Protein AF-A0A4R1MXB5-F1 (afdb_monomer_lite)

pLDDT: mean 90.15, std 7.45, range [56.44, 98.06]

Organism: NCBI:txid680378

Structure (mmCIF, N/CA/C/O backbone):
data_AF-A0A4R1MXB5-F1
#
_entry.id   AF-A0A4R1MXB5-F1
#
loop_
_atom_site.group_PDB
_atom_site.id
_atom_site.type_symbol
_atom_site.label_atom_id
_atom_site.label_alt_id
_atom_site.label_comp_id
_atom_site.label_asym_id
_atom_site.label_entity_id
_atom_site.label_seq_id
_atom_site.pdbx_PDB_ins_code
_atom_site.Cartn_x
_atom_site.Cartn_y
_atom_site.Cartn_z
_atom_site.occupancy
_atom_site.B_iso_or_equiv
_atom_site.auth_seq_id
_atom_site.auth_comp_id
_atom_site.auth_asym_id
_atom_site.auth_atom_id
_atom_site.pdbx_PDB_model_num
ATOM 1 N N . MET A 1 1 ? -24.706 -11.366 29.062 1.00 79.62 1 MET A N 1
ATOM 2 C CA . MET A 1 1 ? -24.072 -12.667 28.721 1.00 79.62 1 MET A CA 1
ATOM 3 C C . MET A 1 1 ? -22.552 -12.480 28.545 1.00 79.62 1 MET A C 1
ATOM 5 O O . MET A 1 1 ? -22.145 -11.342 28.389 1.00 79.62 1 MET A O 1
ATOM 9 N N . ASN A 1 2 ? -21.696 -13.518 28.640 1.00 90.12 2 ASN A N 1
ATOM 10 C CA . ASN A 1 2 ? -20.243 -13.367 28.385 1.00 90.12 2 ASN A CA 1
ATOM 11 C C . ASN A 1 2 ? -19.883 -13.647 26.910 1.00 90.12 2 ASN A C 1
ATOM 13 O O . ASN A 1 2 ? -20.627 -14.348 26.224 1.00 90.12 2 ASN A O 1
ATOM 17 N N . LEU A 1 3 ? -18.737 -13.135 26.441 1.00 90.50 3 LEU A N 1
ATOM 18 C CA . LEU A 1 3 ? -18.329 -13.189 25.028 1.00 90.50 3 LEU A CA 1
ATOM 19 C C . LEU A 1 3 ? -18.264 -14.616 24.459 1.00 90.50 3 LEU A C 1
ATOM 21 O O . LEU A 1 3 ? -18.800 -14.886 23.389 1.00 90.50 3 LEU A O 1
ATOM 25 N N . ASN A 1 4 ? -17.659 -15.562 25.185 1.00 91.56 4 ASN A N 1
ATOM 26 C CA . ASN A 1 4 ? -17.536 -16.948 24.714 1.00 91.56 4 ASN A CA 1
ATOM 27 C C . ASN A 1 4 ? -18.895 -17.639 24.550 1.00 91.56 4 ASN A C 1
ATOM 29 O O . ASN A 1 4 ? -19.063 -18.479 23.667 1.00 91.56 4 ASN A O 1
ATOM 33 N N . LYS A 1 5 ? -19.866 -17.314 25.410 1.00 93.38 5 LYS A N 1
ATOM 34 C CA . LYS A 1 5 ? -21.234 -17.815 25.278 1.00 93.38 5 LYS A CA 1
ATOM 35 C C . LYS A 1 5 ? -21.950 -17.145 24.103 1.00 93.38 5 LYS A C 1
ATOM 37 O O . LYS A 1 5 ? -22.609 -17.862 23.362 1.00 93.38 5 LYS A O 1
ATOM 42 N N . ALA A 1 6 ? -21.774 -15.835 23.916 1.00 92.94 6 ALA A N 1
ATOM 43 C CA . ALA A 1 6 ? -22.349 -15.087 22.796 1.00 92.94 6 ALA A CA 1
ATOM 44 C C . ALA A 1 6 ? -21.909 -15.668 21.443 1.00 92.94 6 ALA A C 1
ATOM 46 O O . ALA A 1 6 ? -22.751 -16.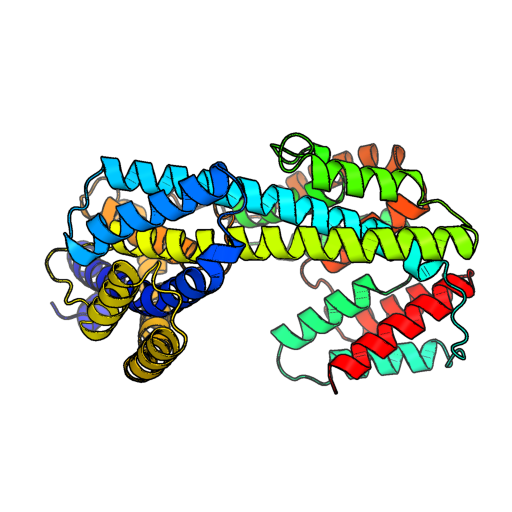007 20.620 1.00 92.94 6 ALA A O 1
ATOM 47 N N . LYS A 1 7 ? -20.605 -15.909 21.254 1.00 92.56 7 LYS A N 1
ATOM 48 C CA . LYS A 1 7 ? -20.073 -16.519 20.021 1.00 92.56 7 LYS A CA 1
ATOM 49 C C . LYS A 1 7 ? -20.688 -17.884 19.720 1.00 92.56 7 LYS A C 1
ATOM 51 O O . LYS A 1 7 ? -21.200 -18.108 18.632 1.00 92.56 7 LYS A O 1
ATOM 56 N N . LYS A 1 8 ? -20.730 -18.770 20.721 1.00 92.81 8 LYS A N 1
ATOM 57 C CA . LYS A 1 8 ? -21.340 -20.104 20.579 1.00 92.81 8 LYS A CA 1
ATOM 58 C C . LYS A 1 8 ? -22.839 -20.061 20.286 1.00 92.81 8 LYS A C 1
ATOM 60 O O . LYS A 1 8 ? -23.362 -21.017 19.727 1.00 92.81 8 LYS A O 1
ATOM 65 N N . GLN A 1 9 ? -23.545 -19.032 20.752 1.00 93.19 9 GLN A N 1
ATOM 66 C CA . GLN A 1 9 ? -24.965 -18.855 20.456 1.00 93.19 9 GLN A CA 1
ATOM 67 C C . GLN A 1 9 ? -25.161 -18.334 19.032 1.00 93.19 9 GLN A C 1
ATOM 69 O O . GLN A 1 9 ? -25.982 -18.892 18.308 1.00 93.19 9 GLN A O 1
ATOM 74 N N . LEU A 1 10 ? -24.331 -17.383 18.593 1.00 92.50 10 LEU A N 1
ATOM 75 C CA . LEU A 1 10 ? -24.330 -16.884 17.219 1.00 92.50 10 LEU A CA 1
ATOM 76 C C . LEU A 1 10 ? -24.051 -18.003 16.196 1.00 92.50 10 LEU A C 1
ATOM 78 O O . LEU A 1 10 ? -24.800 -18.150 15.235 1.00 92.50 10 LEU A O 1
ATOM 82 N N . GLU A 1 11 ? -23.056 -18.860 16.451 1.00 92.00 11 GLU A N 1
ATOM 83 C CA . GLU A 1 11 ? -22.743 -20.045 15.624 1.00 92.00 11 GLU A CA 1
ATOM 84 C C . GLU A 1 11 ? -23.920 -21.030 15.502 1.00 92.00 11 GLU A C 1
ATOM 86 O O . GLU A 1 11 ? -24.018 -21.774 14.531 1.00 92.00 11 GLU A O 1
ATOM 91 N N . LYS A 1 12 ? -24.818 -21.057 16.494 1.00 93.00 12 LYS A N 1
ATOM 92 C CA . LYS A 1 12 ? -25.999 -21.934 16.523 1.00 93.00 12 LYS A CA 1
ATOM 93 C C . LYS A 1 12 ? -27.277 -21.260 16.019 1.00 93.00 12 LYS A C 1
ATOM 95 O O . LYS A 1 12 ? -28.315 -21.916 15.983 1.00 93.00 12 LYS A O 1
ATOM 100 N N . GLY A 1 13 ? -27.230 -19.970 15.685 1.00 90.75 13 GLY A N 1
ATOM 101 C CA . GLY A 1 13 ? -28.418 -19.180 15.347 1.00 90.75 13 GLY A CA 1
ATOM 102 C C . GLY A 1 13 ? -29.346 -18.910 16.538 1.00 90.75 13 GLY A C 1
ATOM 103 O O . GLY A 1 13 ? -30.541 -18.689 16.359 1.00 90.75 13 GLY A O 1
ATOM 104 N N . GLU A 1 14 ? -28.820 -18.934 17.765 1.00 91.44 14 GLU A N 1
ATOM 105 C CA . GLU A 1 14 ? -29.562 -18.673 19.002 1.00 91.44 14 GLU A CA 1
ATOM 106 C C . GLU A 1 14 ? -29.279 -17.254 19.524 1.00 91.44 14 GLU A C 1
ATOM 108 O O . GLU A 1 14 ? -28.146 -16.787 19.468 1.00 91.44 14 GLU A O 1
ATOM 113 N N . ASN A 1 15 ? -30.294 -16.569 20.076 1.00 90.81 15 ASN A N 1
ATOM 114 C CA . ASN A 1 15 ? -30.179 -15.222 20.672 1.00 90.81 15 ASN A CA 1
ATOM 115 C C . ASN A 1 15 ? -29.322 -14.247 19.843 1.00 90.81 15 ASN A C 1
ATOM 117 O O . ASN A 1 15 ? -28.446 -13.570 20.385 1.00 90.81 15 ASN A O 1
ATOM 121 N N . ILE A 1 16 ? -29.549 -14.212 18.526 1.00 90.62 16 ILE A N 1
ATOM 122 C CA . ILE A 1 16 ? -28.681 -13.525 17.559 1.00 90.62 16 ILE A CA 1
ATOM 123 C C . ILE A 1 16 ? -28.459 -12.063 17.965 1.00 90.62 16 ILE A C 1
ATOM 125 O O . ILE A 1 16 ? -27.317 -11.663 18.146 1.00 90.62 16 ILE A O 1
ATOM 129 N N . SER A 1 17 ? -29.524 -11.292 18.213 1.00 89.38 17 SER A N 1
ATOM 130 C CA . SER A 1 17 ? -29.413 -9.869 18.571 1.00 89.38 17 SER A CA 1
ATOM 131 C C . SER A 1 17 ? -28.585 -9.620 19.842 1.00 89.38 17 SER A C 1
ATOM 133 O O . SER A 1 17 ? -27.647 -8.832 19.798 1.00 89.38 17 SER A O 1
ATOM 135 N N . GLU A 1 18 ? -28.861 -10.330 20.947 1.00 91.06 18 GLU A N 1
ATOM 136 C CA . GLU A 1 18 ? -28.084 -10.187 22.198 1.00 91.06 18 GLU A CA 1
ATOM 137 C C . GLU A 1 18 ? -26.622 -10.628 22.002 1.00 91.06 18 GLU A C 1
ATOM 139 O O . GLU A 1 18 ? -25.697 -10.053 22.576 1.00 91.06 18 GLU A O 1
ATOM 144 N N . SER A 1 19 ? -26.397 -11.658 21.181 1.00 93.50 19 SER A N 1
ATOM 145 C CA . SER A 1 19 ? -25.052 -12.156 20.892 1.00 93.50 19 SER A CA 1
ATOM 146 C C . SER A 1 19 ? -24.246 -11.152 20.076 1.00 93.50 19 SER A C 1
ATOM 148 O O . SER A 1 19 ? -23.085 -10.906 20.404 1.00 93.50 19 SER A O 1
ATOM 150 N N . LEU A 1 20 ? -24.863 -10.544 19.059 1.00 92.12 20 LEU A N 1
ATOM 151 C CA . LEU A 1 20 ? -24.244 -9.512 18.235 1.00 92.12 20 LEU A CA 1
ATOM 152 C C . LEU A 1 20 ? -23.860 -8.291 19.069 1.00 92.12 20 LEU A C 1
ATOM 154 O O . LEU A 1 20 ? -22.732 -7.833 18.939 1.00 92.12 20 LEU A O 1
ATOM 158 N N . GLU A 1 21 ? -24.729 -7.809 19.964 1.00 91.50 21 GLU A N 1
ATOM 159 C CA . GLU A 1 21 ? -24.418 -6.655 20.828 1.00 91.50 21 GLU A CA 1
ATOM 160 C C . GLU A 1 21 ? -23.120 -6.867 21.615 1.00 91.50 21 GLU A C 1
ATOM 162 O O . GLU A 1 21 ? -22.245 -6.005 21.625 1.00 91.50 21 GLU A O 1
ATOM 167 N N . ILE A 1 22 ? -22.953 -8.048 22.212 1.00 92.38 22 ILE A N 1
ATOM 168 C CA . ILE A 1 22 ? -21.763 -8.377 23.007 1.00 92.38 22 ILE A CA 1
ATOM 169 C C . ILE A 1 22 ? -20.516 -8.536 22.131 1.00 92.38 22 ILE A C 1
ATOM 171 O O . ILE A 1 22 ? -19.427 -8.121 22.528 1.00 92.38 22 ILE A O 1
ATOM 175 N N . ILE A 1 23 ? -20.650 -9.177 20.968 1.00 92.94 23 ILE A N 1
ATOM 176 C CA . ILE A 1 23 ? -19.520 -9.435 20.066 1.00 92.94 23 ILE A CA 1
ATOM 177 C C . ILE A 1 23 ? -19.025 -8.126 19.445 1.00 92.94 23 ILE A C 1
ATOM 179 O O . ILE A 1 23 ? -17.823 -7.871 19.447 1.00 92.94 23 ILE A O 1
ATOM 183 N N . VAL A 1 24 ? -19.939 -7.283 18.966 1.00 92.75 24 VAL A N 1
ATOM 184 C CA . VAL A 1 24 ? -19.621 -6.015 18.301 1.00 92.75 24 VAL A CA 1
ATOM 185 C C . VAL A 1 24 ? -19.041 -5.003 19.291 1.00 92.75 24 VAL A C 1
ATOM 187 O O . VAL A 1 24 ? -18.023 -4.388 18.987 1.00 92.75 24 VAL A O 1
ATOM 190 N N . ASP A 1 25 ? -19.608 -4.868 20.497 1.00 92.75 25 ASP A N 1
ATOM 191 C CA . ASP A 1 25 ? -19.067 -3.972 21.537 1.00 92.75 25 ASP A CA 1
ATOM 192 C C . ASP A 1 25 ? -17.645 -4.381 21.962 1.00 92.75 25 ASP A C 1
ATOM 194 O O . ASP A 1 25 ? -16.746 -3.543 22.097 1.00 92.75 25 ASP A O 1
ATOM 198 N N . ASN A 1 26 ? -17.398 -5.692 22.083 1.00 92.94 26 ASN A N 1
ATOM 199 C CA . ASN A 1 26 ? -16.052 -6.202 22.325 1.00 92.94 26 ASN A CA 1
ATOM 200 C C . ASN A 1 26 ? -15.102 -5.878 21.163 1.00 92.94 26 ASN A C 1
ATOM 202 O O . ASN A 1 26 ? -13.995 -5.400 21.407 1.00 92.94 26 ASN A O 1
ATOM 206 N N . GLN A 1 27 ? -15.535 -6.093 19.919 1.00 93.88 27 GLN A N 1
ATOM 207 C CA . GLN A 1 27 ? -14.710 -5.838 18.740 1.00 93.88 27 GLN A CA 1
ATOM 208 C C . GLN A 1 27 ? -14.356 -4.355 18.593 1.00 93.88 27 GLN A C 1
ATOM 210 O O . GLN A 1 27 ? -13.200 -4.025 18.338 1.00 93.88 27 GLN A O 1
ATOM 215 N N . LYS A 1 28 ? -15.312 -3.449 18.834 1.00 94.69 28 LYS A N 1
ATOM 216 C CA . LYS A 1 28 ? -15.060 -2.001 18.860 1.00 94.69 28 LYS A CA 1
ATOM 217 C C . LYS A 1 28 ? -14.034 -1.627 19.929 1.00 94.69 28 LYS A C 1
ATOM 219 O O . LYS A 1 28 ? -13.120 -0.859 19.653 1.00 94.69 28 LYS A O 1
ATOM 224 N N . THR A 1 29 ? -14.138 -2.200 21.127 1.00 94.94 29 THR A N 1
ATOM 225 C CA . THR A 1 29 ? -13.181 -1.937 22.216 1.00 94.94 29 THR A CA 1
ATOM 226 C C . THR A 1 29 ? -11.759 -2.375 21.850 1.00 94.94 29 THR A C 1
ATOM 228 O O . THR A 1 29 ? -10.797 -1.669 22.164 1.00 94.94 29 THR A O 1
ATOM 231 N N . LEU A 1 30 ? -11.623 -3.519 21.169 1.00 95.38 30 LEU A N 1
ATOM 232 C CA . LEU A 1 30 ? -10.339 -4.018 20.676 1.00 95.38 30 LEU A CA 1
ATOM 233 C C . LEU A 1 30 ? -9.758 -3.107 19.591 1.00 95.38 30 LEU A C 1
ATOM 235 O O . LEU A 1 30 ? -8.620 -2.673 19.737 1.00 95.38 30 LEU A O 1
ATOM 239 N N . TYR A 1 31 ? -10.537 -2.758 18.561 1.00 96.44 31 TYR A N 1
ATOM 240 C CA . TYR A 1 31 ? -10.081 -1.847 17.504 1.00 96.44 31 TYR A CA 1
ATOM 241 C C . TYR A 1 31 ? -9.738 -0.454 18.034 1.00 96.44 31 TYR A C 1
ATOM 243 O O . TYR A 1 31 ? -8.739 0.115 17.611 1.00 96.44 31 TYR A O 1
ATOM 251 N N . TYR A 1 32 ? -10.506 0.083 18.988 1.00 96.62 32 TYR A N 1
ATOM 252 C CA . TYR A 1 32 ? -10.192 1.369 19.612 1.00 96.62 32 TYR A CA 1
ATOM 253 C C . TYR A 1 32 ? -8.822 1.342 20.295 1.00 96.62 32 TYR A C 1
ATOM 255 O O . TYR A 1 32 ? -7.995 2.216 20.052 1.00 96.62 32 TYR A O 1
ATOM 263 N N . ASN A 1 33 ? -8.568 0.338 21.144 1.00 96.19 33 ASN A N 1
ATOM 264 C CA . ASN A 1 33 ? -7.292 0.235 21.850 1.00 96.19 33 ASN A CA 1
ATOM 265 C C . ASN A 1 33 ? -6.141 -0.106 20.905 1.00 96.19 33 ASN A C 1
ATOM 267 O O . ASN A 1 33 ? -5.046 0.421 21.084 1.00 96.19 33 ASN A O 1
ATOM 271 N N . TYR A 1 34 ? -6.390 -0.926 19.882 1.00 96.38 34 TYR A N 1
ATOM 272 C CA . TYR A 1 34 ? -5.416 -1.187 18.829 1.00 96.38 34 TYR A CA 1
ATOM 273 C C . TYR A 1 34 ? -5.037 0.127 18.148 1.00 96.38 34 TYR A C 1
ATOM 275 O O . TYR A 1 34 ? -3.863 0.488 18.130 1.00 96.38 34 TYR A O 1
ATOM 283 N N . ALA A 1 35 ? -6.022 0.892 17.680 1.00 97.12 35 ALA A N 1
ATOM 284 C CA . ALA A 1 35 ? -5.780 2.153 17.003 1.00 97.12 35 ALA A CA 1
ATOM 285 C C . ALA A 1 35 ? -5.063 3.171 17.898 1.00 97.12 35 ALA A C 1
ATOM 287 O O . ALA A 1 35 ? -4.116 3.802 17.450 1.00 97.12 35 ALA A O 1
ATOM 288 N N . LEU A 1 36 ? -5.455 3.285 19.169 1.00 97.00 36 LEU A N 1
ATOM 289 C CA . LEU A 1 36 ? -4.827 4.182 20.139 1.00 97.00 36 LEU A CA 1
ATOM 290 C C . LEU A 1 36 ? -3.352 3.835 20.396 1.00 97.00 36 LEU A C 1
ATOM 292 O O . LEU A 1 36 ? -2.509 4.729 20.428 1.00 97.00 36 LEU A O 1
ATOM 296 N N . VAL A 1 37 ? -3.037 2.549 20.578 1.00 96.56 37 VAL A N 1
ATOM 297 C CA . VAL A 1 37 ? -1.660 2.086 20.805 1.00 96.56 37 VAL A CA 1
ATOM 298 C C . VAL A 1 37 ? -0.807 2.329 19.564 1.00 96.56 37 VAL A C 1
ATOM 300 O O . VAL A 1 37 ? 0.228 2.974 19.675 1.00 96.56 37 VAL A O 1
ATOM 303 N N . ASN A 1 38 ? -1.263 1.897 18.385 1.00 95.81 38 ASN A N 1
ATOM 304 C CA . ASN A 1 38 ? -0.551 2.122 17.121 1.00 95.81 38 ASN A CA 1
ATOM 305 C C . ASN A 1 38 ? -0.367 3.615 16.834 1.00 95.81 38 ASN A C 1
ATOM 307 O O . ASN A 1 38 ? 0.696 4.037 16.390 1.00 95.81 38 ASN A O 1
ATOM 311 N N . PHE A 1 39 ? -1.381 4.430 17.131 1.00 96.50 39 PHE A N 1
ATOM 312 C CA . PHE A 1 39 ? -1.299 5.869 16.935 1.00 96.50 39 PHE A CA 1
ATOM 313 C C . PHE A 1 39 ? -0.203 6.483 17.798 1.00 96.50 39 PHE A C 1
ATOM 315 O O . PHE A 1 39 ? 0.497 7.354 17.311 1.00 96.50 39 PHE A O 1
ATOM 322 N N . ALA A 1 40 ? 0.018 6.017 19.031 1.00 95.06 40 ALA A N 1
ATOM 323 C CA . ALA A 1 40 ? 1.126 6.516 19.844 1.00 95.06 40 ALA A CA 1
ATOM 324 C C . ALA A 1 40 ? 2.496 6.312 19.164 1.00 95.06 40 ALA A C 1
ATOM 326 O O . ALA A 1 40 ? 3.322 7.219 19.203 1.00 95.06 40 ALA A O 1
ATOM 327 N N . PHE A 1 41 ? 2.718 5.174 18.493 1.00 93.50 41 PHE A N 1
ATOM 328 C CA . PHE A 1 41 ? 3.940 4.928 17.716 1.00 93.50 41 PHE A CA 1
ATOM 329 C C . PHE A 1 41 ? 4.027 5.840 16.488 1.00 93.50 41 PHE A C 1
ATOM 331 O O . PHE A 1 41 ? 4.992 6.587 16.333 1.00 93.50 41 PHE A O 1
ATOM 338 N N . GLU A 1 42 ? 3.002 5.817 15.635 1.00 93.94 42 GLU A N 1
ATOM 339 C CA . GLU A 1 42 ? 2.999 6.562 14.369 1.00 93.94 42 GLU A CA 1
ATOM 340 C C . GLU A 1 42 ? 3.004 8.085 14.589 1.00 93.94 42 GLU A C 1
ATOM 342 O O . GLU A 1 42 ? 3.607 8.832 13.824 1.00 93.94 42 GLU A O 1
ATOM 347 N N . TYR A 1 43 ? 2.382 8.569 15.667 1.00 93.25 43 TYR A N 1
ATOM 348 C CA . TYR A 1 43 ? 2.337 9.991 16.005 1.00 93.25 43 TYR A CA 1
ATOM 349 C C . TYR A 1 43 ? 3.690 10.516 16.495 1.00 93.25 43 TYR A C 1
ATOM 351 O O . TYR A 1 43 ? 4.035 11.655 16.189 1.00 93.25 43 TYR A O 1
ATOM 359 N N . ILE A 1 44 ? 4.494 9.689 17.183 1.00 90.31 44 ILE A N 1
ATOM 360 C CA . ILE A 1 44 ? 5.896 10.030 17.479 1.00 90.31 44 ILE A CA 1
ATOM 361 C C . ILE A 1 44 ? 6.686 10.139 16.180 1.00 90.31 44 ILE A C 1
ATOM 363 O O . ILE A 1 44 ? 7.359 11.144 15.983 1.00 90.31 44 ILE A O 1
ATOM 367 N N . VAL A 1 45 ? 6.582 9.146 15.287 1.00 89.69 45 VAL A N 1
ATOM 368 C CA . VAL A 1 45 ? 7.280 9.161 13.986 1.00 89.69 45 VAL A CA 1
ATOM 369 C C . VAL A 1 45 ? 6.917 10.412 13.186 1.00 89.69 45 VAL A C 1
ATOM 371 O O . VAL A 1 45 ? 7.793 11.063 12.624 1.00 89.69 45 VAL A O 1
ATOM 374 N N . LEU A 1 46 ? 5.639 10.792 13.175 1.00 90.81 46 LEU A N 1
ATOM 375 C CA . LEU A 1 46 ? 5.203 12.023 12.527 1.00 90.81 46 LEU A CA 1
ATOM 376 C C . LEU A 1 46 ? 5.789 13.272 13.203 1.00 90.81 46 LEU A C 1
ATOM 378 O O . LEU A 1 46 ? 6.221 14.198 12.519 1.00 90.81 46 LEU A O 1
ATOM 382 N N . GLY A 1 47 ? 5.815 13.293 14.538 1.00 88.00 47 GLY A N 1
ATOM 383 C CA . GLY A 1 47 ? 6.387 14.382 15.324 1.00 88.00 47 GLY A CA 1
ATOM 384 C C . GLY A 1 47 ? 7.886 14.581 15.083 1.00 88.00 47 GLY A C 1
ATOM 385 O O . GLY A 1 47 ? 8.331 15.720 15.009 1.00 88.00 47 GLY A O 1
ATOM 386 N N . THR A 1 48 ? 8.668 13.510 14.897 1.00 85.50 48 THR A N 1
ATOM 387 C CA . THR A 1 48 ? 10.120 13.621 14.647 1.00 85.50 48 THR A CA 1
ATOM 388 C C . THR A 1 48 ? 10.466 14.119 13.245 1.00 85.50 48 THR A C 1
ATOM 390 O O . THR A 1 48 ? 11.537 14.687 13.056 1.00 85.50 48 THR A O 1
ATOM 393 N N . LYS A 1 49 ? 9.569 13.936 12.269 1.00 87.94 49 LYS A N 1
ATOM 394 C CA . LYS A 1 49 ? 9.757 14.354 10.867 1.00 87.94 49 LYS A CA 1
ATOM 395 C C . LYS A 1 49 ? 9.033 15.654 10.511 1.00 87.94 49 LYS A C 1
ATOM 397 O O . LYS A 1 49 ? 8.961 16.034 9.344 1.00 87.94 49 LYS A O 1
ATOM 402 N N . ILE A 1 50 ? 8.452 16.332 11.499 1.00 84.75 50 ILE A N 1
ATOM 403 C CA . ILE A 1 50 ? 7.565 17.477 11.286 1.00 84.75 50 ILE A CA 1
ATOM 404 C C . ILE A 1 50 ? 8.214 18.584 10.448 1.00 84.75 50 ILE A C 1
ATOM 406 O O . ILE A 1 50 ? 7.607 19.069 9.494 1.00 84.75 50 ILE A O 1
ATOM 410 N N . ASP A 1 51 ? 9.455 18.945 10.767 1.00 84.25 51 ASP A N 1
ATOM 411 C CA . ASP A 1 51 ? 10.164 20.042 10.110 1.00 84.25 51 ASP A CA 1
ATOM 412 C C . ASP A 1 51 ? 10.437 19.731 8.626 1.00 84.25 51 ASP A C 1
ATOM 414 O O . ASP A 1 51 ? 10.355 20.627 7.785 1.00 84.25 51 ASP A O 1
ATOM 418 N N . ASP A 1 52 ? 10.627 18.453 8.280 1.00 85.62 52 ASP A N 1
ATOM 419 C CA . ASP A 1 52 ? 10.787 17.980 6.897 1.00 85.62 52 ASP A CA 1
ATOM 420 C C . ASP A 1 52 ? 9.454 17.968 6.123 1.00 85.62 52 ASP A C 1
ATOM 422 O O . ASP A 1 52 ? 9.402 17.936 4.884 1.00 85.62 52 ASP A O 1
ATOM 426 N N . TYR A 1 53 ? 8.330 17.971 6.842 1.00 87.50 53 TYR A N 1
ATOM 427 C CA . TYR A 1 53 ? 6.991 17.881 6.265 1.00 87.50 53 TYR A CA 1
ATOM 428 C C . TYR A 1 53 ? 6.310 19.237 6.100 1.00 87.50 53 TYR A C 1
ATOM 430 O O . TYR A 1 53 ? 5.489 19.391 5.190 1.00 87.50 53 TYR A O 1
ATOM 438 N N . LEU A 1 54 ? 6.698 20.252 6.872 1.00 86.00 54 LEU A N 1
ATOM 439 C CA . LEU A 1 54 ? 6.189 21.626 6.781 1.00 86.00 54 LEU A CA 1
ATOM 440 C C . LEU A 1 54 ? 6.824 22.429 5.626 1.00 86.00 54 LEU A C 1
ATOM 442 O O . LEU A 1 54 ? 7.310 23.544 5.798 1.00 86.00 54 LEU A O 1
ATOM 446 N N . THR A 1 55 ? 6.809 21.864 4.418 1.00 84.00 55 THR A N 1
ATOM 447 C CA . THR A 1 55 ? 7.438 22.462 3.225 1.00 84.00 55 THR A CA 1
ATOM 448 C C . THR A 1 55 ? 6.496 23.329 2.398 1.00 84.00 55 THR A C 1
ATOM 450 O O . THR A 1 55 ? 6.952 24.190 1.644 1.00 84.00 55 THR A O 1
ATOM 453 N N . ASN A 1 56 ? 5.181 23.127 2.512 1.00 87.19 56 ASN A N 1
ATOM 454 C CA . ASN A 1 56 ? 4.182 23.905 1.790 1.00 87.19 56 ASN A CA 1
ATOM 455 C C . ASN A 1 56 ? 2.895 24.079 2.616 1.00 87.19 56 ASN A C 1
ATOM 457 O O . ASN A 1 56 ? 2.684 23.423 3.633 1.00 87.19 56 ASN A O 1
ATOM 461 N N . LYS A 1 57 ? 2.016 24.983 2.165 1.00 90.88 57 LYS A N 1
ATOM 462 C CA . LYS A 1 57 ? 0.781 25.342 2.888 1.00 90.88 57 LYS A CA 1
ATOM 463 C C . LYS A 1 57 ? -0.182 24.175 3.071 1.00 90.88 57 LYS A C 1
ATOM 465 O O . LYS A 1 57 ? -0.979 24.177 4.003 1.00 90.88 57 LYS A O 1
ATOM 470 N N . GLU A 1 58 ? -0.176 23.235 2.139 1.00 91.25 58 GLU A N 1
ATOM 471 C CA . GLU A 1 58 ? -1.102 22.118 2.166 1.00 91.25 58 GLU A CA 1
ATOM 472 C C . GLU A 1 58 ? -0.650 21.044 3.147 1.00 91.25 58 GLU A C 1
ATOM 474 O O . GLU A 1 58 ? -1.454 20.601 3.965 1.00 91.25 58 GLU A O 1
ATOM 479 N N . SER A 1 59 ? 0.633 20.682 3.130 1.00 90.50 59 SER A N 1
ATOM 480 C CA . SER A 1 59 ? 1.185 19.777 4.133 1.00 90.50 59 SER A CA 1
ATOM 481 C C . SER A 1 59 ? 1.074 20.375 5.534 1.00 90.50 59 SER A C 1
ATOM 483 O O . SER A 1 59 ? 0.645 19.686 6.456 1.00 90.50 59 SER A O 1
ATOM 485 N N . GLU A 1 60 ? 1.343 21.674 5.685 1.00 92.19 60 GLU A N 1
ATOM 486 C CA . GLU A 1 60 ? 1.109 22.400 6.935 1.00 92.19 60 GLU A CA 1
ATOM 487 C C . GLU A 1 60 ? -0.356 22.298 7.384 1.00 92.19 60 GLU A C 1
ATOM 489 O O . GLU A 1 60 ? -0.629 21.958 8.536 1.00 92.19 60 GLU A O 1
ATOM 494 N N . TRP A 1 61 ? -1.311 22.518 6.476 1.00 95.12 61 TRP A N 1
ATOM 495 C CA . TRP A 1 61 ? -2.732 22.386 6.791 1.00 95.12 61 TRP A CA 1
ATOM 496 C C . TRP A 1 61 ? -3.108 20.964 7.228 1.00 95.12 61 TRP A C 1
ATOM 498 O O . TRP A 1 61 ? -3.785 20.822 8.246 1.00 95.12 61 TRP A O 1
ATOM 508 N N . ILE A 1 62 ? -2.656 19.925 6.513 1.00 96.19 62 ILE A N 1
ATOM 509 C CA . ILE A 1 62 ? -2.933 18.513 6.843 1.00 96.19 62 ILE A CA 1
ATOM 510 C C . ILE A 1 62 ? -2.455 18.195 8.258 1.00 96.19 62 ILE A C 1
ATOM 512 O O . ILE A 1 62 ? -3.213 17.683 9.080 1.00 96.19 62 ILE A O 1
ATOM 516 N N . ILE A 1 63 ? -1.209 18.543 8.557 1.00 93.31 63 ILE A N 1
ATOM 517 C CA . ILE A 1 63 ? -0.572 18.274 9.842 1.00 93.31 63 ILE A CA 1
ATOM 518 C C . ILE A 1 63 ? -1.274 19.016 10.982 1.00 93.31 63 ILE A C 1
ATOM 520 O O . ILE A 1 63 ? -1.595 18.417 12.009 1.00 93.31 63 ILE A O 1
ATOM 524 N N . LEU A 1 64 ? -1.575 20.306 10.803 1.00 93.12 64 LEU A N 1
ATOM 525 C CA . LEU A 1 64 ? -2.325 21.077 11.796 1.00 93.12 64 LEU A CA 1
ATOM 526 C C . LEU A 1 64 ? -3.734 20.512 12.006 1.00 93.12 64 LEU A C 1
ATOM 528 O O . LEU A 1 64 ? -4.257 20.559 13.119 1.00 93.12 64 LEU A O 1
ATOM 532 N N . LYS A 1 65 ? -4.343 19.947 10.960 1.00 96.50 65 LYS A N 1
ATOM 533 C CA . LYS A 1 65 ? -5.649 19.295 11.055 1.00 96.50 65 LYS A CA 1
ATOM 534 C C . LYS A 1 65 ? -5.582 17.995 11.844 1.00 96.50 65 LYS A C 1
ATOM 536 O O . LYS A 1 65 ? -6.406 17.795 12.730 1.00 96.50 65 LYS A O 1
ATOM 541 N N . ILE A 1 66 ? -4.578 17.157 11.589 1.00 96.50 66 ILE A N 1
ATOM 542 C CA . ILE A 1 66 ? -4.302 15.952 12.385 1.00 96.50 66 ILE A CA 1
ATOM 543 C C . ILE A 1 66 ? -4.112 16.338 13.856 1.00 96.50 66 ILE A C 1
ATOM 545 O O . ILE A 1 66 ? -4.692 15.703 14.737 1.00 96.50 66 ILE A O 1
ATOM 549 N N . LYS A 1 67 ? -3.367 17.415 14.124 1.00 93.94 67 LYS A N 1
ATOM 550 C CA . LYS A 1 67 ? -3.129 17.935 15.473 1.00 93.94 67 LYS A CA 1
ATOM 551 C C . LYS A 1 67 ? -4.429 18.325 16.187 1.00 93.94 67 LYS A C 1
ATOM 553 O O . LYS A 1 67 ? -4.664 17.881 17.308 1.00 93.94 67 LYS A O 1
ATOM 558 N N . ASP A 1 68 ? -5.275 19.126 15.538 1.00 95.25 68 ASP A N 1
ATOM 559 C CA . ASP A 1 68 ? -6.576 19.552 16.080 1.00 95.25 68 ASP A CA 1
ATOM 560 C C . ASP A 1 68 ? -7.496 18.357 16.364 1.00 95.25 68 ASP A C 1
ATOM 562 O O . ASP A 1 68 ? -8.076 18.239 17.445 1.00 95.25 68 ASP A O 1
ATOM 566 N N . ILE A 1 69 ? -7.582 17.422 15.416 1.00 97.12 69 ILE A N 1
ATOM 567 C CA . ILE A 1 69 ? -8.399 16.217 15.569 1.00 97.12 69 ILE A CA 1
ATOM 568 C C . ILE A 1 69 ? -7.867 15.354 16.719 1.00 97.12 69 ILE A C 1
ATOM 570 O O . ILE A 1 69 ? -8.657 14.854 17.516 1.00 97.12 69 ILE A O 1
ATOM 574 N N . THR A 1 70 ? -6.548 15.213 16.857 1.00 96.50 70 THR A N 1
ATOM 575 C CA . THR A 1 70 ? -5.926 14.441 17.945 1.00 96.50 70 THR A CA 1
ATOM 576 C C . THR A 1 70 ? -6.300 14.997 19.315 1.00 96.50 70 THR A C 1
ATOM 578 O O . THR A 1 70 ? -6.708 14.231 20.189 1.00 96.50 70 THR A O 1
ATOM 581 N N . GLU A 1 71 ? -6.231 16.321 19.492 1.00 95.06 71 GLU A N 1
ATOM 582 C CA . GLU A 1 71 ? -6.650 17.000 20.726 1.00 95.06 71 GLU A CA 1
ATOM 583 C C . GLU A 1 71 ? -8.102 16.637 21.075 1.00 95.06 71 GLU A C 1
ATOM 585 O O . GLU A 1 71 ? -8.402 16.133 22.161 1.00 95.06 71 GLU A O 1
ATOM 590 N N . ARG A 1 72 ? -9.003 16.794 20.099 1.00 95.00 72 ARG A N 1
ATOM 591 C CA . ARG A 1 72 ? -10.445 16.585 20.279 1.00 95.00 72 ARG A CA 1
ATOM 592 C C . ARG A 1 72 ? -10.804 15.120 20.531 1.00 95.00 72 ARG A C 1
ATOM 594 O O . ARG A 1 72 ? -11.669 14.835 21.358 1.00 95.00 72 ARG A O 1
ATOM 601 N N . VAL A 1 73 ? -10.163 14.185 19.831 1.00 94.06 73 VAL A N 1
ATOM 602 C CA . VAL A 1 73 ? -10.472 12.746 19.892 1.00 94.06 73 VAL A CA 1
ATOM 603 C C . VAL A 1 73 ? -9.846 12.085 21.117 1.00 94.06 73 VAL A C 1
ATOM 605 O O . VAL A 1 73 ? -10.523 11.329 21.816 1.00 94.06 73 VAL A O 1
ATOM 608 N N . VAL A 1 74 ? -8.565 12.349 21.381 1.00 93.19 74 VAL A N 1
ATOM 609 C CA . VAL A 1 74 ? -7.787 11.609 22.385 1.00 93.19 74 VAL A CA 1
ATOM 610 C C . VAL A 1 74 ? -7.828 12.299 23.747 1.00 93.19 74 VAL A C 1
ATOM 612 O O . VAL A 1 74 ? -8.031 11.623 24.760 1.00 93.19 74 VAL A O 1
ATOM 615 N N . LEU A 1 75 ? -7.657 13.626 23.786 1.00 88.19 75 LEU A N 1
ATOM 616 C CA . LEU A 1 75 ? -7.514 14.372 25.041 1.00 88.19 75 LEU A CA 1
ATOM 617 C C . LEU A 1 75 ? -8.871 14.846 25.575 1.00 88.19 75 LEU A C 1
ATOM 619 O O . LEU A 1 75 ? -9.219 14.535 26.717 1.00 88.19 75 LEU A O 1
ATOM 623 N N . ASP A 1 76 ? -9.673 15.496 24.731 1.00 89.38 76 ASP A N 1
ATOM 624 C CA . ASP A 1 76 ? -10.998 16.005 25.115 1.00 89.38 76 ASP A CA 1
ATOM 625 C C . ASP A 1 76 ? -12.100 14.939 25.048 1.00 89.38 76 ASP A C 1
ATOM 627 O O . ASP A 1 76 ? -13.137 15.067 25.706 1.00 89.38 76 ASP A O 1
ATOM 631 N N . LYS A 1 77 ? -11.895 13.885 24.245 1.00 85.81 77 LYS A N 1
ATOM 632 C CA . LYS A 1 77 ? -12.891 12.838 23.942 1.00 85.81 77 LYS A CA 1
ATOM 633 C C . LYS A 1 77 ? -14.220 13.411 23.432 1.00 85.81 77 LYS A C 1
ATOM 635 O O . LYS A 1 77 ? -15.300 12.891 23.725 1.00 85.81 77 LYS A O 1
ATOM 640 N N . ASN A 1 78 ? -14.138 14.490 22.660 1.00 87.38 78 ASN A N 1
ATOM 641 C CA . ASN A 1 78 ? -15.266 15.201 22.082 1.00 87.38 78 ASN A CA 1
ATOM 642 C C . ASN A 1 78 ? -15.477 14.777 20.622 1.00 87.38 78 ASN A C 1
ATOM 644 O O . ASN A 1 78 ? -15.025 15.441 19.687 1.00 87.38 78 ASN A O 1
ATOM 648 N N . ILE A 1 79 ? -16.151 13.640 20.443 1.00 88.75 79 ILE A N 1
ATOM 649 C CA . ILE A 1 79 ? -16.422 13.043 19.132 1.00 88.75 79 ILE A CA 1
ATOM 650 C C . ILE A 1 79 ? -17.884 13.291 18.759 1.00 88.75 79 ILE A C 1
ATOM 652 O O . ILE A 1 79 ? -18.799 12.847 19.455 1.00 88.75 79 ILE A O 1
ATOM 656 N N . ASP A 1 80 ? -18.099 13.966 17.632 1.00 89.69 80 ASP A N 1
ATOM 657 C CA . ASP A 1 80 ? -19.416 14.217 17.051 1.00 89.69 80 ASP A CA 1
ATOM 658 C C . ASP A 1 80 ? -19.453 13.875 15.549 1.00 89.69 80 ASP A C 1
ATOM 660 O O . ASP A 1 80 ? -18.447 13.521 14.927 1.00 89.69 80 ASP A O 1
ATOM 664 N N . GLU A 1 81 ? -20.642 13.956 14.946 1.00 88.81 81 GLU A N 1
ATOM 665 C CA . GLU A 1 81 ? -20.820 13.680 13.514 1.00 88.81 81 GLU A CA 1
ATOM 666 C C . GLU A 1 81 ? -20.096 14.687 12.610 1.00 88.81 81 GLU A C 1
ATOM 668 O O . GLU A 1 81 ? -19.778 14.357 11.468 1.00 88.81 81 GLU A O 1
ATOM 673 N N . SER A 1 82 ? -19.831 15.906 13.090 1.00 93.06 82 SER A N 1
ATOM 674 C CA . SER A 1 82 ? -19.081 16.902 12.323 1.00 93.06 82 SER A CA 1
ATOM 675 C C . SER A 1 82 ? -17.615 16.501 12.221 1.00 93.06 82 SER A C 1
ATOM 677 O O . SER A 1 82 ? -17.047 16.555 11.134 1.00 93.06 82 SER A O 1
ATOM 679 N N . LEU A 1 83 ? -17.023 16.050 13.328 1.00 94.69 83 LEU A N 1
ATOM 680 C CA . LEU A 1 83 ? -15.647 15.573 13.380 1.00 94.69 83 LEU A CA 1
ATOM 681 C C . LEU A 1 83 ? -15.466 14.314 12.525 1.00 94.69 83 LEU A C 1
ATOM 683 O O . LEU A 1 83 ? -14.467 14.193 11.825 1.00 94.69 83 LEU A O 1
ATOM 687 N N . LEU A 1 84 ? -16.451 13.405 12.511 1.00 93.88 84 LEU A N 1
ATOM 688 C CA . LEU A 1 84 ? -16.437 12.227 11.628 1.00 93.88 84 LEU A CA 1
ATOM 689 C C . LEU A 1 84 ? -16.401 12.604 10.138 1.00 93.88 84 LEU A C 1
ATOM 691 O O . LEU A 1 84 ? -15.684 11.978 9.365 1.00 93.88 84 LEU A O 1
ATOM 695 N N . LYS A 1 85 ? -17.136 13.641 9.723 1.00 94.19 85 LYS A N 1
ATOM 696 C CA . LYS A 1 85 ? -17.072 14.145 8.338 1.00 94.19 85 LYS A CA 1
ATOM 697 C C . LYS A 1 85 ? -15.751 14.847 8.041 1.00 94.19 85 LYS A C 1
ATOM 699 O O . LYS A 1 85 ? -15.238 14.768 6.931 1.00 94.19 85 LYS A O 1
ATOM 704 N N . GLU A 1 86 ? -15.222 15.555 9.031 1.00 96.56 86 GLU A N 1
ATOM 705 C CA . GLU A 1 86 ? -13.956 16.272 8.940 1.00 96.56 86 GLU A CA 1
ATOM 706 C C . GLU A 1 86 ? -12.782 15.310 8.720 1.00 96.56 86 GLU A C 1
ATOM 708 O O . GLU A 1 86 ? -11.984 15.530 7.809 1.00 96.56 86 GLU A O 1
ATOM 713 N N . ILE A 1 87 ? -12.717 14.215 9.485 1.00 96.81 87 ILE A N 1
ATOM 714 C CA . ILE A 1 87 ? -11.665 13.209 9.322 1.00 96.81 87 ILE A CA 1
ATOM 715 C C . ILE A 1 87 ? -11.823 12.390 8.035 1.00 96.81 87 ILE A C 1
ATOM 717 O O . ILE A 1 87 ? -10.819 12.114 7.385 1.00 96.81 87 ILE A O 1
ATOM 721 N N . ASP A 1 88 ? -13.054 12.065 7.614 1.00 95.12 88 ASP A N 1
ATOM 722 C CA . ASP A 1 88 ? -13.299 11.395 6.327 1.00 95.12 88 ASP A CA 1
ATOM 723 C C . ASP A 1 88 ? -12.820 12.260 5.153 1.00 95.12 88 ASP A C 1
ATOM 725 O O . ASP A 1 88 ? -12.088 11.798 4.278 1.00 95.12 88 ASP A O 1
ATOM 729 N N . SER A 1 89 ? -13.145 13.558 5.172 1.00 95.56 89 SER A N 1
ATOM 730 C CA . SER A 1 89 ? -12.681 14.500 4.151 1.00 95.56 89 SER A CA 1
ATOM 731 C C . SER A 1 89 ? -11.161 14.662 4.152 1.00 95.56 89 SER A C 1
ATOM 733 O O . SER A 1 89 ? -10.568 14.785 3.079 1.00 95.56 89 SER A O 1
ATOM 735 N N . LEU A 1 90 ? -10.529 14.692 5.330 1.00 97.31 90 LEU A N 1
ATOM 736 C CA . LEU A 1 90 ? -9.073 14.753 5.449 1.00 97.31 90 LEU A CA 1
ATOM 737 C C . LEU A 1 90 ? -8.432 13.491 4.864 1.00 97.31 90 LEU A C 1
ATOM 739 O O . LEU A 1 90 ? -7.525 13.593 4.041 1.00 97.31 90 LEU A O 1
ATOM 743 N N . ARG A 1 91 ? -8.951 12.313 5.230 1.00 96.38 91 ARG A N 1
ATOM 744 C CA . ARG A 1 91 ? -8.500 11.020 4.714 1.00 96.38 91 ARG A CA 1
ATOM 745 C C . ARG A 1 91 ? -8.599 10.967 3.191 1.00 96.38 91 ARG A C 1
ATOM 747 O O . ARG A 1 91 ? -7.598 10.692 2.543 1.00 96.38 91 ARG A O 1
ATOM 754 N N . LYS A 1 92 ? -9.768 11.283 2.617 1.00 94.25 92 LYS A N 1
ATOM 755 C CA . LYS A 1 92 ? -9.998 11.283 1.159 1.00 94.25 92 LYS A CA 1
ATOM 756 C C . LYS A 1 92 ? -9.015 12.197 0.419 1.00 94.25 92 LYS A C 1
ATOM 758 O O . LYS A 1 92 ? -8.496 11.809 -0.624 1.00 94.25 92 LYS A O 1
ATOM 763 N N . ASN A 1 93 ? -8.711 13.373 0.975 1.00 94.81 93 ASN A N 1
ATOM 764 C CA . ASN A 1 93 ? -7.702 14.277 0.416 1.00 94.81 93 ASN A CA 1
ATOM 765 C C . ASN A 1 93 ? -6.302 13.629 0.410 1.00 94.81 93 ASN A C 1
ATOM 767 O O . ASN A 1 93 ? -5.667 13.534 -0.640 1.00 94.81 93 ASN A O 1
ATOM 771 N N . ILE A 1 94 ? -5.845 13.126 1.562 1.00 95.88 94 ILE A N 1
ATOM 772 C CA . ILE A 1 94 ? -4.521 12.499 1.688 1.00 95.88 94 ILE A CA 1
ATOM 773 C C . ILE A 1 94 ? -4.407 11.263 0.777 1.00 95.88 94 ILE A C 1
ATOM 775 O O . ILE A 1 94 ? -3.417 11.134 0.058 1.00 95.88 94 ILE A O 1
ATOM 779 N N . SER A 1 95 ? -5.420 10.387 0.758 1.00 93.81 95 SER A N 1
ATOM 780 C CA . SER A 1 95 ? -5.449 9.187 -0.091 1.00 93.81 95 SER A CA 1
ATOM 781 C C . SER A 1 95 ? -5.338 9.535 -1.576 1.00 93.81 95 SER A C 1
ATOM 783 O O . SER A 1 95 ? -4.517 8.934 -2.264 1.00 93.81 95 SER A O 1
ATOM 785 N N . LYS A 1 96 ? -6.078 10.544 -2.061 1.00 93.50 96 LYS A N 1
ATOM 786 C CA . LYS A 1 96 ? -5.995 11.000 -3.460 1.00 93.50 96 LYS A CA 1
ATOM 787 C C . LYS A 1 96 ? -4.581 11.467 -3.826 1.00 93.50 96 LYS A C 1
ATOM 789 O O . LYS A 1 96 ? -4.070 11.140 -4.893 1.00 93.50 96 LYS A O 1
ATOM 794 N N . LYS A 1 97 ? -3.911 12.203 -2.936 1.00 94.94 97 LYS A N 1
ATOM 795 C CA . LYS A 1 97 ? -2.532 12.670 -3.172 1.00 94.94 97 LYS A CA 1
ATOM 796 C C . LYS A 1 97 ? -1.533 11.530 -3.214 1.00 94.94 97 LYS A C 1
ATOM 798 O O . LYS A 1 97 ? -0.680 11.504 -4.099 1.00 94.94 97 LYS A O 1
ATOM 803 N N . LEU A 1 98 ? -1.656 10.590 -2.280 1.00 94.94 98 LEU A N 1
ATOM 804 C CA . LEU A 1 98 ? -0.815 9.402 -2.263 1.00 94.94 98 LEU A CA 1
ATOM 805 C C . LEU A 1 98 ? -1.010 8.577 -3.543 1.00 94.94 98 LEU A C 1
ATOM 807 O O . LEU A 1 98 ? -0.035 8.100 -4.105 1.00 94.94 98 LEU A O 1
ATOM 811 N N . GLU A 1 99 ? -2.236 8.494 -4.059 1.00 94.31 99 GLU A N 1
ATOM 812 C CA . GLU A 1 99 ? -2.554 7.774 -5.294 1.00 94.31 99 GLU A CA 1
ATOM 813 C C . GLU A 1 99 ? -1.917 8.422 -6.535 1.00 94.31 99 GLU A C 1
ATOM 815 O O . GLU A 1 99 ? -1.371 7.726 -7.396 1.00 94.31 99 GLU A O 1
ATOM 820 N N . VAL A 1 100 ? -1.934 9.759 -6.622 1.00 96.38 100 VAL A N 1
ATOM 821 C CA . VAL A 1 100 ? -1.226 10.501 -7.681 1.00 96.38 100 VAL A CA 1
ATOM 822 C C . VAL A 1 100 ? 0.283 10.267 -7.601 1.00 96.38 100 VAL A C 1
ATOM 824 O O . VAL A 1 100 ? 0.911 9.987 -8.622 1.00 96.38 100 VAL A O 1
ATOM 827 N N . LEU A 1 101 ? 0.867 10.312 -6.401 1.00 96.75 101 LEU A N 1
ATOM 828 C CA . LEU A 1 101 ? 2.291 10.027 -6.207 1.00 96.75 101 LEU A CA 1
ATOM 829 C C . LEU A 1 101 ? 2.647 8.590 -6.609 1.00 96.75 101 LEU A C 1
ATOM 831 O O . LEU A 1 101 ? 3.622 8.399 -7.332 1.00 96.75 101 LEU A O 1
ATOM 835 N N . THR A 1 102 ? 1.840 7.597 -6.220 1.00 95.25 102 THR A N 1
ATOM 836 C CA . THR A 1 102 ? 2.010 6.199 -6.650 1.00 95.25 102 THR A CA 1
ATOM 837 C C . THR A 1 102 ? 1.948 6.071 -8.170 1.00 95.25 102 THR A C 1
ATOM 839 O O . THR A 1 102 ? 2.773 5.379 -8.752 1.00 95.25 102 THR A O 1
ATOM 842 N N . THR A 1 103 ? 1.059 6.814 -8.835 1.00 96.69 103 THR A N 1
ATOM 843 C CA . THR A 1 103 ? 0.977 6.814 -10.305 1.00 96.69 103 THR A CA 1
ATOM 844 C C . THR A 1 103 ? 2.248 7.364 -10.958 1.00 96.69 103 THR A C 1
ATOM 846 O O . THR A 1 103 ? 2.694 6.829 -11.971 1.00 96.69 103 THR A O 1
ATOM 849 N N . TYR A 1 104 ? 2.867 8.407 -10.389 1.00 98.06 104 TYR A N 1
ATOM 850 C CA . TYR A 1 104 ? 4.162 8.896 -10.878 1.00 98.06 104 TYR A CA 1
ATOM 851 C C . TYR A 1 104 ? 5.296 7.892 -10.643 1.00 98.06 104 TYR A C 1
ATOM 853 O O . TYR A 1 104 ? 6.165 7.769 -11.504 1.00 98.06 104 TYR A O 1
ATOM 861 N N . VAL A 1 105 ? 5.287 7.172 -9.514 1.00 96.88 105 VAL A N 1
ATOM 862 C CA . VAL A 1 105 ? 6.248 6.088 -9.241 1.00 96.88 105 VAL A CA 1
ATOM 863 C C . VAL A 1 105 ? 6.103 4.979 -10.284 1.00 96.88 105 VAL A C 1
ATOM 865 O O . VAL A 1 105 ? 7.072 4.690 -10.983 1.00 96.88 105 VAL A O 1
ATOM 868 N N . ASP A 1 106 ? 4.888 4.451 -10.469 1.00 96.06 106 ASP A N 1
ATOM 869 C CA . ASP A 1 106 ? 4.598 3.403 -11.457 1.00 96.06 106 ASP A CA 1
ATOM 870 C C . ASP A 1 106 ? 5.014 3.832 -12.875 1.00 96.06 106 ASP A C 1
ATOM 872 O O . ASP A 1 106 ? 5.559 3.047 -13.658 1.00 96.06 106 ASP A O 1
ATOM 876 N N . GLU A 1 107 ? 4.772 5.100 -13.228 1.00 96.31 107 GLU A N 1
ATOM 877 C CA . GLU A 1 107 ? 5.170 5.640 -14.522 1.00 96.31 107 GLU A CA 1
ATOM 878 C C . GLU A 1 107 ? 6.694 5.743 -14.672 1.00 96.31 107 GLU A C 1
ATOM 880 O O . GLU A 1 107 ? 7.223 5.409 -15.733 1.00 96.31 107 GLU A O 1
ATOM 885 N N . LEU A 1 108 ? 7.422 6.177 -13.643 1.00 97.00 108 LEU A N 1
ATOM 886 C CA . LEU A 1 108 ? 8.882 6.250 -13.699 1.00 97.00 108 LEU A CA 1
ATOM 887 C C . LEU A 1 108 ? 9.522 4.871 -13.814 1.00 97.00 108 LEU A C 1
ATOM 889 O O . LEU A 1 108 ? 10.430 4.720 -14.628 1.00 97.00 108 LEU A O 1
ATOM 893 N N . GLU A 1 109 ? 9.015 3.869 -13.100 1.00 95.88 109 GLU A N 1
ATOM 894 C CA . GLU A 1 109 ? 9.502 2.486 -13.187 1.00 95.88 109 GLU A CA 1
ATOM 895 C C . GLU A 1 109 ? 9.369 1.927 -14.617 1.00 95.88 109 GLU A C 1
ATOM 897 O O . GLU A 1 109 ? 10.245 1.204 -15.100 1.00 95.88 109 GLU A O 1
ATOM 902 N N . ILE A 1 110 ? 8.326 2.325 -15.363 1.00 96.44 110 ILE A N 1
ATOM 903 C CA . ILE A 1 110 ? 8.186 1.996 -16.793 1.00 96.44 110 ILE A CA 1
ATOM 904 C C . ILE A 1 110 ? 9.351 2.574 -17.610 1.00 96.44 110 ILE A C 1
ATOM 906 O O . ILE A 1 110 ? 9.889 1.893 -18.488 1.00 96.44 110 ILE A O 1
ATOM 910 N N . TYR A 1 111 ? 9.744 3.825 -17.371 1.00 97.06 111 TYR A N 1
ATOM 911 C CA . TYR A 1 111 ? 10.849 4.445 -18.108 1.00 97.06 111 TYR A CA 1
ATOM 912 C C . TYR A 1 111 ? 12.214 3.945 -17.628 1.00 97.06 111 TYR A C 1
ATOM 914 O O . TYR A 1 111 ? 13.106 3.744 -18.453 1.00 97.06 111 TYR A O 1
ATOM 922 N N . GLU A 1 112 ? 12.366 3.668 -16.338 1.00 95.75 112 GLU A N 1
ATOM 923 C CA . GLU A 1 112 ? 13.571 3.085 -15.754 1.00 95.75 112 GLU A CA 1
ATOM 924 C C . GLU A 1 112 ? 13.828 1.688 -16.329 1.00 95.75 112 GLU A C 1
ATOM 926 O O . GLU A 1 112 ? 14.932 1.403 -16.800 1.00 95.75 112 GLU A O 1
ATOM 931 N N . TYR A 1 113 ? 12.780 0.861 -16.453 1.00 95.44 113 TYR A N 1
ATOM 932 C CA . TYR A 1 113 ? 12.839 -0.430 -17.141 1.00 95.44 113 TYR A CA 1
ATOM 933 C C . TYR A 1 113 ? 13.479 -0.301 -18.537 1.00 95.44 113 TYR A C 1
ATOM 935 O O . TYR A 1 113 ? 14.276 -1.155 -18.945 1.00 95.44 113 TYR A O 1
ATOM 943 N N . ILE A 1 114 ? 13.129 0.751 -19.289 1.00 95.62 114 ILE A N 1
ATOM 944 C CA . ILE A 1 114 ? 13.618 0.990 -20.656 1.00 95.62 114 ILE A CA 1
ATOM 945 C C . ILE A 1 114 ? 15.074 1.455 -20.653 1.00 95.62 114 ILE A C 1
ATOM 947 O O . ILE A 1 114 ? 15.838 1.038 -21.528 1.00 95.62 114 ILE A O 1
ATOM 951 N N . VAL A 1 115 ? 15.443 2.336 -19.723 1.00 95.12 115 VAL A N 1
ATOM 952 C CA . VAL A 1 115 ? 16.791 2.910 -19.628 1.00 95.12 115 VAL A CA 1
ATOM 953 C C . VAL A 1 115 ? 17.795 1.857 -19.182 1.00 95.12 115 VAL A C 1
ATOM 955 O O . VAL A 1 115 ? 18.787 1.656 -19.885 1.00 95.12 115 VAL A O 1
ATOM 958 N N . ASN A 1 116 ? 17.483 1.103 -18.124 1.00 92.94 116 ASN A N 1
ATOM 959 C CA . ASN A 1 116 ? 18.387 0.097 -17.561 1.00 92.94 116 ASN A CA 1
ATOM 960 C C . ASN A 1 116 ? 18.787 -0.971 -18.593 1.00 92.94 116 ASN A C 1
ATOM 962 O O . ASN A 1 116 ? 19.906 -1.473 -18.606 1.00 92.94 116 ASN A O 1
ATOM 966 N N . ARG A 1 117 ? 17.894 -1.282 -19.540 1.00 90.25 117 ARG A N 1
ATOM 967 C CA . ARG A 1 117 ? 18.124 -2.284 -20.599 1.00 90.25 117 ARG A CA 1
ATOM 968 C C . ARG A 1 117 ? 18.926 -1.788 -21.797 1.00 90.25 117 ARG A C 1
ATOM 970 O O . ARG A 1 117 ? 19.232 -2.581 -22.688 1.00 90.25 117 ARG A O 1
ATOM 977 N N . GLN A 1 118 ? 19.237 -0.499 -21.852 1.00 89.94 118 GLN A N 1
ATOM 978 C CA . GLN A 1 118 ? 20.052 0.089 -22.916 1.00 89.94 118 GLN A CA 1
ATOM 979 C C . GLN A 1 118 ? 21.499 0.330 -22.485 1.00 89.94 118 GLN A C 1
ATOM 981 O O . GLN A 1 118 ? 22.331 0.674 -23.326 1.00 89.94 118 GLN A O 1
ATOM 986 N N . GLU A 1 119 ? 21.807 0.093 -21.213 1.00 84.56 119 GLU A N 1
ATOM 987 C CA . GLU A 1 119 ? 23.148 0.219 -20.669 1.00 84.56 119 GLU A CA 1
ATOM 988 C C . GLU A 1 119 ? 24.120 -0.827 -21.201 1.00 84.56 119 GLU A C 1
ATOM 990 O O . GLU A 1 119 ? 23.782 -1.975 -21.505 1.00 84.56 119 GLU A O 1
ATOM 995 N N . ASN A 1 120 ? 25.381 -0.411 -21.291 1.00 72.69 120 ASN A N 1
ATOM 996 C CA . ASN A 1 120 ? 26.483 -1.294 -21.628 1.00 72.69 120 ASN A CA 1
ATOM 997 C C . ASN A 1 120 ? 26.972 -2.017 -20.366 1.00 72.69 120 ASN A C 1
ATOM 999 O O . ASN A 1 120 ? 28.012 -1.665 -19.809 1.00 72.69 120 ASN A O 1
ATOM 1003 N N . ASN A 1 121 ? 26.254 -3.057 -19.944 1.00 69.56 121 ASN A N 1
ATOM 1004 C CA . ASN A 1 121 ? 26.715 -3.913 -18.851 1.00 69.56 121 ASN A CA 1
ATOM 1005 C C . ASN A 1 121 ? 27.801 -4.868 -19.365 1.00 69.56 121 ASN A C 1
ATOM 1007 O O . ASN A 1 121 ? 27.642 -5.521 -20.398 1.00 69.56 121 ASN A O 1
ATOM 1011 N N . GLN A 1 122 ? 28.929 -4.934 -18.651 1.00 61.62 122 GLN A N 1
ATOM 1012 C CA . GLN A 1 122 ? 30.063 -5.801 -19.005 1.00 61.62 122 GLN A CA 1
ATOM 1013 C C . GLN A 1 122 ? 29.926 -7.230 -18.460 1.00 61.62 122 GLN A C 1
ATOM 1015 O O . GLN A 1 122 ? 30.834 -8.044 -18.644 1.00 61.62 122 GLN A O 1
ATOM 1020 N N . ASP A 1 123 ? 28.805 -7.547 -17.809 1.00 61.44 123 ASP A N 1
ATOM 1021 C CA . ASP A 1 123 ? 28.609 -8.843 -17.176 1.00 61.44 123 ASP A CA 1
ATOM 1022 C C . ASP A 1 123 ? 28.612 -9.998 -18.176 1.00 61.44 123 ASP A C 1
ATOM 1024 O O . ASP A 1 123 ? 28.005 -9.973 -19.253 1.00 61.44 123 ASP A O 1
ATOM 1028 N N . PHE A 1 124 ? 29.327 -11.050 -17.786 1.00 57.38 124 PHE A N 1
ATOM 1029 C CA . PHE A 1 124 ? 29.459 -12.262 -18.571 1.00 57.38 124 PHE A CA 1
ATOM 1030 C C . PHE A 1 124 ? 28.175 -13.095 -18.505 1.00 57.38 124 PHE A C 1
ATOM 1032 O O . PHE A 1 124 ? 27.622 -13.360 -17.434 1.00 57.38 124 PHE A O 1
ATOM 1039 N N . ILE A 1 125 ? 27.739 -13.547 -19.678 1.00 56.44 125 ILE A N 1
ATOM 1040 C CA . ILE A 1 125 ? 26.556 -14.381 -19.880 1.00 56.44 125 ILE A CA 1
ATOM 1041 C C . ILE A 1 125 ? 26.831 -15.768 -19.289 1.00 56.44 125 ILE A C 1
ATOM 1043 O O . ILE A 1 125 ? 27.606 -16.551 -19.845 1.00 56.44 125 ILE A O 1
ATOM 1047 N N . SER A 1 126 ? 26.184 -16.096 -18.172 1.00 60.59 126 SER A N 1
ATOM 1048 C CA . SER A 1 126 ? 25.985 -17.494 -17.796 1.00 60.59 126 SER A CA 1
ATOM 1049 C C . SER A 1 126 ? 25.061 -18.157 -18.822 1.00 60.59 126 SER A C 1
ATOM 1051 O O . SER A 1 126 ? 24.267 -17.501 -19.494 1.00 60.59 126 SER A O 1
ATOM 1053 N N . ASN A 1 127 ? 25.180 -19.474 -18.984 1.00 81.44 127 ASN A N 1
ATOM 1054 C CA . ASN A 1 127 ? 24.246 -20.243 -19.802 1.00 81.44 127 ASN A CA 1
ATOM 1055 C C . ASN A 1 127 ? 22.797 -19.917 -19.371 1.00 81.44 127 ASN A C 1
ATOM 1057 O O . ASN A 1 127 ? 22.457 -20.133 -18.209 1.00 81.44 127 ASN A O 1
ATOM 1061 N N . GLU A 1 128 ? 21.970 -19.411 -20.296 1.00 83.56 128 GLU A N 1
ATOM 1062 C CA . GLU A 1 128 ? 20.608 -18.912 -20.027 1.00 83.56 128 GLU A CA 1
ATOM 1063 C C . GLU A 1 128 ? 19.740 -19.962 -19.308 1.00 83.56 128 GLU A C 1
ATOM 1065 O O . GLU A 1 128 ? 18.988 -19.635 -18.392 1.00 83.56 128 GLU A O 1
ATOM 1070 N N . GLU A 1 129 ? 19.892 -21.245 -19.653 1.00 85.12 129 GLU A N 1
ATOM 1071 C CA . GLU A 1 129 ? 19.158 -22.334 -19.000 1.00 85.12 129 GLU A CA 1
ATOM 1072 C C . GLU A 1 129 ? 19.620 -22.588 -17.562 1.00 85.12 129 GLU A C 1
ATOM 1074 O O . GLU A 1 129 ? 18.823 -23.012 -16.725 1.00 85.12 129 GLU A O 1
ATOM 1079 N N . VAL A 1 130 ? 20.909 -22.377 -17.283 1.00 88.38 130 VAL A N 1
ATOM 1080 C CA . VAL A 1 130 ? 21.476 -22.509 -15.935 1.00 88.38 130 VAL A CA 1
ATOM 1081 C C . VAL A 1 130 ? 21.002 -21.344 -15.081 1.00 88.38 130 VAL A C 1
ATOM 1083 O O . VAL A 1 130 ? 20.478 -21.574 -13.996 1.00 88.38 130 VAL A O 1
ATOM 1086 N N . PHE A 1 131 ? 21.069 -20.123 -15.612 1.00 90.62 131 PHE A N 1
ATOM 1087 C CA . PHE A 1 131 ? 20.602 -18.937 -14.905 1.00 90.62 131 PHE A CA 1
ATOM 1088 C C . PHE A 1 131 ? 19.100 -19.004 -14.599 1.00 90.62 131 PHE A C 1
ATOM 1090 O O . PHE A 1 131 ? 18.682 -18.737 -13.479 1.00 90.62 131 PHE A O 1
ATOM 1097 N N . ALA A 1 132 ? 18.277 -19.480 -15.540 1.00 92.44 132 ALA A N 1
ATOM 1098 C CA . ALA A 1 132 ? 16.854 -19.700 -15.286 1.00 92.44 132 ALA A CA 1
ATOM 1099 C C . ALA A 1 132 ? 16.600 -20.683 -14.122 1.00 92.44 132 ALA A C 1
ATOM 1101 O O . ALA A 1 132 ? 15.667 -20.488 -13.344 1.00 92.44 132 ALA A O 1
ATOM 1102 N N . LYS A 1 133 ? 17.436 -21.719 -13.957 1.00 92.25 133 LYS A N 1
ATOM 1103 C CA . LYS A 1 133 ? 17.351 -22.645 -12.809 1.00 92.25 133 LYS A CA 1
ATOM 1104 C C . LYS A 1 133 ? 17.811 -22.002 -11.504 1.00 92.25 133 LYS A C 1
ATOM 1106 O O . LYS A 1 133 ? 17.227 -22.292 -10.460 1.00 92.25 133 LYS A O 1
ATOM 1111 N N . GLU A 1 134 ? 18.837 -21.157 -11.556 1.00 93.56 134 GLU A N 1
ATOM 1112 C CA . GLU A 1 134 ? 19.318 -20.387 -10.403 1.00 93.56 134 GLU A CA 1
ATOM 1113 C C . GLU A 1 134 ? 18.221 -19.446 -9.895 1.00 93.56 134 GLU A C 1
ATOM 1115 O O . GLU A 1 134 ? 17.899 -19.487 -8.711 1.00 93.56 134 GLU A O 1
ATOM 1120 N N . ILE A 1 135 ? 17.550 -18.720 -10.796 1.00 93.88 135 ILE A N 1
ATOM 1121 C CA . ILE A 1 135 ? 16.420 -17.843 -10.458 1.00 93.88 135 ILE A CA 1
ATOM 1122 C C . ILE A 1 135 ? 15.284 -18.628 -9.796 1.00 93.88 135 ILE A C 1
ATOM 1124 O O . ILE A 1 135 ? 14.781 -18.236 -8.746 1.00 93.88 135 ILE A O 1
ATOM 1128 N N . VAL A 1 136 ? 14.872 -19.759 -10.379 1.00 93.44 136 VAL A N 1
ATOM 1129 C CA . VAL A 1 136 ? 13.815 -20.597 -9.787 1.00 93.44 136 VAL A CA 1
ATOM 1130 C C . VAL A 1 136 ? 14.232 -21.090 -8.400 1.00 93.44 136 VAL A C 1
ATOM 1132 O O . VAL A 1 136 ? 13.436 -21.043 -7.465 1.00 93.44 136 VAL A O 1
ATOM 1135 N N . SER A 1 137 ? 15.487 -21.510 -8.237 1.00 93.12 137 SER A N 1
ATOM 1136 C CA . SER A 1 137 ? 16.012 -21.936 -6.934 1.00 93.12 137 SER A CA 1
ATOM 1137 C C . SER A 1 137 ? 16.001 -20.795 -5.915 1.00 93.12 137 SER A C 1
ATOM 1139 O O . SER A 1 137 ? 15.639 -21.022 -4.766 1.00 93.12 137 SER A O 1
ATOM 1141 N N . PHE A 1 138 ? 16.333 -19.573 -6.335 1.00 93.75 138 PHE A N 1
ATOM 1142 C CA . PHE A 1 138 ? 16.284 -18.370 -5.507 1.00 93.75 138 PHE A CA 1
ATOM 1143 C C . PHE A 1 138 ? 14.860 -18.028 -5.044 1.00 93.75 138 PHE A C 1
ATOM 1145 O O . PHE A 1 138 ? 14.633 -17.814 -3.848 1.00 93.75 138 PHE A O 1
ATOM 1152 N N . VAL A 1 139 ? 13.894 -18.023 -5.970 1.00 91.69 139 VAL A N 1
ATOM 1153 C CA . VAL A 1 139 ? 12.481 -17.732 -5.676 1.00 91.69 139 VAL A CA 1
ATOM 1154 C C . VAL A 1 139 ? 11.934 -18.724 -4.647 1.00 91.69 139 VAL A C 1
ATOM 1156 O O . VAL A 1 139 ? 11.309 -18.320 -3.668 1.00 91.69 139 VAL A O 1
ATOM 1159 N N . PHE A 1 140 ? 12.233 -20.016 -4.813 1.00 90.69 140 PHE A N 1
ATOM 1160 C CA . PHE A 1 140 ? 11.767 -21.088 -3.926 1.00 90.69 140 PHE A CA 1
ATOM 1161 C C . PHE A 1 140 ? 12.724 -21.425 -2.769 1.00 90.69 140 PHE A C 1
ATOM 1163 O O . PHE A 1 140 ? 12.524 -22.427 -2.081 1.00 90.69 140 PHE A O 1
ATOM 1170 N N . ALA A 1 141 ? 13.751 -20.605 -2.517 1.00 90.69 141 ALA A N 1
ATOM 1171 C CA . ALA A 1 141 ? 14.641 -20.792 -1.369 1.00 90.69 141 ALA A CA 1
ATOM 1172 C C . ALA A 1 141 ? 13.921 -20.530 -0.032 1.00 90.69 141 ALA A C 1
ATOM 1174 O O . ALA A 1 141 ? 14.271 -21.119 0.993 1.00 90.69 141 ALA A O 1
ATOM 1175 N N . SER A 1 142 ? 12.897 -19.667 -0.042 1.00 85.94 142 SER A N 1
ATOM 1176 C CA . SER A 1 142 ? 12.022 -19.433 1.111 1.00 85.94 142 SER A CA 1
ATOM 1177 C C . SER A 1 142 ? 10.920 -20.492 1.200 1.00 85.94 142 SER A C 1
ATOM 1179 O O . SER A 1 142 ? 10.487 -21.049 0.195 1.00 85.94 142 SER A O 1
ATOM 1181 N N . LYS A 1 143 ? 10.437 -20.755 2.420 1.00 84.31 143 LYS A N 1
ATOM 1182 C CA . LYS A 1 143 ? 9.240 -21.583 2.673 1.00 84.31 143 LYS A CA 1
ATOM 1183 C C . LYS A 1 143 ? 7.969 -20.755 2.860 1.00 84.31 143 LYS A C 1
ATOM 1185 O O . LYS A 1 143 ? 6.889 -21.328 2.972 1.00 84.31 143 LYS A O 1
ATOM 1190 N N . ASP A 1 144 ? 8.109 -19.438 2.955 1.00 87.50 144 ASP A N 1
ATOM 1191 C CA . ASP A 1 144 ? 7.001 -18.516 3.145 1.00 87.50 144 ASP A CA 1
ATOM 1192 C C . ASP A 1 144 ? 6.438 -18.062 1.791 1.00 87.50 144 ASP A C 1
ATOM 1194 O O . ASP A 1 144 ? 7.155 -17.511 0.956 1.00 87.50 144 ASP A O 1
ATOM 1198 N N . ASN A 1 145 ? 5.139 -18.288 1.580 1.00 85.75 145 ASN A N 1
ATOM 1199 C CA . ASN A 1 145 ? 4.466 -17.982 0.317 1.00 85.75 145 ASN A CA 1
ATOM 1200 C C . ASN A 1 145 ? 4.430 -16.478 0.013 1.00 85.75 145 ASN A C 1
ATOM 1202 O O . ASN A 1 145 ? 4.398 -16.110 -1.160 1.00 85.75 145 ASN A O 1
ATOM 1206 N N . VAL A 1 146 ? 4.427 -15.610 1.032 1.00 86.06 146 VAL A N 1
ATOM 1207 C CA . VAL A 1 146 ? 4.467 -14.153 0.822 1.00 86.06 146 VAL A CA 1
ATOM 1208 C C . VAL A 1 146 ? 5.816 -13.765 0.224 1.00 86.06 146 VAL A C 1
ATOM 1210 O O . VAL A 1 146 ? 5.856 -13.153 -0.841 1.00 86.06 146 VAL A O 1
ATOM 1213 N N . THR A 1 147 ? 6.903 -14.239 0.831 1.00 88.75 147 THR A N 1
ATOM 1214 C CA . THR A 1 147 ? 8.273 -14.037 0.344 1.00 88.75 147 THR A CA 1
ATOM 1215 C C . THR A 1 147 ? 8.474 -14.620 -1.059 1.00 88.75 147 THR A C 1
ATOM 1217 O O . THR A 1 147 ? 9.062 -13.966 -1.915 1.00 88.75 147 THR A O 1
ATOM 1220 N N . ILE A 1 148 ? 7.972 -15.834 -1.327 1.00 90.19 148 ILE A N 1
ATOM 1221 C CA . ILE A 1 148 ? 8.052 -16.456 -2.662 1.00 90.19 148 ILE A CA 1
ATOM 1222 C C . ILE A 1 148 ? 7.370 -15.565 -3.707 1.00 90.19 148 ILE A C 1
ATOM 1224 O O . ILE A 1 148 ? 7.939 -15.306 -4.767 1.00 90.19 148 ILE A O 1
ATOM 1228 N N . ASN A 1 149 ? 6.158 -15.083 -3.415 1.00 88.12 149 ASN A N 1
ATOM 1229 C CA . ASN A 1 149 ? 5.416 -14.226 -4.336 1.00 88.12 149 ASN A CA 1
ATOM 1230 C C . ASN A 1 149 ? 6.115 -12.884 -4.561 1.00 88.12 149 ASN A C 1
ATOM 1232 O O . ASN A 1 149 ? 6.152 -12.419 -5.695 1.00 88.12 149 ASN A O 1
ATOM 1236 N N . GLN A 1 150 ? 6.682 -12.281 -3.515 1.00 90.06 150 GLN A N 1
ATOM 1237 C CA . GLN A 1 150 ? 7.442 -11.040 -3.636 1.00 90.06 150 GLN A CA 1
ATOM 1238 C C . GLN A 1 150 ? 8.659 -11.220 -4.553 1.00 90.06 150 GLN A C 1
ATOM 1240 O O . GLN A 1 150 ? 8.750 -10.542 -5.576 1.00 90.06 150 GLN A O 1
ATOM 1245 N N . LYS A 1 151 ? 9.514 -12.213 -4.270 1.00 92.94 151 LYS A N 1
ATOM 1246 C CA . LYS A 1 151 ? 10.681 -12.535 -5.109 1.00 92.94 151 LYS A CA 1
ATOM 1247 C C . LYS A 1 151 ? 10.292 -12.800 -6.558 1.00 92.94 151 LYS A C 1
ATOM 1249 O O . LYS A 1 151 ? 10.978 -12.372 -7.480 1.00 92.94 151 LYS A O 1
ATOM 1254 N N . LEU A 1 152 ? 9.191 -13.522 -6.776 1.00 92.12 152 LEU A N 1
ATOM 1255 C CA . LEU A 1 152 ? 8.705 -13.805 -8.121 1.00 92.12 152 LEU A CA 1
ATOM 1256 C C . LEU A 1 152 ? 8.303 -12.523 -8.858 1.00 92.12 152 LEU A C 1
ATOM 1258 O O . LEU A 1 152 ? 8.667 -12.374 -10.020 1.00 92.12 152 LEU A O 1
ATOM 1262 N N . LYS A 1 153 ? 7.579 -11.604 -8.211 1.00 91.69 153 LYS A N 1
ATOM 1263 C CA . LYS A 1 153 ? 7.186 -10.325 -8.821 1.00 91.69 153 LYS A CA 1
ATOM 1264 C C . LYS A 1 153 ? 8.400 -9.481 -9.203 1.00 91.69 153 LYS A C 1
ATOM 1266 O O . LYS A 1 153 ? 8.474 -9.038 -10.346 1.00 91.69 153 LYS A O 1
ATOM 1271 N N . GLU A 1 154 ? 9.363 -9.350 -8.294 1.00 93.38 154 GLU A N 1
ATOM 1272 C CA . GLU A 1 154 ? 10.607 -8.605 -8.525 1.00 93.38 154 GLU A CA 1
ATOM 1273 C C . GLU A 1 154 ? 11.408 -9.218 -9.688 1.00 93.38 154 GLU A C 1
ATOM 1275 O O . GLU A 1 154 ? 11.823 -8.513 -10.604 1.00 93.38 154 GLU A O 1
ATOM 1280 N N . VAL A 1 155 ? 11.533 -10.551 -9.745 1.00 94.25 155 VAL A N 1
ATOM 1281 C CA . VAL A 1 155 ? 12.157 -11.247 -10.884 1.00 94.25 155 VAL A CA 1
ATOM 1282 C C . VAL A 1 155 ? 11.399 -10.984 -12.187 1.00 94.25 155 VAL A C 1
ATOM 1284 O O . VAL A 1 155 ? 12.021 -10.678 -13.205 1.00 94.25 155 VAL A O 1
ATOM 1287 N N . LEU A 1 156 ? 10.068 -11.121 -12.188 1.00 93.25 156 LEU A N 1
ATOM 1288 C CA . LEU A 1 156 ? 9.235 -10.925 -13.379 1.00 93.25 156 LEU A CA 1
ATOM 1289 C C . LEU A 1 156 ? 9.383 -9.512 -13.953 1.00 93.25 156 LEU A C 1
ATOM 1291 O O . LEU A 1 156 ? 9.428 -9.364 -15.175 1.00 93.25 156 LEU A O 1
ATOM 1295 N N . GLU A 1 157 ? 9.510 -8.506 -13.090 1.00 92.75 157 GLU A N 1
ATOM 1296 C CA . GLU A 1 157 ? 9.733 -7.109 -13.464 1.00 92.75 157 GLU A CA 1
ATOM 1297 C C . GLU A 1 157 ? 11.082 -6.896 -14.173 1.00 92.75 157 GLU A C 1
ATOM 1299 O O . GLU A 1 157 ? 11.185 -6.086 -15.103 1.00 92.75 157 GLU A O 1
ATOM 1304 N N . GLN A 1 158 ? 12.102 -7.688 -13.818 1.00 93.88 158 GLN A N 1
ATOM 1305 C CA . GLN A 1 158 ? 13.438 -7.605 -14.412 1.00 93.88 158 GLN A CA 1
ATOM 1306 C C . GLN A 1 158 ? 13.633 -8.444 -15.689 1.00 93.88 158 GLN A C 1
ATOM 1308 O O . GLN A 1 158 ? 14.602 -8.239 -16.434 1.00 93.88 158 GLN A O 1
ATOM 1313 N N . LEU A 1 159 ? 12.699 -9.329 -16.048 1.00 94.00 159 LEU A N 1
ATOM 1314 C CA . LEU A 1 159 ? 12.821 -10.143 -17.263 1.00 94.00 159 LEU A CA 1
ATOM 1315 C C . LEU A 1 159 ? 12.622 -9.328 -18.557 1.00 94.00 159 LEU A C 1
ATOM 1317 O O . LEU A 1 159 ? 11.861 -8.360 -18.584 1.00 94.00 159 LEU A O 1
ATOM 1321 N N . PRO A 1 160 ? 13.252 -9.722 -19.681 1.00 93.19 160 PRO A N 1
ATOM 1322 C CA . PRO A 1 160 ? 12.958 -9.130 -20.981 1.00 93.19 160 PRO A CA 1
ATOM 1323 C C . PRO A 1 160 ? 11.520 -9.429 -21.431 1.00 93.19 160 PRO A C 1
ATOM 1325 O O . PRO A 1 160 ? 11.155 -10.576 -21.697 1.00 93.19 160 PRO A O 1
ATOM 1328 N N . MET A 1 161 ? 10.703 -8.395 -21.632 1.00 94.38 161 MET A N 1
ATOM 1329 C CA . MET A 1 161 ? 9.339 -8.573 -22.132 1.00 94.38 161 MET A CA 1
ATOM 1330 C C . MET A 1 161 ? 9.323 -8.947 -23.627 1.00 94.38 161 MET A C 1
ATOM 1332 O O . MET A 1 161 ? 9.638 -8.136 -24.512 1.00 94.38 161 MET A O 1
ATOM 1336 N N . ARG A 1 162 ? 8.958 -10.203 -23.920 1.00 92.12 162 ARG A N 1
ATOM 1337 C CA . ARG A 1 162 ? 8.921 -10.798 -25.276 1.00 92.12 162 ARG A CA 1
ATOM 1338 C C . ARG A 1 162 ? 7.616 -11.506 -25.630 1.00 92.12 162 ARG A C 1
ATOM 1340 O O . ARG A 1 162 ? 7.543 -12.192 -26.649 1.00 92.12 162 ARG A O 1
ATOM 1347 N N . LEU A 1 163 ? 6.576 -11.313 -24.827 1.00 92.44 163 LEU A N 1
ATOM 1348 C CA . LEU A 1 163 ? 5.272 -11.905 -25.090 1.00 92.44 163 LEU A CA 1
ATOM 1349 C C . LEU A 1 163 ? 4.630 -11.341 -26.359 1.00 92.44 163 LEU A C 1
ATOM 1351 O O . LEU A 1 163 ? 4.756 -10.160 -26.693 1.00 92.44 163 LEU A O 1
ATOM 1355 N N . THR A 1 164 ? 3.893 -12.204 -27.058 1.00 91.75 164 THR A N 1
ATOM 1356 C CA . THR A 1 164 ? 2.923 -11.747 -28.052 1.00 91.75 164 THR A CA 1
ATOM 1357 C C . THR A 1 164 ? 1.733 -11.118 -27.333 1.00 91.75 164 THR A C 1
ATOM 1359 O O . THR A 1 164 ? 1.452 -11.443 -26.180 1.00 91.75 164 THR A O 1
ATOM 1362 N N . LYS A 1 165 ? 0.984 -10.256 -28.028 1.00 92.25 165 LYS A N 1
ATOM 1363 C CA . LYS A 1 165 ? -0.247 -9.669 -27.481 1.00 92.25 165 LYS A CA 1
ATOM 1364 C C . LYS A 1 165 ? -1.225 -10.743 -26.987 1.00 92.25 165 LYS A C 1
ATOM 1366 O O . LYS A 1 165 ? -1.757 -10.611 -25.895 1.00 92.25 165 LYS A O 1
ATOM 1371 N N . ALA A 1 166 ? -1.432 -11.800 -27.778 1.00 93.50 166 ALA A N 1
ATOM 1372 C CA . ALA A 1 166 ? -2.323 -12.898 -27.408 1.00 93.50 166 ALA A CA 1
ATOM 1373 C C . ALA A 1 166 ? -1.870 -13.556 -26.098 1.00 93.50 166 ALA A C 1
ATOM 1375 O O . ALA A 1 166 ? -2.649 -13.637 -25.161 1.00 93.50 166 ALA A O 1
ATOM 1376 N N . LYS A 1 167 ? -0.580 -13.903 -25.989 1.00 92.94 167 LYS A N 1
ATOM 1377 C CA . LYS A 1 167 ? -0.067 -14.565 -24.787 1.00 92.94 167 LYS A CA 1
ATOM 1378 C C . LYS A 1 167 ? -0.089 -13.663 -23.549 1.00 92.94 167 LYS A C 1
ATOM 1380 O O . LYS A 1 167 ? -0.319 -14.146 -22.449 1.00 92.94 167 LYS A O 1
ATOM 1385 N N . PHE A 1 168 ? 0.138 -12.363 -23.724 1.00 93.88 168 PHE A N 1
ATOM 1386 C CA . PHE A 1 168 ? -0.011 -11.376 -22.653 1.00 93.88 168 PHE A CA 1
ATOM 1387 C C . PHE A 1 168 ? -1.457 -11.298 -22.144 1.00 93.88 168 PHE A C 1
ATOM 1389 O O . PHE A 1 168 ? -1.679 -11.302 -20.937 1.00 93.88 168 PHE A O 1
ATOM 1396 N N . PHE A 1 169 ? -2.438 -11.288 -23.050 1.00 95.12 169 PHE A N 1
ATOM 1397 C CA . PHE A 1 169 ? -3.856 -11.270 -22.680 1.00 95.12 169 PHE A CA 1
ATOM 1398 C C . PHE A 1 169 ? -4.285 -12.574 -22.003 1.00 95.12 169 PHE A C 1
ATOM 1400 O O . PHE A 1 169 ? -5.022 -12.513 -21.023 1.00 95.12 169 PHE A O 1
ATOM 1407 N N . ASP A 1 170 ? -3.764 -13.719 -22.454 1.00 93.31 170 ASP A N 1
ATOM 1408 C CA . ASP A 1 170 ? -3.995 -15.008 -21.795 1.00 93.31 170 ASP A CA 1
ATOM 1409 C C . ASP A 1 170 ? -3.534 -14.970 -20.327 1.00 93.31 170 ASP A C 1
ATOM 1411 O O . ASP A 1 170 ? -4.279 -15.388 -19.448 1.00 93.31 170 ASP A O 1
ATOM 1415 N N . TYR A 1 171 ? -2.353 -14.408 -20.028 1.00 92.81 171 TYR A N 1
ATOM 1416 C CA . TYR A 1 171 ? -1.864 -14.312 -18.644 1.00 92.81 171 TYR A CA 1
ATOM 1417 C C . TYR A 1 171 ? -2.714 -13.404 -17.755 1.00 92.81 171 TYR A C 1
ATOM 1419 O O . TYR A 1 171 ? -2.961 -13.747 -16.598 1.00 92.81 171 TYR A O 1
ATOM 1427 N N . ILE A 1 172 ? -3.186 -12.271 -18.284 1.00 93.75 172 ILE A N 1
ATOM 1428 C CA . ILE A 1 172 ? -4.136 -11.413 -17.563 1.00 93.75 172 ILE A CA 1
ATOM 1429 C C . ILE A 1 172 ? -5.409 -12.208 -17.272 1.00 93.75 172 ILE A C 1
ATOM 1431 O O . ILE A 1 172 ? -5.867 -12.245 -16.135 1.00 93.75 172 ILE A O 1
ATOM 1435 N N . GLN A 1 173 ? -5.968 -12.878 -18.280 1.00 92.56 173 GLN A N 1
ATOM 1436 C CA . GLN A 1 173 ? -7.200 -13.637 -18.114 1.00 92.56 173 GLN A CA 1
ATOM 1437 C C . GLN A 1 173 ? -7.040 -14.765 -17.088 1.00 92.56 173 GLN A C 1
ATOM 1439 O O . GLN A 1 173 ? -7.866 -14.873 -16.184 1.00 92.56 173 GLN A O 1
ATOM 1444 N N . ASP A 1 174 ? -5.964 -15.549 -17.183 1.00 91.25 174 ASP A N 1
ATOM 1445 C CA . ASP A 1 174 ? -5.652 -16.636 -16.255 1.00 91.25 174 ASP A CA 1
ATOM 1446 C C . ASP A 1 174 ? -5.496 -16.120 -14.818 1.00 91.25 174 ASP A C 1
ATOM 1448 O O . ASP A 1 174 ? -6.092 -16.681 -13.897 1.00 91.25 174 ASP A O 1
ATOM 1452 N N . SER A 1 175 ? -4.759 -15.022 -14.619 1.00 91.50 175 SER A N 1
ATOM 1453 C CA . SER A 1 175 ? -4.567 -14.412 -13.297 1.00 91.50 175 SER A CA 1
ATOM 1454 C C . SER A 1 175 ? -5.875 -13.914 -12.690 1.00 91.50 175 SER A C 1
ATOM 1456 O O . SER A 1 175 ? -6.176 -14.194 -11.530 1.00 91.50 175 SER A O 1
ATOM 1458 N N . LEU A 1 176 ? -6.711 -13.240 -13.479 1.00 90.19 176 LEU A N 1
ATOM 1459 C CA . LEU A 1 176 ? -7.947 -12.650 -12.970 1.00 90.19 176 LEU A CA 1
ATOM 1460 C C . LEU A 1 176 ? -9.044 -13.690 -12.700 1.00 90.19 176 LEU A C 1
ATOM 1462 O O . LEU A 1 176 ? -9.966 -13.413 -11.934 1.00 90.19 176 LEU A O 1
ATOM 1466 N N . THR A 1 177 ? -8.920 -14.924 -13.211 1.00 89.56 177 THR A N 1
ATOM 1467 C CA . THR A 1 177 ? -9.804 -16.028 -12.788 1.00 89.56 177 THR A CA 1
ATOM 1468 C C . THR A 1 177 ? -9.658 -16.396 -11.306 1.00 89.56 177 THR A C 1
ATOM 1470 O O . THR A 1 177 ? -10.581 -16.979 -10.733 1.00 89.56 177 THR A O 1
ATOM 1473 N N . LEU A 1 178 ? -8.549 -16.016 -10.656 1.00 90.44 178 LEU A N 1
ATOM 1474 C CA . LEU A 1 178 ? -8.318 -16.243 -9.224 1.00 90.44 178 LEU A CA 1
ATOM 1475 C C . LEU A 1 178 ? -9.297 -15.470 -8.323 1.00 90.44 178 LEU A C 1
ATOM 1477 O O . LEU A 1 178 ? -9.466 -15.839 -7.164 1.00 90.44 178 LEU A O 1
ATOM 1481 N N . TYR A 1 179 ? -9.983 -14.453 -8.855 1.00 91.94 179 TYR A N 1
ATOM 1482 C CA . TYR A 1 179 ? -11.021 -13.692 -8.148 1.00 91.94 179 TYR A CA 1
ATOM 1483 C C . TYR A 1 179 ? -12.383 -14.400 -8.111 1.00 91.94 179 TYR A C 1
ATOM 1485 O O . TYR A 1 179 ? -13.358 -13.875 -7.576 1.00 91.94 179 TYR A O 1
ATOM 1493 N N . LYS A 1 180 ? -12.500 -15.610 -8.666 1.00 92.50 180 LYS A N 1
ATOM 1494 C CA . LYS A 1 180 ? -13.740 -16.385 -8.576 1.00 92.50 180 LYS A CA 1
ATOM 1495 C C . LYS A 1 180 ? -14.140 -16.613 -7.120 1.00 92.50 180 LYS A C 1
ATOM 1497 O O . LYS A 1 180 ? -13.372 -17.151 -6.328 1.00 92.50 180 LYS A O 1
ATOM 1502 N N . GLY A 1 181 ? -15.382 -16.266 -6.796 1.00 88.50 181 GLY A N 1
ATOM 1503 C CA . GLY A 1 181 ? -15.921 -16.383 -5.445 1.00 88.50 181 GLY A CA 1
ATOM 1504 C C . GLY A 1 181 ? -15.513 -15.252 -4.498 1.00 88.50 181 GLY A C 1
ATOM 1505 O O . GLY A 1 181 ? -15.948 -15.270 -3.350 1.00 88.50 181 GLY A O 1
ATOM 1506 N N . THR A 1 182 ? -14.723 -14.269 -4.946 1.00 87.81 182 THR A N 1
ATOM 1507 C CA . THR A 1 182 ? -14.482 -13.045 -4.172 1.00 87.81 182 THR A CA 1
ATOM 1508 C C . THR A 1 182 ? -15.570 -12.005 -4.453 1.00 87.81 182 THR A C 1
ATOM 1510 O O . THR A 1 182 ? -16.253 -12.093 -5.479 1.00 87.81 182 THR A O 1
ATOM 1513 N N . PRO A 1 183 ? -15.727 -11.002 -3.574 1.00 85.44 183 PRO A N 1
ATOM 1514 C CA . PRO A 1 183 ? -16.485 -9.789 -3.880 1.00 85.44 183 PRO A CA 1
ATOM 1515 C C . PRO A 1 183 ? -16.033 -9.115 -5.196 1.00 85.44 183 PRO A C 1
ATOM 1517 O O . PRO A 1 183 ? -14.857 -9.202 -5.565 1.00 85.44 183 PRO A O 1
ATOM 1520 N N . GLU A 1 184 ? -16.984 -8.516 -5.927 1.00 87.19 184 GLU A N 1
ATOM 1521 C CA . GLU A 1 184 ? -16.773 -7.881 -7.246 1.00 87.19 184 GLU A CA 1
ATOM 1522 C C . GLU A 1 184 ? -15.845 -6.656 -7.196 1.00 87.19 184 GLU A C 1
ATOM 1524 O O . GLU A 1 184 ? -15.003 -6.494 -8.082 1.00 87.19 184 GLU A O 1
ATOM 1529 N N . ASP A 1 185 ? -15.966 -5.843 -6.148 1.00 83.38 185 ASP A N 1
ATOM 1530 C CA . ASP A 1 185 ? -15.120 -4.677 -5.847 1.00 83.38 185 ASP A CA 1
ATOM 1531 C C . ASP A 1 185 ? -13.618 -5.000 -5.905 1.00 83.38 185 ASP A C 1
ATOM 1533 O O . ASP A 1 185 ? -12.873 -4.311 -6.591 1.00 83.38 185 ASP A O 1
ATOM 1537 N N . LYS A 1 186 ? -13.175 -6.127 -5.335 1.00 86.00 186 LYS A N 1
ATOM 1538 C CA . LYS A 1 186 ? -11.758 -6.525 -5.328 1.00 86.00 186 LYS A CA 1
ATOM 1539 C C . LYS A 1 186 ? -11.161 -6.684 -6.725 1.00 86.00 186 LYS A C 1
ATOM 1541 O O . LYS A 1 186 ? -9.973 -6.422 -6.921 1.00 86.00 186 LYS A O 1
ATOM 1546 N N . LEU A 1 187 ? -11.950 -7.169 -7.688 1.00 91.19 187 LEU A N 1
ATOM 1547 C CA . LEU A 1 187 ? -11.500 -7.273 -9.077 1.00 91.19 187 LEU A CA 1
ATOM 1548 C C . LEU A 1 187 ? -11.515 -5.898 -9.749 1.00 91.19 187 LEU A C 1
ATOM 1550 O O . LEU A 1 187 ? -10.594 -5.588 -10.499 1.00 91.19 187 LEU A O 1
ATOM 1554 N N . ILE A 1 188 ? -12.531 -5.076 -9.475 1.00 90.12 188 ILE A N 1
ATOM 1555 C CA . ILE A 1 188 ? -12.619 -3.703 -9.989 1.00 90.12 188 ILE A CA 1
ATOM 1556 C C . ILE A 1 188 ? -11.415 -2.873 -9.523 1.00 90.12 188 ILE A C 1
ATOM 1558 O O . ILE A 1 188 ? -10.797 -2.203 -10.348 1.00 90.12 188 ILE A O 1
ATOM 1562 N N . ASP A 1 189 ? -11.026 -2.984 -8.254 1.00 88.31 189 ASP A N 1
ATOM 1563 C CA . ASP A 1 189 ? -9.869 -2.288 -7.688 1.00 88.31 189 ASP A CA 1
ATOM 1564 C C . ASP A 1 189 ? -8.569 -2.680 -8.394 1.00 88.31 189 ASP A C 1
ATOM 1566 O O . ASP A 1 189 ? -7.797 -1.815 -8.812 1.00 88.31 189 ASP A O 1
ATOM 1570 N N . LEU A 1 190 ? -8.339 -3.984 -8.608 1.00 91.62 190 LEU A N 1
ATOM 1571 C CA . LEU A 1 190 ? -7.163 -4.435 -9.354 1.00 91.62 190 LEU A CA 1
ATOM 1572 C C . LEU A 1 190 ? -7.190 -3.916 -10.798 1.00 91.62 190 LEU A C 1
ATOM 1574 O O . LEU A 1 190 ? -6.174 -3.435 -11.290 1.00 91.62 190 LEU A O 1
ATOM 1578 N N . LEU A 1 191 ? -8.334 -3.992 -11.483 1.00 94.06 191 LEU A N 1
ATOM 1579 C CA . LEU A 1 191 ? -8.464 -3.479 -12.849 1.00 94.06 191 LEU A CA 1
ATOM 1580 C C . LEU A 1 191 ? -8.183 -1.971 -12.921 1.00 94.06 191 LEU A C 1
ATOM 1582 O O . LEU A 1 191 ? -7.521 -1.534 -13.859 1.00 94.06 191 LEU A O 1
ATOM 1586 N N . SER A 1 192 ? -8.613 -1.203 -11.916 1.00 91.94 192 SER A N 1
ATOM 1587 C CA . SER A 1 192 ? -8.323 0.230 -11.774 1.00 91.94 192 SER A CA 1
ATOM 1588 C C . SER A 1 192 ? -6.821 0.501 -11.625 1.00 91.94 192 SER A C 1
ATOM 1590 O O . SER A 1 192 ? -6.281 1.369 -12.311 1.00 91.94 192 SER A O 1
ATOM 1592 N N . ILE A 1 193 ? -6.112 -0.286 -10.804 1.00 92.25 193 ILE A N 1
ATOM 1593 C CA . ILE A 1 193 ? -4.644 -0.206 -10.680 1.00 92.25 193 ILE A CA 1
ATOM 1594 C C . ILE A 1 193 ? -3.977 -0.488 -12.033 1.00 92.25 193 ILE A C 1
ATOM 1596 O O . ILE A 1 193 ? -3.154 0.296 -12.506 1.00 92.25 193 ILE A O 1
ATOM 1600 N N . LEU A 1 194 ? -4.358 -1.582 -12.699 1.00 94.38 194 LEU A N 1
ATOM 1601 C CA . LEU A 1 194 ? -3.764 -1.954 -13.985 1.00 94.38 194 LEU A CA 1
ATOM 1602 C C . LEU A 1 194 ? -4.076 -0.937 -15.097 1.00 94.38 194 LEU A C 1
ATOM 1604 O O . LEU A 1 194 ? -3.258 -0.733 -15.996 1.00 94.38 194 LEU A O 1
ATOM 1608 N N . GLU A 1 195 ? -5.244 -0.294 -15.050 1.00 93.62 195 GLU A N 1
ATOM 1609 C CA . GLU A 1 195 ? -5.614 0.778 -15.973 1.00 93.62 195 GLU A CA 1
ATOM 1610 C C . GLU A 1 195 ? -4.702 1.997 -15.803 1.00 93.62 195 GLU A C 1
ATOM 1612 O O . GLU A 1 195 ? -4.238 2.539 -16.807 1.00 93.62 195 GLU A O 1
ATOM 1617 N N . LYS A 1 196 ? -4.392 2.389 -14.562 1.00 93.31 196 LYS A N 1
ATOM 1618 C CA . LYS A 1 196 ? -3.514 3.532 -14.255 1.00 93.31 196 LYS A CA 1
ATOM 1619 C C . LYS A 1 196 ? -2.065 3.294 -14.675 1.00 93.31 196 LYS A C 1
ATOM 1621 O O . LYS A 1 196 ? -1.435 4.215 -15.178 1.00 93.31 196 LYS A O 1
ATOM 1626 N N . ILE A 1 197 ? -1.569 2.055 -14.605 1.00 93.88 197 ILE A N 1
ATOM 1627 C CA . ILE A 1 197 ? -0.251 1.692 -15.167 1.00 93.88 197 ILE A CA 1
ATOM 1628 C C . ILE A 1 197 ? -0.205 1.973 -16.682 1.00 93.88 197 ILE A C 1
ATOM 1630 O O . ILE A 1 197 ? 0.813 2.412 -17.223 1.00 93.88 197 ILE A O 1
ATOM 1634 N N . TYR A 1 198 ? -1.303 1.716 -17.404 1.00 91.56 198 TYR A N 1
ATOM 1635 C CA . TYR A 1 198 ? -1.345 1.914 -18.857 1.00 91.56 198 TYR A CA 1
ATOM 1636 C C . TYR A 1 198 ? -1.686 3.347 -19.276 1.00 91.56 198 TYR A C 1
ATOM 1638 O O . TYR A 1 198 ? -1.155 3.831 -20.281 1.00 91.56 198 TYR A O 1
ATOM 1646 N N . SER A 1 199 ? -2.564 3.993 -18.518 1.00 92.94 199 SER A N 1
ATOM 1647 C CA . SER A 1 199 ? -3.132 5.317 -18.761 1.00 92.94 199 SER A CA 1
ATOM 1648 C C . SER A 1 199 ? -3.068 6.146 -17.472 1.00 92.94 199 SER A C 1
ATOM 1650 O O . SER A 1 199 ? -4.110 6.368 -16.843 1.00 92.94 199 SER A O 1
ATOM 1652 N N . PRO A 1 200 ? -1.870 6.590 -17.050 1.00 94.19 200 PRO A N 1
ATOM 1653 C CA . PRO A 1 200 ? -1.697 7.343 -15.807 1.00 94.19 200 PRO A CA 1
ATOM 1654 C C . PRO A 1 200 ? -2.525 8.636 -15.787 1.00 94.19 200 PRO A C 1
ATOM 1656 O O . PRO A 1 200 ? -3.014 9.044 -14.738 1.00 94.19 200 PRO A O 1
ATOM 1659 N N . GLU A 1 201 ? -2.802 9.219 -16.957 1.00 93.31 201 GLU A N 1
ATOM 1660 C CA . GLU A 1 201 ? -3.646 10.403 -17.129 1.00 93.31 201 GLU A CA 1
ATOM 1661 C C . GLU A 1 201 ? -5.110 10.222 -16.706 1.00 93.31 201 GLU A C 1
ATOM 1663 O O . GLU A 1 201 ? -5.848 11.201 -16.612 1.00 93.31 201 GLU A O 1
ATOM 1668 N N . LYS A 1 202 ? -5.559 8.982 -16.484 1.00 92.25 202 LYS A N 1
ATOM 1669 C CA . LYS A 1 202 ? -6.900 8.706 -15.955 1.00 92.25 202 LYS A CA 1
ATOM 1670 C C . LYS A 1 202 ? -6.977 8.827 -14.443 1.00 92.25 202 LYS A C 1
ATOM 1672 O O . LYS A 1 202 ? -8.087 8.842 -13.914 1.00 92.25 202 LYS A O 1
ATOM 1677 N N . ASN A 1 203 ? -5.840 8.883 -13.753 1.00 94.19 203 ASN A N 1
ATOM 1678 C CA . ASN A 1 203 ? -5.850 9.139 -12.329 1.00 94.19 203 ASN A CA 1
ATOM 1679 C C . ASN A 1 203 ? -6.230 10.603 -12.058 1.00 94.19 203 ASN A C 1
ATOM 1681 O O . ASN A 1 203 ? -5.695 11.531 -12.668 1.00 94.19 203 ASN A O 1
ATOM 1685 N N . GLU A 1 204 ? -7.172 10.816 -11.145 1.00 93.31 204 GLU A N 1
ATOM 1686 C CA . GLU A 1 204 ? -7.692 12.144 -10.848 1.00 93.31 204 GLU A CA 1
ATOM 1687 C C . GLU A 1 204 ? -6.613 13.014 -10.187 1.00 93.31 204 GLU A C 1
ATOM 1689 O O . GLU A 1 204 ? -6.092 12.683 -9.126 1.00 93.31 204 GLU A O 1
ATOM 1694 N N . GLY A 1 205 ? -6.315 14.169 -10.784 1.00 94.75 205 GLY A N 1
ATOM 1695 C CA . GLY A 1 205 ? -5.254 15.067 -10.321 1.00 94.75 205 GLY A CA 1
ATOM 1696 C C . GLY A 1 205 ? -3.881 14.786 -10.938 1.00 94.75 205 GLY A C 1
ATOM 1697 O O . GLY A 1 205 ? -2.940 15.528 -10.663 1.00 94.75 205 GLY A O 1
ATOM 1698 N N . TYR A 1 206 ? -3.740 13.779 -11.808 1.00 96.81 206 TYR A N 1
ATOM 1699 C CA . TYR A 1 206 ? -2.503 13.570 -12.562 1.00 96.81 206 TYR A CA 1
ATOM 1700 C C . TYR A 1 206 ? -2.174 14.797 -13.433 1.00 96.81 206 TYR A C 1
ATOM 1702 O O . TYR A 1 206 ? -2.993 15.259 -14.227 1.00 96.81 206 TYR A O 1
ATOM 1710 N N . GLY A 1 207 ? -0.963 15.332 -13.277 1.00 95.94 207 GLY A N 1
ATOM 1711 C CA . GLY A 1 207 ? -0.488 16.549 -13.940 1.00 95.94 207 GLY A CA 1
ATOM 1712 C C . GLY A 1 207 ? -0.995 17.870 -13.348 1.00 95.94 207 GLY A C 1
ATOM 1713 O O . GLY A 1 207 ? -0.460 18.920 -13.697 1.00 95.94 207 GLY A O 1
ATOM 1714 N N . GLU A 1 208 ? -1.985 17.833 -12.453 1.00 95.44 208 GLU A N 1
ATOM 1715 C CA . GLU A 1 208 ? -2.488 19.000 -11.711 1.00 95.44 208 GLU A CA 1
ATOM 1716 C C . GLU A 1 208 ? -1.863 19.073 -10.311 1.00 95.44 208 GLU A C 1
ATOM 1718 O O . GLU A 1 208 ? -1.460 20.138 -9.846 1.00 95.44 208 GLU A O 1
ATOM 1723 N N . GLU A 1 209 ? -1.749 17.921 -9.655 1.00 95.12 209 GLU A N 1
ATOM 1724 C CA . GLU A 1 209 ? -1.092 17.745 -8.367 1.00 95.12 209 GLU A CA 1
ATOM 1725 C C . GLU A 1 209 ? 0.404 17.468 -8.576 1.00 95.12 209 GLU A C 1
ATOM 1727 O O . GLU A 1 209 ? 0.800 16.669 -9.435 1.00 95.12 209 GLU A O 1
ATOM 1732 N N . PHE A 1 210 ? 1.237 18.105 -7.748 1.00 95.38 210 PHE A N 1
ATOM 1733 C CA . PHE A 1 210 ? 2.701 18.001 -7.793 1.00 95.38 210 PHE A CA 1
ATOM 1734 C C . PHE A 1 210 ? 3.306 18.389 -9.154 1.00 95.38 210 PHE A C 1
ATOM 1736 O O . PHE A 1 210 ? 4.057 17.620 -9.754 1.00 95.38 210 PHE A O 1
ATOM 1743 N N . GLU A 1 211 ? 3.006 19.603 -9.630 1.00 95.44 211 GLU A N 1
ATOM 1744 C CA . GLU A 1 211 ? 3.458 20.122 -10.935 1.00 95.44 211 GLU A CA 1
ATOM 1745 C C . GLU A 1 211 ? 4.975 19.963 -11.163 1.00 95.44 211 GLU A C 1
ATOM 1747 O O . GLU A 1 211 ? 5.394 19.560 -12.249 1.00 95.44 211 GLU A O 1
ATOM 1752 N N . ASP A 1 212 ? 5.798 20.189 -10.133 1.00 94.38 212 ASP A N 1
ATOM 1753 C CA . ASP A 1 212 ? 7.254 20.017 -10.214 1.00 94.38 212 ASP A CA 1
ATOM 1754 C C . ASP A 1 212 ? 7.653 18.562 -10.520 1.00 94.38 212 ASP A C 1
ATOM 1756 O O . ASP A 1 212 ? 8.515 18.311 -11.365 1.00 94.38 212 ASP A O 1
ATOM 1760 N N . ILE A 1 213 ? 6.993 17.587 -9.885 1.00 97.00 213 ILE A N 1
ATOM 1761 C CA . ILE A 1 213 ? 7.223 16.156 -10.135 1.00 97.00 213 ILE A CA 1
ATOM 1762 C C . ILE A 1 213 ? 6.752 15.801 -11.543 1.00 97.00 213 ILE A C 1
ATOM 1764 O O . ILE A 1 213 ? 7.489 15.167 -12.297 1.00 97.00 213 ILE A O 1
ATOM 1768 N N . TYR A 1 214 ? 5.568 16.268 -11.942 1.00 97.81 214 TYR A N 1
ATOM 1769 C CA . TYR A 1 214 ? 5.048 16.047 -13.290 1.00 97.81 214 TYR A CA 1
ATOM 1770 C C . TYR A 1 214 ? 5.981 16.603 -14.377 1.00 97.81 214 TYR A C 1
ATOM 1772 O O . TYR A 1 214 ? 6.203 15.966 -15.413 1.00 97.81 214 TYR A O 1
ATOM 1780 N N . ALA A 1 215 ? 6.578 17.775 -14.148 1.00 97.69 215 ALA A N 1
ATOM 1781 C CA . ALA A 1 215 ? 7.557 18.364 -15.053 1.00 97.69 215 ALA A CA 1
ATOM 1782 C C . ALA A 1 215 ? 8.824 17.498 -15.173 1.00 97.69 215 ALA A C 1
ATOM 1784 O O . ALA A 1 215 ? 9.320 17.291 -16.284 1.00 97.69 215 ALA A O 1
ATOM 1785 N N . LEU A 1 216 ? 9.322 16.948 -14.060 1.00 97.12 216 LEU A N 1
ATOM 1786 C CA . LEU A 1 216 ? 10.470 16.033 -14.046 1.00 97.12 216 LEU A CA 1
ATOM 1787 C C . LEU A 1 216 ? 10.165 14.713 -14.762 1.00 97.12 216 LEU A C 1
ATOM 1789 O O . LEU A 1 216 ? 10.955 14.278 -15.604 1.00 97.12 216 LEU A O 1
ATOM 1793 N N . VAL A 1 217 ? 8.996 14.122 -14.507 1.00 97.56 217 VAL A N 1
ATOM 1794 C CA . VAL A 1 217 ? 8.523 12.921 -15.209 1.00 97.56 217 VAL A CA 1
ATOM 1795 C C . VAL A 1 217 ? 8.478 13.184 -16.717 1.00 97.56 217 VAL A C 1
ATOM 1797 O O . VAL A 1 217 ? 9.066 12.437 -17.496 1.00 97.56 217 VAL A O 1
ATOM 1800 N N . ASN A 1 218 ? 7.887 14.298 -17.162 1.00 97.38 218 ASN A N 1
ATOM 1801 C CA . ASN A 1 218 ? 7.840 14.643 -18.588 1.00 97.38 218 ASN A CA 1
ATOM 1802 C C . ASN A 1 218 ? 9.214 14.928 -19.205 1.00 97.38 218 ASN A C 1
ATOM 1804 O O . ASN A 1 218 ? 9.445 14.597 -20.372 1.00 97.38 218 ASN A O 1
ATOM 1808 N N . LYS A 1 219 ? 10.145 15.506 -18.437 1.00 97.06 219 LYS A N 1
ATOM 1809 C CA . LYS A 1 219 ? 11.535 15.684 -18.869 1.00 97.06 219 LYS A CA 1
ATOM 1810 C C . LYS A 1 219 ? 12.170 14.329 -19.187 1.00 97.06 219 LYS A C 1
ATOM 1812 O O . LYS A 1 219 ? 12.708 14.174 -20.284 1.00 97.06 219 LYS A O 1
ATOM 1817 N N . ILE A 1 220 ? 12.043 13.349 -18.292 1.00 97.19 220 ILE A N 1
ATOM 1818 C CA . ILE A 1 220 ? 12.536 11.978 -18.500 1.00 97.19 220 ILE A CA 1
ATOM 1819 C C . ILE A 1 220 ? 11.860 11.350 -19.724 1.00 97.19 220 ILE A C 1
ATOM 1821 O O . ILE A 1 220 ? 12.547 10.921 -20.652 1.00 97.19 220 ILE A O 1
ATOM 1825 N N . LYS A 1 221 ? 10.523 11.399 -19.795 1.00 95.25 221 LYS A N 1
ATOM 1826 C CA . LYS A 1 221 ? 9.725 10.878 -20.921 1.00 95.25 221 LYS A CA 1
ATOM 1827 C C . LYS A 1 221 ? 10.205 11.384 -22.276 1.00 95.25 221 LYS A C 1
ATOM 1829 O O . LYS A 1 221 ? 10.294 10.616 -23.226 1.00 95.25 221 LYS A O 1
ATOM 1834 N N . SER A 1 222 ? 10.531 12.672 -22.364 1.00 95.00 222 SER A N 1
ATOM 1835 C CA . SER A 1 222 ? 10.971 13.300 -23.614 1.00 95.00 222 SER A CA 1
ATOM 1836 C C . SER A 1 222 ? 12.354 12.842 -24.094 1.00 95.00 222 SER A C 1
ATOM 1838 O O . SER A 1 222 ? 12.645 12.931 -25.286 1.00 95.00 222 SER A O 1
ATOM 1840 N N . LYS A 1 223 ? 13.204 12.360 -23.178 1.00 95.12 223 LYS A N 1
ATOM 1841 C CA . LYS A 1 223 ? 14.561 11.881 -23.475 1.00 95.12 223 LYS A CA 1
ATOM 1842 C C . LYS A 1 223 ? 14.591 10.381 -23.767 1.00 95.12 223 LYS A C 1
ATOM 1844 O O . LYS A 1 223 ? 15.393 9.934 -24.589 1.00 95.12 223 LYS A O 1
ATOM 1849 N N . VAL A 1 224 ? 13.731 9.607 -23.101 1.00 95.62 224 VAL A N 1
ATOM 1850 C CA . VAL A 1 224 ? 13.723 8.148 -23.224 1.00 95.62 224 VAL A CA 1
ATOM 1851 C C . VAL A 1 224 ? 13.247 7.725 -24.608 1.00 95.62 224 VAL A C 1
ATOM 1853 O O . VAL A 1 224 ? 12.126 7.986 -25.032 1.00 95.62 224 VAL A O 1
ATOM 1856 N N . SER A 1 225 ? 14.121 7.024 -25.320 1.00 92.88 225 SER A N 1
ATOM 1857 C CA . SER A 1 225 ? 13.848 6.504 -26.655 1.00 92.88 225 SER A CA 1
ATOM 1858 C C . SER A 1 225 ? 14.607 5.198 -26.884 1.00 92.88 225 SER A C 1
ATOM 1860 O O . SER A 1 225 ? 15.280 4.681 -25.991 1.00 92.88 225 SER A O 1
ATOM 1862 N N . LYS A 1 226 ? 14.457 4.601 -28.069 1.00 91.31 226 LYS A N 1
ATOM 1863 C CA . LYS A 1 226 ? 15.186 3.382 -28.429 1.00 91.31 226 LYS A CA 1
ATOM 1864 C C . LYS A 1 226 ? 16.593 3.731 -28.917 1.00 91.31 226 LYS A C 1
ATOM 1866 O O . LYS A 1 226 ? 16.727 4.564 -29.806 1.00 91.31 226 LYS A O 1
ATOM 1871 N N . ASN A 1 227 ? 17.588 2.965 -28.474 1.00 89.12 227 ASN A N 1
ATOM 1872 C CA . ASN A 1 227 ? 19.001 3.101 -28.837 1.00 89.12 227 ASN A CA 1
ATOM 1873 C C . ASN A 1 227 ? 19.592 4.455 -28.405 1.00 89.12 227 ASN A C 1
ATOM 1875 O O . ASN A 1 227 ? 20.213 5.141 -29.216 1.00 89.12 227 ASN A O 1
ATOM 1879 N N . MET A 1 228 ? 19.375 4.840 -27.148 1.00 92.88 228 MET A N 1
ATOM 1880 C CA . MET A 1 228 ? 19.977 6.045 -26.577 1.00 92.88 228 MET A CA 1
ATOM 1881 C C . MET A 1 228 ? 21.506 5.945 -26.548 1.00 92.88 228 MET A C 1
ATOM 1883 O O . MET A 1 228 ? 22.072 4.861 -26.394 1.00 92.88 228 MET A O 1
ATOM 1887 N N . GLU A 1 229 ? 22.170 7.090 -26.698 1.00 92.62 229 GLU A N 1
ATOM 1888 C CA . GLU A 1 229 ? 23.615 7.199 -26.510 1.00 92.62 229 GLU A CA 1
ATOM 1889 C C . GLU A 1 229 ? 23.965 7.140 -25.016 1.00 92.62 229 GLU A C 1
ATOM 1891 O O . GLU A 1 229 ? 23.193 7.607 -24.177 1.00 92.62 229 GLU A O 1
ATOM 1896 N N . ASP A 1 230 ? 25.151 6.622 -24.686 1.00 90.94 230 ASP A N 1
ATOM 1897 C CA . ASP A 1 230 ? 25.612 6.456 -23.299 1.00 90.94 230 ASP A CA 1
ATOM 1898 C C . ASP A 1 230 ? 25.561 7.776 -22.499 1.00 90.94 230 ASP A C 1
ATOM 1900 O O . ASP A 1 230 ? 25.227 7.769 -21.316 1.00 90.94 230 ASP A O 1
ATOM 1904 N N . GLN A 1 231 ? 25.820 8.922 -23.148 1.00 93.12 231 GLN A N 1
ATOM 1905 C CA . GLN A 1 231 ? 25.683 10.239 -22.516 1.00 93.12 231 GLN A CA 1
ATOM 1906 C C . GLN A 1 231 ? 24.226 10.539 -22.130 1.00 93.12 231 GLN A C 1
ATOM 1908 O O . GLN A 1 231 ? 23.966 10.973 -21.012 1.00 93.12 231 GLN A O 1
ATOM 1913 N N . THR A 1 232 ? 23.267 10.290 -23.026 1.00 94.81 232 THR A N 1
ATOM 1914 C CA . THR A 1 232 ? 21.838 10.493 -22.739 1.00 94.81 232 THR A CA 1
ATOM 1915 C C . THR A 1 232 ? 21.362 9.564 -21.629 1.00 94.81 232 THR A C 1
ATOM 1917 O O . THR A 1 232 ? 20.598 9.991 -20.771 1.00 94.81 232 THR A O 1
ATOM 1920 N N . ILE A 1 233 ? 21.833 8.314 -21.613 1.00 94.12 233 ILE A N 1
ATOM 1921 C CA . ILE A 1 233 ? 21.529 7.359 -20.540 1.00 94.12 233 ILE A CA 1
ATOM 1922 C C . ILE A 1 233 ? 22.013 7.906 -19.191 1.00 94.12 233 ILE A C 1
ATOM 1924 O O . ILE A 1 233 ? 21.235 7.934 -18.240 1.00 94.12 233 ILE A O 1
ATOM 1928 N N . ALA A 1 234 ? 23.254 8.397 -19.117 1.00 93.88 234 ALA A N 1
ATOM 1929 C CA . ALA A 1 234 ? 23.798 8.991 -17.896 1.00 93.88 234 ALA A CA 1
ATOM 1930 C C . ALA A 1 234 ? 22.987 10.215 -17.429 1.00 93.88 234 ALA A C 1
ATOM 1932 O O . ALA A 1 234 ? 22.613 10.292 -16.262 1.00 93.88 234 ALA A O 1
ATOM 1933 N N . GLU A 1 235 ? 22.637 11.127 -18.342 1.00 95.50 235 GLU A N 1
ATOM 1934 C CA . GLU A 1 235 ? 21.809 12.300 -18.024 1.00 95.50 235 GLU A CA 1
ATOM 1935 C C . GLU A 1 235 ? 20.406 11.917 -17.523 1.00 95.50 235 GLU A C 1
ATOM 1937 O O . GLU A 1 235 ? 19.873 12.551 -16.615 1.00 95.50 235 GLU A O 1
ATOM 1942 N N . VAL A 1 236 ? 19.780 10.896 -18.118 1.00 96.50 236 VAL A N 1
ATOM 1943 C CA . VAL A 1 236 ? 18.458 10.418 -17.686 1.00 96.50 236 VAL A CA 1
ATOM 1944 C C . VAL A 1 236 ? 18.539 9.740 -16.317 1.00 96.50 236 VAL A C 1
ATOM 1946 O O . VAL A 1 236 ? 17.627 9.901 -15.513 1.00 96.50 236 VAL A O 1
ATOM 1949 N N . LYS A 1 237 ? 19.631 9.035 -16.008 1.00 94.81 237 LYS A N 1
ATOM 1950 C CA . LYS A 1 237 ? 19.857 8.459 -14.676 1.00 94.81 237 LYS A CA 1
ATOM 1951 C C . LYS A 1 237 ? 20.014 9.506 -13.583 1.00 94.81 237 LYS A C 1
ATOM 1953 O O . LYS A 1 237 ? 19.484 9.323 -12.492 1.00 94.81 237 LYS A O 1
ATOM 1958 N N . GLU A 1 238 ? 20.718 10.597 -13.867 1.00 96.25 238 GLU A N 1
ATOM 1959 C CA . GLU A 1 238 ? 20.795 11.727 -12.937 1.00 96.25 238 GLU A CA 1
ATOM 1960 C C . GLU A 1 238 ? 19.404 12.327 -12.688 1.00 96.25 238 GLU A C 1
ATOM 1962 O O . GLU A 1 238 ? 19.046 12.601 -11.541 1.00 96.25 238 GLU A O 1
ATOM 1967 N N . ASP A 1 239 ? 18.592 12.460 -13.745 1.00 96.88 239 ASP A N 1
ATOM 1968 C CA . ASP A 1 239 ? 17.201 12.906 -13.629 1.00 96.88 239 ASP A CA 1
ATOM 1969 C C . ASP A 1 239 ? 16.352 11.923 -12.794 1.00 96.88 239 ASP A C 1
ATOM 1971 O O . ASP A 1 239 ? 15.579 12.377 -11.949 1.00 96.88 239 ASP A O 1
ATOM 1975 N N . PHE A 1 240 ? 16.523 10.604 -12.976 1.00 96.69 240 PHE A N 1
ATOM 1976 C CA . PHE A 1 240 ? 15.868 9.571 -12.160 1.00 96.69 240 PHE A CA 1
ATOM 1977 C C . PHE A 1 240 ? 16.243 9.678 -10.687 1.00 96.69 240 PHE A C 1
ATOM 1979 O O . PHE A 1 240 ? 15.360 9.724 -9.838 1.00 96.69 240 PHE A O 1
ATOM 1986 N N . LEU A 1 241 ? 17.537 9.763 -10.373 1.00 95.94 241 LEU A N 1
ATOM 1987 C CA . LEU A 1 241 ? 17.997 9.865 -8.991 1.00 95.94 241 LEU A CA 1
ATOM 1988 C C . LEU A 1 241 ? 17.370 11.078 -8.295 1.00 95.94 241 LEU A C 1
ATOM 1990 O O . LEU A 1 241 ? 16.868 10.962 -7.179 1.00 95.94 241 LEU A O 1
ATOM 1994 N N . TYR A 1 242 ? 17.350 12.223 -8.981 1.00 97.12 242 TYR A N 1
ATOM 1995 C CA . TYR A 1 242 ? 16.753 13.442 -8.453 1.00 97.12 242 TYR A CA 1
ATOM 1996 C C . TYR A 1 242 ? 15.240 13.310 -8.232 1.00 97.12 242 TYR A C 1
ATOM 1998 O O . TYR A 1 242 ? 14.758 13.596 -7.133 1.00 97.12 242 TYR A O 1
ATOM 2006 N N . VAL A 1 243 ? 14.480 12.861 -9.240 1.00 97.19 243 VAL A N 1
ATOM 2007 C CA . VAL A 1 243 ? 13.017 12.750 -9.108 1.00 97.19 243 VAL A CA 1
ATOM 2008 C C . VAL A 1 243 ? 12.622 11.689 -8.081 1.00 97.19 243 VAL A C 1
ATOM 2010 O O . VAL A 1 243 ? 11.675 11.916 -7.334 1.00 97.19 243 VAL A O 1
ATOM 2013 N N . SER A 1 244 ? 13.367 10.586 -7.970 1.00 95.06 244 SER A N 1
ATOM 2014 C CA . SER A 1 244 ? 13.120 9.537 -6.977 1.00 95.06 244 SER A CA 1
ATOM 2015 C C . SER A 1 244 ? 13.318 10.041 -5.548 1.00 95.06 244 SER A C 1
ATOM 2017 O O . SER A 1 244 ? 12.534 9.684 -4.672 1.00 95.06 244 SER A O 1
ATOM 2019 N N . THR A 1 245 ? 14.301 10.917 -5.295 1.00 95.25 245 THR A N 1
ATOM 2020 C CA . THR A 1 245 ? 14.444 11.580 -3.986 1.00 95.25 245 THR A CA 1
ATOM 2021 C C . THR A 1 245 ? 13.227 12.450 -3.670 1.00 95.25 245 THR A C 1
ATOM 2023 O O . THR A 1 245 ? 12.613 12.279 -2.619 1.00 95.25 245 THR A O 1
ATOM 2026 N N . VAL A 1 246 ? 12.827 13.324 -4.600 1.00 94.69 246 VAL A N 1
ATOM 2027 C CA . VAL A 1 246 ? 11.676 14.227 -4.408 1.00 94.69 246 VAL A CA 1
ATOM 2028 C C . VAL A 1 246 ? 10.371 13.445 -4.222 1.00 94.69 246 VAL A C 1
ATOM 2030 O O . VAL A 1 246 ? 9.545 13.793 -3.375 1.00 94.69 246 VAL A O 1
ATOM 2033 N N . LEU A 1 247 ? 10.169 12.377 -4.998 1.00 95.81 247 LEU A N 1
ATOM 2034 C CA . LEU A 1 247 ? 9.006 11.503 -4.873 1.00 95.81 247 LEU A CA 1
ATOM 2035 C C . LEU A 1 247 ? 8.978 10.799 -3.529 1.00 95.81 247 LEU A C 1
ATOM 2037 O O . LEU A 1 247 ? 7.947 10.841 -2.867 1.00 95.81 247 LEU A O 1
ATOM 2041 N N . LYS A 1 248 ? 10.097 10.203 -3.109 1.00 94.75 248 LYS A N 1
ATOM 2042 C CA . LYS A 1 248 ? 10.191 9.500 -1.829 1.00 94.75 248 LYS A CA 1
ATOM 2043 C C . LYS A 1 248 ? 9.821 10.412 -0.662 1.00 94.75 248 LYS A C 1
ATOM 2045 O O . LYS A 1 248 ? 8.991 10.035 0.153 1.00 94.75 248 LYS A O 1
ATOM 2050 N N . GLU A 1 249 ? 10.356 11.630 -0.624 1.00 93.38 249 GLU A N 1
ATOM 2051 C CA . GLU A 1 249 ? 10.031 12.607 0.424 1.00 93.38 249 GLU A CA 1
ATOM 2052 C C . GLU A 1 249 ? 8.531 12.939 0.477 1.00 93.38 249 GLU A C 1
ATOM 2054 O O . GLU A 1 249 ? 7.950 13.055 1.559 1.00 93.38 249 GLU A O 1
ATOM 2059 N N . ASN A 1 250 ? 7.878 13.079 -0.683 1.00 94.69 250 ASN A N 1
ATOM 2060 C CA . ASN A 1 250 ? 6.437 13.325 -0.740 1.00 94.69 250 ASN A CA 1
ATOM 2061 C C . ASN A 1 250 ? 5.631 12.075 -0.363 1.00 94.69 250 ASN A C 1
ATOM 2063 O O . ASN A 1 250 ? 4.697 12.184 0.427 1.00 94.69 250 ASN A O 1
ATOM 2067 N N . VAL A 1 251 ? 5.991 10.899 -0.880 1.00 95.38 251 VAL A N 1
ATOM 2068 C CA . VAL A 1 251 ? 5.333 9.627 -0.551 1.00 95.38 251 VAL A CA 1
ATOM 2069 C C . VAL A 1 251 ? 5.406 9.375 0.949 1.00 95.38 251 VAL A C 1
ATOM 2071 O O . VAL A 1 251 ? 4.358 9.194 1.561 1.00 95.38 251 VAL A O 1
ATOM 2074 N N . ASP A 1 252 ? 6.593 9.457 1.555 1.00 94.31 252 ASP A N 1
ATOM 2075 C CA . ASP A 1 252 ? 6.792 9.254 2.994 1.00 94.31 252 ASP A CA 1
ATOM 2076 C C . ASP A 1 252 ? 5.912 10.211 3.815 1.00 94.31 252 ASP A C 1
ATOM 2078 O O . ASP A 1 252 ? 5.232 9.788 4.749 1.00 94.31 252 ASP A O 1
ATOM 2082 N N . ARG A 1 253 ? 5.841 11.489 3.416 1.00 94.00 253 ARG A N 1
ATOM 2083 C CA . ARG A 1 253 ? 4.998 12.500 4.072 1.00 94.00 253 ARG A CA 1
ATOM 2084 C C . ARG A 1 253 ? 3.516 12.131 4.074 1.00 94.00 253 ARG A C 1
ATOM 2086 O O . ARG A 1 253 ? 2.873 12.178 5.123 1.00 94.00 253 ARG A O 1
ATOM 2093 N N . TYR A 1 254 ? 2.945 11.822 2.909 1.00 95.31 254 TYR A N 1
ATOM 2094 C CA . TYR A 1 254 ? 1.516 11.502 2.820 1.00 95.31 254 TYR A CA 1
ATOM 2095 C C . TYR A 1 254 ? 1.206 10.112 3.385 1.00 95.31 254 TYR A C 1
ATOM 2097 O O . TYR A 1 254 ? 0.118 9.916 3.925 1.00 95.31 254 TYR A O 1
ATOM 2105 N N . LEU A 1 255 ? 2.164 9.182 3.329 1.00 94.81 255 LEU A N 1
ATOM 2106 C CA . LEU A 1 255 ? 2.070 7.861 3.941 1.00 94.81 255 LEU A CA 1
ATOM 2107 C C . LEU A 1 255 ? 1.989 7.960 5.472 1.00 94.81 255 LEU A C 1
ATOM 2109 O O . LEU A 1 255 ? 1.102 7.370 6.087 1.00 94.81 255 LEU A O 1
ATOM 2113 N N . ASP A 1 256 ? 2.866 8.741 6.099 1.00 94.62 256 ASP A N 1
ATOM 2114 C CA . ASP A 1 256 ? 2.834 8.927 7.551 1.00 94.62 256 ASP A CA 1
ATOM 2115 C C . ASP A 1 256 ? 1.566 9.691 7.984 1.00 94.62 256 ASP A C 1
ATOM 2117 O O . ASP A 1 256 ? 0.921 9.322 8.969 1.00 94.62 256 ASP A O 1
ATOM 2121 N N . ALA A 1 257 ? 1.110 10.671 7.190 1.00 95.75 257 ALA A N 1
ATOM 2122 C CA . ALA A 1 257 ? -0.148 11.381 7.434 1.00 95.75 257 ALA A CA 1
ATOM 2123 C C . ALA A 1 257 ? -1.396 10.476 7.333 1.00 95.75 257 ALA A C 1
ATOM 2125 O O . ALA A 1 257 ? -2.300 10.580 8.171 1.00 95.75 257 ALA A O 1
ATOM 2126 N N . ILE A 1 258 ? -1.478 9.583 6.335 1.00 96.00 258 ILE A N 1
ATOM 2127 C CA . ILE A 1 258 ? -2.644 8.697 6.175 1.00 96.00 258 ILE A CA 1
ATOM 2128 C C . ILE A 1 258 ? -2.705 7.640 7.277 1.00 96.00 258 ILE A C 1
ATOM 2130 O O . ILE A 1 258 ? -3.797 7.347 7.762 1.00 96.00 258 ILE A O 1
ATOM 2134 N N . LYS A 1 259 ? -1.557 7.115 7.733 1.00 95.75 259 LYS A N 1
ATOM 2135 C CA . LYS A 1 259 ? -1.500 6.145 8.838 1.00 95.75 259 LYS A CA 1
ATOM 2136 C C . LYS A 1 259 ? -2.130 6.715 10.105 1.00 95.75 259 LYS A C 1
ATOM 2138 O O . LYS A 1 259 ? -3.075 6.133 10.639 1.00 95.75 259 LYS A O 1
ATOM 2143 N N . VAL A 1 260 ? -1.672 7.885 10.557 1.00 96.56 260 VAL A N 1
ATOM 2144 C CA . VAL A 1 260 ? -2.215 8.514 11.772 1.00 96.56 260 VAL A CA 1
ATOM 2145 C C . VAL A 1 260 ? -3.684 8.915 11.598 1.00 96.56 260 VAL A C 1
ATOM 2147 O O . VAL A 1 260 ? -4.481 8.754 12.522 1.00 96.56 260 VAL A O 1
ATOM 2150 N N . THR A 1 261 ? -4.076 9.359 10.398 1.00 97.38 261 THR A N 1
ATOM 2151 C CA . THR A 1 261 ? -5.467 9.724 10.083 1.00 97.38 261 THR A CA 1
ATOM 2152 C C . THR A 1 261 ? -6.390 8.505 10.142 1.00 97.38 261 THR A C 1
ATOM 2154 O O . THR A 1 261 ? -7.446 8.567 10.769 1.00 97.38 261 THR A O 1
ATOM 2157 N N . ASN A 1 262 ? -5.990 7.369 9.563 1.00 97.19 262 ASN A N 1
ATOM 2158 C CA . ASN A 1 262 ? -6.765 6.129 9.618 1.00 97.19 262 ASN A CA 1
ATOM 2159 C C . ASN A 1 262 ? -6.940 5.626 11.057 1.00 97.19 262 ASN A C 1
ATOM 2161 O O . ASN A 1 262 ? -8.019 5.157 11.427 1.00 97.19 262 ASN A O 1
ATOM 2165 N N . LEU A 1 263 ? -5.904 5.752 11.890 1.00 97.38 263 LEU A N 1
ATOM 2166 C CA . LEU A 1 263 ? -5.953 5.348 13.294 1.00 97.38 263 LEU A CA 1
ATOM 2167 C C . LEU A 1 263 ? -6.879 6.258 14.117 1.00 97.38 263 LEU A C 1
ATOM 2169 O O . LEU A 1 263 ? -7.712 5.753 14.871 1.00 97.38 263 LEU A O 1
ATOM 2173 N N . LEU A 1 264 ? -6.822 7.581 13.926 1.00 97.56 264 LEU A N 1
ATOM 2174 C CA . LEU A 1 264 ? -7.788 8.519 14.521 1.00 97.56 264 LEU A CA 1
ATOM 2175 C C . LEU A 1 264 ? -9.218 8.199 14.088 1.00 97.56 264 LEU A C 1
ATOM 2177 O O . LEU A 1 264 ? -10.121 8.151 14.925 1.00 97.56 264 LEU A O 1
ATOM 2181 N N . TYR A 1 265 ? -9.425 7.905 12.805 1.00 97.00 265 TYR A N 1
ATOM 2182 C CA . TYR A 1 265 ? -10.751 7.579 12.294 1.00 97.00 265 TYR A CA 1
ATOM 2183 C C . TYR A 1 265 ? -11.263 6.271 12.908 1.00 97.00 265 TYR A C 1
ATOM 2185 O O . TYR A 1 265 ? -12.397 6.210 13.389 1.00 97.00 265 TYR A O 1
ATOM 2193 N N . THR A 1 266 ? -10.393 5.270 13.036 1.00 96.56 266 THR A N 1
ATOM 2194 C CA . THR A 1 266 ? -10.699 4.012 13.727 1.00 96.56 266 THR A CA 1
ATOM 2195 C C . THR A 1 266 ? -11.116 4.256 15.180 1.00 96.56 266 THR A C 1
ATOM 2197 O O . THR A 1 266 ? -12.158 3.760 15.613 1.00 96.56 266 THR A O 1
ATOM 2200 N N . MET A 1 267 ? -10.373 5.079 15.931 1.00 96.94 267 MET A N 1
ATOM 2201 C CA . MET A 1 267 ? -10.741 5.450 17.305 1.00 96.94 267 MET A CA 1
ATOM 2202 C C . MET A 1 267 ? -12.128 6.104 17.371 1.00 96.94 267 MET A C 1
ATOM 2204 O O . MET A 1 267 ? -12.907 5.819 18.279 1.00 96.94 267 MET A O 1
ATOM 2208 N N . MET A 1 268 ? -12.464 6.957 16.404 1.00 95.62 268 MET A N 1
ATOM 2209 C CA . MET A 1 268 ? -13.739 7.670 16.386 1.00 95.62 268 MET A CA 1
ATOM 2210 C C . MET A 1 268 ? -14.933 6.761 16.087 1.00 95.62 268 MET A C 1
ATOM 2212 O O . MET A 1 268 ? -15.934 6.827 16.801 1.00 95.62 268 MET A O 1
ATOM 2216 N N . VAL A 1 269 ? -14.844 5.892 15.072 1.00 94.56 269 VAL A N 1
ATOM 2217 C CA . VAL A 1 269 ? -15.944 4.966 14.730 1.00 94.56 269 VAL A CA 1
ATOM 2218 C C . VAL A 1 269 ? -16.123 3.883 15.794 1.00 94.56 269 VAL A C 1
ATOM 2220 O O . VAL A 1 269 ? -17.241 3.437 16.066 1.00 94.56 269 VAL A O 1
ATOM 2223 N N . CYS A 1 270 ? -15.035 3.495 16.461 1.00 94.31 270 CYS A N 1
ATOM 2224 C CA . CYS A 1 270 ? -15.069 2.503 17.525 1.00 94.31 270 CYS A CA 1
ATOM 2225 C C . CYS A 1 270 ? -15.379 3.078 18.909 1.00 94.31 270 CYS A C 1
ATOM 2227 O O . CYS A 1 270 ? -15.548 2.288 19.832 1.00 94.31 270 CYS A O 1
ATOM 2229 N N . PHE A 1 271 ? -15.515 4.397 19.076 1.00 91.25 271 PHE A N 1
ATOM 2230 C CA . PHE A 1 271 ? -15.779 4.997 20.382 1.00 91.25 271 PHE A CA 1
ATOM 2231 C C . PHE A 1 271 ? -17.092 4.490 21.013 1.00 91.25 271 PHE A C 1
ATOM 2233 O O . PHE A 1 271 ? -18.101 4.250 20.337 1.00 91.25 271 PHE A O 1
ATOM 2240 N N . GLY A 1 272 ? -17.083 4.315 22.336 1.00 82.50 272 GLY A N 1
ATOM 2241 C CA . GLY A 1 272 ? -18.163 3.686 23.092 1.00 82.50 272 GLY A CA 1
ATOM 2242 C C . GLY A 1 272 ? -18.052 3.945 24.594 1.00 82.50 272 GLY A C 1
ATOM 2243 O O . GLY A 1 272 ? -16.991 4.289 25.108 1.00 82.50 272 GLY A O 1
ATOM 2244 N N . LYS A 1 273 ? -19.168 3.787 25.318 1.00 70.44 273 LYS A N 1
ATOM 2245 C CA . LYS A 1 273 ? -19.277 4.173 26.741 1.00 70.44 273 LYS A CA 1
ATOM 2246 C C . LYS A 1 273 ? -18.433 3.325 27.701 1.00 70.44 273 LYS A C 1
ATOM 2248 O O . LYS A 1 273 ? -18.108 3.811 28.777 1.00 70.44 273 LYS A O 1
ATOM 2253 N N . ASN A 1 274 ? -18.115 2.086 27.330 1.00 77.69 274 ASN A N 1
ATOM 2254 C CA . ASN A 1 274 ? -17.445 1.110 28.199 1.00 77.69 274 ASN A CA 1
ATOM 2255 C C . ASN A 1 274 ? -15.965 0.905 27.853 1.00 77.69 274 ASN A C 1
ATOM 2257 O O . ASN A 1 274 ? -15.347 -0.043 28.331 1.00 77.69 274 ASN A O 1
ATOM 2261 N N . ILE A 1 275 ? -15.403 1.753 26.994 1.00 85.38 275 ILE A N 1
ATOM 2262 C CA . ILE A 1 275 ? -14.012 1.624 26.578 1.00 85.38 275 ILE A CA 1
ATOM 2263 C C . ILE A 1 275 ? -13.111 2.101 27.710 1.00 85.38 275 ILE A C 1
ATOM 2265 O O . ILE A 1 275 ? -13.223 3.241 28.162 1.00 85.38 275 ILE A O 1
ATOM 2269 N N . GLU A 1 276 ? -12.190 1.237 28.120 1.00 89.62 276 GLU A N 1
ATOM 2270 C CA . GLU A 1 276 ? -11.054 1.578 28.971 1.00 89.62 276 GLU A CA 1
ATOM 2271 C C . GLU A 1 276 ? -9.838 1.825 28.063 1.00 89.62 276 GLU A C 1
ATOM 2273 O O . GLU A 1 276 ? -9.310 0.870 27.485 1.00 89.62 276 GLU A O 1
ATOM 2278 N N . PRO A 1 277 ? -9.420 3.088 27.855 1.00 92.06 277 PRO A N 1
ATOM 2279 C CA . PRO A 1 277 ? -8.289 3.399 26.990 1.00 92.06 277 PRO A CA 1
ATOM 2280 C C . PRO A 1 277 ? -6.959 3.021 27.641 1.00 92.06 277 PRO A C 1
ATOM 2282 O O . PRO A 1 277 ? -6.775 3.214 28.846 1.00 92.06 277 PRO A O 1
ATOM 2285 N N . ASN A 1 278 ? -5.993 2.595 26.832 1.00 93.69 278 ASN A N 1
ATOM 2286 C CA . ASN A 1 278 ? -4.617 2.422 27.281 1.00 93.69 278 ASN A CA 1
ATOM 2287 C C . ASN A 1 278 ? -4.023 3.761 27.774 1.00 93.69 278 ASN A C 1
ATOM 2289 O O . ASN A 1 278 ? -3.780 4.686 26.997 1.00 93.69 278 ASN A O 1
ATOM 2293 N N . ALA A 1 279 ? -3.784 3.860 29.085 1.00 92.62 279 ALA A N 1
ATOM 2294 C CA . ALA A 1 279 ? -3.313 5.087 29.724 1.00 92.62 279 ALA A CA 1
ATOM 2295 C C . ALA A 1 279 ? -1.890 5.488 29.301 1.00 92.62 279 ALA A C 1
ATOM 2297 O O . ALA A 1 279 ? -1.608 6.682 29.200 1.00 92.62 279 ALA A O 1
ATOM 2298 N N . ASN A 1 280 ? -1.017 4.513 29.022 1.00 92.56 280 ASN A N 1
ATOM 2299 C CA . ASN A 1 280 ? 0.352 4.776 28.572 1.00 92.56 280 ASN A CA 1
ATOM 2300 C C . ASN A 1 280 ? 0.343 5.390 27.170 1.00 92.56 280 ASN A C 1
ATOM 2302 O O . ASN A 1 280 ? 0.998 6.401 26.948 1.00 92.56 280 ASN A O 1
ATOM 2306 N N . ALA A 1 281 ? -0.478 4.853 26.261 1.00 95.00 281 ALA A N 1
ATOM 2307 C CA . ALA A 1 281 ? -0.646 5.425 24.927 1.00 95.00 281 ALA A CA 1
ATOM 2308 C C . ALA A 1 281 ? -1.166 6.873 24.990 1.00 95.00 281 ALA A C 1
ATOM 2310 O O . ALA A 1 281 ? -0.591 7.754 24.358 1.00 95.00 281 ALA A O 1
ATOM 2311 N N . ILE A 1 282 ? -2.185 7.157 25.817 1.00 95.06 282 ILE A N 1
ATOM 2312 C CA . ILE A 1 282 ? -2.685 8.534 26.017 1.00 95.06 282 ILE A CA 1
ATOM 2313 C C . ILE A 1 282 ? -1.584 9.461 26.535 1.00 95.06 282 ILE A C 1
ATOM 2315 O O . ILE A 1 282 ? -1.461 10.588 26.057 1.00 95.06 282 ILE A O 1
ATOM 2319 N N . LYS A 1 283 ? -0.803 9.008 27.524 1.00 93.12 283 LYS A N 1
ATOM 2320 C CA . LYS A 1 283 ? 0.290 9.798 28.097 1.00 93.12 283 LYS A CA 1
ATOM 2321 C C . LYS A 1 283 ? 1.301 10.179 27.014 1.00 93.12 283 LYS A C 1
ATOM 2323 O O . LYS A 1 283 ? 1.598 11.359 26.871 1.00 93.12 283 LYS A O 1
ATOM 2328 N N . ILE A 1 284 ? 1.750 9.203 26.229 1.00 92.12 284 ILE A N 1
ATOM 2329 C CA . ILE A 1 284 ? 2.708 9.406 25.138 1.00 92.12 284 ILE A CA 1
ATOM 2330 C C . ILE A 1 284 ? 2.151 10.398 24.112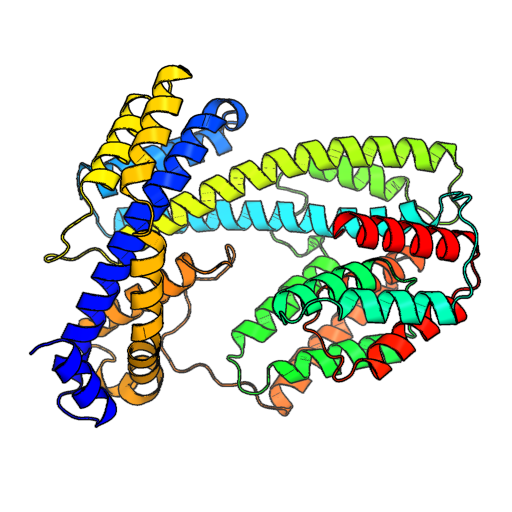 1.00 92.12 284 ILE A C 1
ATOM 2332 O O . ILE A 1 284 ? 2.800 11.395 23.816 1.00 92.12 284 ILE A O 1
ATOM 2336 N N . ILE A 1 285 ? 0.918 10.195 23.637 1.00 94.19 285 ILE A N 1
ATOM 2337 C CA . ILE A 1 285 ? 0.272 11.091 22.660 1.00 94.19 285 ILE A CA 1
ATOM 2338 C C . ILE A 1 285 ? 0.208 12.530 23.180 1.00 94.19 285 ILE A C 1
ATOM 2340 O O . ILE A 1 285 ? 0.491 13.473 22.441 1.00 94.19 285 ILE A O 1
ATOM 2344 N N . LYS A 1 286 ? -0.145 12.704 24.457 1.00 92.56 286 LYS A N 1
ATOM 2345 C CA . LYS A 1 286 ? -0.197 14.018 25.096 1.00 92.56 286 LYS A CA 1
ATOM 2346 C C . LYS A 1 286 ? 1.180 14.683 25.143 1.00 92.56 286 LYS A C 1
ATOM 2348 O O . LYS A 1 286 ? 1.291 15.866 24.839 1.00 92.56 286 LYS A O 1
ATOM 2353 N N . GLU A 1 287 ? 2.220 13.942 25.510 1.00 90.12 287 GLU A N 1
ATOM 2354 C CA . GLU A 1 287 ? 3.571 14.500 25.554 1.00 90.12 287 GLU A CA 1
ATOM 2355 C C . GLU A 1 287 ? 4.077 14.900 24.166 1.00 90.12 287 GLU A C 1
ATOM 2357 O O . GLU A 1 287 ? 4.665 15.972 24.023 1.00 90.12 287 GLU A O 1
ATOM 2362 N N . VAL A 1 288 ? 3.805 14.087 23.141 1.00 89.94 288 VAL A N 1
ATOM 2363 C CA . VAL A 1 288 ? 4.109 14.442 21.748 1.00 89.94 288 VAL A CA 1
ATOM 2364 C C . VAL A 1 288 ? 3.358 15.717 21.357 1.00 89.94 288 VAL A C 1
ATOM 2366 O O . VAL A 1 288 ? 3.947 16.609 20.751 1.00 89.94 288 VAL A O 1
ATOM 2369 N N . GLN A 1 289 ? 2.087 15.862 21.759 1.00 89.12 289 GLN A N 1
ATOM 2370 C CA . GLN A 1 289 ? 1.312 17.070 21.466 1.00 89.12 289 GLN A CA 1
ATOM 2371 C C . GLN A 1 289 ? 1.904 18.353 22.047 1.00 89.12 289 GLN A C 1
ATOM 2373 O O . GLN A 1 289 ? 1.925 19.396 21.385 1.00 89.12 289 GLN A O 1
ATOM 2378 N N . GLU A 1 290 ? 2.362 18.279 23.294 1.00 87.12 290 GLU A N 1
ATOM 2379 C CA . GLU A 1 290 ? 2.938 19.415 24.011 1.00 87.12 290 GLU A CA 1
ATOM 2380 C C . GLU A 1 290 ? 4.307 19.804 23.436 1.00 87.12 290 GLU A C 1
ATOM 2382 O O . GLU A 1 290 ? 4.620 20.991 23.344 1.00 87.12 290 GLU A O 1
ATOM 2387 N N . LYS A 1 291 ? 5.095 18.815 22.999 1.00 81.94 291 LYS A N 1
ATOM 2388 C CA . LYS A 1 291 ? 6.504 18.978 22.610 1.00 81.94 291 LYS A CA 1
ATOM 2389 C C . LYS A 1 291 ? 6.733 18.982 21.094 1.00 81.94 291 LYS A C 1
ATOM 2391 O O . LYS A 1 291 ? 7.871 18.978 20.645 1.00 81.94 291 LYS A O 1
ATOM 2396 N N . TRP A 1 292 ? 5.667 19.058 20.298 1.00 73.62 292 TRP A N 1
ATOM 2397 C CA . TRP A 1 292 ? 5.671 18.952 18.829 1.00 73.62 292 TRP A CA 1
ATOM 2398 C C . TRP A 1 292 ? 6.638 19.910 18.097 1.00 73.62 292 TRP A C 1
ATOM 2400 O O . TRP A 1 292 ? 7.059 19.629 16.983 1.00 73.62 292 TRP A O 1
ATOM 2410 N N . HIS A 1 293 ? 6.978 21.057 18.700 1.00 65.75 293 HIS A N 1
ATOM 2411 C CA . HIS A 1 293 ? 7.929 22.041 18.149 1.00 65.75 293 HIS A CA 1
ATOM 2412 C C . HIS A 1 293 ? 9.240 22.130 18.946 1.00 65.75 293 HIS A C 1
ATOM 2414 O O . HIS A 1 293 ? 10.116 22.936 18.629 1.00 65.75 293 HIS A O 1
ATOM 2420 N N . GLU A 1 294 ? 9.368 21.345 20.014 1.00 67.00 294 GLU A N 1
ATOM 2421 C CA . GLU A 1 294 ? 10.581 21.270 20.813 1.00 67.00 294 GLU A CA 1
ATOM 2422 C C . GLU A 1 294 ? 11.495 20.246 20.150 1.00 67.00 294 GLU A C 1
ATOM 2424 O O . GLU A 1 294 ? 11.464 19.062 20.472 1.00 67.00 294 GLU A O 1
ATOM 2429 N N . ASN A 1 295 ? 12.279 20.712 19.176 1.00 58.59 295 ASN A N 1
ATOM 2430 C CA . ASN A 1 295 ? 13.201 19.876 18.414 1.00 58.59 295 ASN A CA 1
ATOM 2431 C C . ASN A 1 295 ? 14.415 19.493 19.289 1.00 58.59 295 ASN A C 1
ATOM 2433 O O . ASN A 1 295 ? 15.513 20.039 19.168 1.00 58.59 295 ASN A O 1
ATOM 2437 N N . ASN A 1 296 ? 14.161 18.642 20.283 1.00 65.56 296 ASN A N 1
ATOM 2438 C CA . ASN A 1 296 ? 15.096 18.233 21.318 1.00 65.56 296 ASN A CA 1
ATOM 2439 C C . ASN A 1 296 ? 15.241 16.707 21.282 1.00 65.56 296 ASN A C 1
ATOM 2441 O O . ASN A 1 296 ? 14.317 15.975 21.640 1.00 65.56 296 ASN A O 1
ATOM 2445 N N . GLU A 1 297 ? 16.416 16.239 20.864 1.00 68.50 297 GLU A N 1
ATOM 2446 C CA . GLU A 1 297 ? 16.749 14.813 20.762 1.00 68.50 297 GLU A CA 1
ATOM 2447 C C . GLU A 1 297 ? 16.502 14.061 22.080 1.00 68.50 297 GLU A C 1
ATOM 2449 O O . GLU A 1 297 ? 15.927 12.973 22.053 1.00 68.50 297 GLU A O 1
ATOM 2454 N N . ASP A 1 298 ? 16.799 14.672 23.234 1.00 69.44 298 ASP A N 1
ATOM 2455 C CA . ASP A 1 298 ? 16.572 14.055 24.550 1.00 69.44 298 ASP A CA 1
ATOM 2456 C C . ASP A 1 298 ? 15.077 13.808 24.813 1.00 69.44 298 ASP A C 1
ATOM 2458 O O . ASP A 1 298 ? 14.687 12.852 25.484 1.00 69.44 298 ASP A O 1
ATOM 2462 N N . ILE A 1 299 ? 14.202 14.684 24.310 1.00 71.31 299 ILE A N 1
ATOM 2463 C CA . ILE A 1 299 ? 12.750 14.538 24.455 1.00 71.31 299 ILE A CA 1
ATOM 2464 C C . ILE A 1 299 ? 12.263 13.353 23.625 1.00 71.31 299 ILE A C 1
ATOM 2466 O O . ILE A 1 299 ? 11.483 12.539 24.119 1.00 71.31 299 ILE A O 1
ATOM 2470 N N . ILE A 1 300 ? 12.739 13.254 22.387 1.00 72.38 300 ILE A N 1
ATOM 2471 C CA . ILE A 1 300 ? 12.378 12.182 21.463 1.00 72.38 300 ILE A CA 1
ATOM 2472 C C . ILE A 1 300 ? 12.884 10.837 21.993 1.00 72.38 300 ILE A C 1
ATOM 2474 O O . ILE A 1 300 ? 12.118 9.877 22.030 1.00 72.38 300 ILE A O 1
ATOM 2478 N N . GLU A 1 301 ? 14.124 10.763 22.481 1.00 77.06 301 GLU A N 1
ATOM 2479 C CA . GLU A 1 301 ? 14.683 9.534 23.054 1.00 77.06 301 GLU A CA 1
ATOM 2480 C C . GLU A 1 301 ? 13.889 9.071 24.285 1.00 77.06 301 GLU A C 1
ATOM 2482 O O . GLU A 1 301 ? 13.573 7.888 24.425 1.00 77.06 301 GLU A O 1
ATOM 2487 N N . ASN A 1 302 ? 13.480 10.001 25.153 1.00 81.19 302 ASN A N 1
ATOM 2488 C CA . ASN A 1 302 ? 12.619 9.677 26.288 1.00 81.19 302 ASN A CA 1
ATOM 2489 C C . ASN A 1 302 ? 11.250 9.145 25.843 1.00 81.19 302 ASN A C 1
ATOM 2491 O O . ASN A 1 302 ? 10.799 8.132 26.372 1.00 81.19 302 ASN A O 1
ATOM 2495 N N . LEU A 1 303 ? 10.614 9.774 24.850 1.00 80.31 303 LEU A N 1
ATOM 2496 C CA . LEU A 1 303 ? 9.339 9.311 24.293 1.00 80.31 303 LEU A CA 1
ATOM 2497 C C . LEU A 1 303 ? 9.456 7.915 23.667 1.00 80.31 303 LEU A C 1
ATOM 2499 O O . LEU A 1 303 ? 8.592 7.066 23.886 1.00 80.31 303 LEU A O 1
ATOM 2503 N N . ILE A 1 304 ? 10.549 7.649 22.949 1.00 78.88 304 ILE A N 1
ATOM 2504 C CA . ILE A 1 304 ? 10.844 6.328 22.382 1.00 78.88 304 ILE A CA 1
ATOM 2505 C C . ILE A 1 304 ? 11.030 5.289 23.495 1.00 78.88 304 ILE A C 1
ATOM 2507 O O . ILE A 1 304 ? 10.494 4.189 23.401 1.00 78.88 304 ILE A O 1
ATOM 2511 N N . ASN A 1 305 ? 11.719 5.626 24.586 1.00 83.50 305 ASN A N 1
ATOM 2512 C CA . ASN A 1 305 ? 11.857 4.721 25.729 1.00 83.50 305 ASN A CA 1
ATOM 2513 C C . ASN A 1 305 ? 10.505 4.408 26.398 1.00 83.50 305 ASN A C 1
ATOM 2515 O O . ASN A 1 305 ? 10.289 3.291 26.874 1.00 83.50 305 ASN A O 1
ATOM 2519 N N . GLU A 1 306 ? 9.569 5.362 26.417 1.00 84.38 306 GLU A N 1
ATOM 2520 C CA . GLU A 1 306 ? 8.215 5.134 26.933 1.00 84.38 306 GLU A CA 1
ATOM 2521 C C . GLU A 1 306 ? 7.387 4.183 26.058 1.00 84.38 306 GLU A C 1
ATOM 2523 O O . GLU A 1 306 ? 6.563 3.439 26.600 1.00 84.38 306 GLU A O 1
ATOM 2528 N N . LEU A 1 307 ? 7.652 4.115 24.745 1.00 85.69 307 LEU A N 1
ATOM 2529 C CA . LEU A 1 307 ? 7.015 3.142 23.848 1.00 85.69 307 LEU A CA 1
ATOM 2530 C C . LEU A 1 307 ? 7.298 1.688 24.243 1.00 85.69 307 LEU A C 1
ATOM 2532 O O . LEU A 1 307 ? 6.461 0.826 23.983 1.00 85.69 307 LEU A O 1
ATOM 2536 N N . GLY A 1 308 ? 8.409 1.402 24.932 1.00 84.69 308 GLY A N 1
ATOM 2537 C CA . GLY A 1 308 ? 8.696 0.058 25.450 1.00 84.69 308 GLY A CA 1
ATOM 2538 C C . GLY A 1 308 ? 7.606 -0.478 26.391 1.00 84.69 308 GLY A C 1
ATOM 2539 O O . GLY A 1 308 ? 7.448 -1.683 26.548 1.00 84.69 308 GLY A O 1
ATOM 2540 N N . GLN A 1 309 ? 6.783 0.396 26.982 1.00 86.56 309 GLN A N 1
ATOM 2541 C CA . GLN A 1 309 ? 5.634 -0.009 27.803 1.00 86.56 309 GLN A CA 1
ATOM 2542 C C . GLN A 1 309 ? 4.424 -0.490 26.983 1.00 86.56 309 GLN A C 1
ATOM 2544 O O . GLN A 1 309 ? 3.439 -0.948 27.566 1.00 86.56 309 GLN A O 1
ATOM 2549 N N . LEU A 1 310 ? 4.468 -0.339 25.658 1.00 90.44 310 LEU A N 1
ATOM 2550 C CA . LEU A 1 310 ? 3.441 -0.769 24.708 1.00 90.44 310 LEU A CA 1
ATOM 2551 C C . LEU A 1 310 ? 3.873 -1.996 23.886 1.00 90.44 310 LEU A C 1
ATOM 2553 O O . LEU A 1 310 ? 3.074 -2.505 23.100 1.00 90.44 310 LEU A O 1
ATOM 2557 N N . GLU A 1 311 ? 5.101 -2.488 24.072 1.00 84.75 311 GLU A N 1
ATOM 2558 C CA . GLU A 1 311 ? 5.620 -3.679 23.390 1.00 84.75 311 GLU A CA 1
ATOM 2559 C C . GLU A 1 311 ? 4.747 -4.913 23.691 1.00 84.75 311 GLU A C 1
ATOM 2561 O O . GLU A 1 311 ? 4.325 -5.129 24.831 1.00 84.75 311 GLU A O 1
ATOM 2566 N N . GLY A 1 312 ? 4.420 -5.709 22.669 1.00 89.12 312 GLY A N 1
ATOM 2567 C CA . GLY A 1 312 ? 3.540 -6.879 22.788 1.00 89.12 312 GLY A CA 1
ATOM 2568 C C . GLY A 1 312 ? 2.039 -6.555 22.796 1.00 89.12 312 GLY A C 1
ATOM 2569 O O . GLY A 1 312 ? 1.213 -7.410 22.471 1.00 89.12 312 GLY A O 1
ATOM 2570 N N . VAL A 1 313 ? 1.651 -5.321 23.145 1.00 93.25 313 VAL A N 1
ATOM 2571 C CA . VAL A 1 313 ? 0.234 -4.930 23.254 1.00 93.25 313 VAL A CA 1
ATOM 2572 C C . VAL A 1 313 ? -0.429 -4.883 21.876 1.00 93.25 313 VAL A C 1
ATOM 2574 O O . VAL A 1 313 ? -1.586 -5.282 21.734 1.00 93.25 313 VAL A O 1
ATOM 2577 N N . GLN A 1 314 ? 0.293 -4.409 20.856 1.00 90.06 314 GLN A N 1
ATOM 2578 C CA . GLN A 1 314 ? -0.197 -4.352 19.478 1.00 90.06 314 GLN A CA 1
ATOM 2579 C C . GLN A 1 314 ? -0.482 -5.760 18.938 1.00 90.06 314 GLN A C 1
ATOM 2581 O O . GLN A 1 314 ? -1.553 -5.989 18.369 1.00 90.06 314 GLN A O 1
ATOM 2586 N N . GLU A 1 315 ? 0.441 -6.703 19.144 1.00 92.19 315 GLU A N 1
ATOM 2587 C CA . GLU A 1 315 ? 0.308 -8.084 18.686 1.00 92.19 315 GLU A CA 1
ATOM 2588 C C . GLU A 1 315 ? -0.826 -8.817 19.407 1.00 92.19 315 GLU A C 1
ATOM 2590 O O . GLU A 1 315 ? -1.641 -9.469 18.751 1.00 92.19 315 GLU A O 1
ATOM 2595 N N . ASP A 1 316 ? -0.938 -8.664 20.730 1.00 94.06 316 ASP A N 1
ATOM 2596 C CA . ASP A 1 316 ? -1.997 -9.290 21.530 1.00 94.06 316 ASP A CA 1
ATOM 2597 C C . ASP A 1 316 ? -3.397 -8.803 21.118 1.00 94.06 316 ASP A C 1
ATOM 2599 O O . ASP A 1 316 ? -4.346 -9.596 20.990 1.00 94.06 316 ASP A O 1
ATOM 2603 N N . LEU A 1 317 ? -3.537 -7.494 20.876 1.00 94.19 317 LEU A N 1
ATOM 2604 C CA . LEU A 1 317 ? -4.781 -6.900 20.388 1.00 94.19 317 LEU A CA 1
ATOM 2605 C C . LEU A 1 317 ? -5.112 -7.405 18.984 1.00 94.19 317 LEU A C 1
ATOM 2607 O O . LEU A 1 317 ? -6.230 -7.874 18.767 1.00 94.19 317 LEU A O 1
ATOM 2611 N N . ASN A 1 318 ? -4.150 -7.375 18.059 1.00 92.31 318 ASN A N 1
ATOM 2612 C CA . ASN A 1 318 ? -4.349 -7.829 16.683 1.00 92.31 318 ASN A CA 1
ATOM 2613 C C . ASN A 1 318 ? -4.717 -9.321 16.618 1.00 92.31 318 ASN A C 1
ATOM 2615 O O . ASN A 1 318 ? -5.673 -9.703 15.946 1.00 92.31 318 ASN A O 1
ATOM 2619 N N . PHE A 1 319 ? -4.032 -10.167 17.391 1.00 92.69 319 PHE A N 1
ATOM 2620 C CA . PHE A 1 319 ? -4.350 -11.591 17.495 1.00 92.69 319 PHE A CA 1
ATOM 2621 C C . PHE A 1 319 ? -5.789 -11.819 17.980 1.00 92.69 319 PHE A C 1
ATOM 2623 O O . PHE A 1 319 ? -6.517 -12.675 17.467 1.00 92.69 319 PHE A O 1
ATOM 2630 N N . THR A 1 320 ? -6.227 -11.033 18.965 1.00 92.25 320 THR A N 1
ATOM 2631 C CA . THR A 1 320 ? -7.591 -11.124 19.497 1.00 92.25 320 THR A CA 1
ATOM 2632 C C . THR A 1 320 ? -8.628 -10.618 18.491 1.00 92.25 320 THR A C 1
ATOM 2634 O O . THR A 1 320 ? -9.678 -11.247 18.345 1.00 92.25 320 THR A O 1
ATOM 2637 N N . ILE A 1 321 ? -8.329 -9.532 17.772 1.00 93.94 321 ILE A N 1
ATOM 2638 C CA . ILE A 1 321 ? -9.153 -8.994 16.681 1.00 93.94 321 ILE A CA 1
ATOM 2639 C C . ILE A 1 321 ? -9.378 -10.069 15.617 1.00 93.94 321 ILE A C 1
ATOM 2641 O O . ILE A 1 321 ? -10.531 -10.415 15.361 1.00 93.94 321 ILE A O 1
ATOM 2645 N N . GLN A 1 322 ? -8.307 -10.667 15.087 1.00 90.44 322 GLN A N 1
ATOM 2646 C CA . GLN A 1 322 ? -8.369 -11.701 14.045 1.00 90.44 322 GLN A CA 1
ATOM 2647 C C . GLN A 1 322 ? -9.164 -12.933 14.493 1.00 90.44 322 GLN A C 1
ATOM 2649 O O . GLN A 1 322 ? -9.998 -13.470 13.765 1.00 90.44 322 GLN A O 1
ATOM 2654 N N . LYS A 1 323 ? -8.990 -13.363 15.747 1.00 88.06 323 LYS A N 1
ATOM 2655 C CA . LYS A 1 323 ? -9.770 -14.473 16.319 1.00 88.06 323 LYS A CA 1
ATOM 2656 C C . LYS A 1 323 ? -11.277 -14.185 16.357 1.00 88.06 323 LYS A C 1
ATOM 2658 O O . LYS A 1 323 ? -12.088 -15.115 16.406 1.00 88.06 323 LYS A O 1
ATOM 2663 N N . ASN A 1 324 ? -11.664 -12.917 16.401 1.00 87.62 324 ASN A N 1
ATOM 2664 C CA . ASN A 1 324 ? -13.053 -12.493 16.462 1.00 87.62 324 ASN A CA 1
ATOM 2665 C C . ASN A 1 324 ? -13.669 -12.220 15.080 1.00 87.62 324 ASN A C 1
ATOM 2667 O O . ASN A 1 324 ? -14.896 -12.255 14.989 1.00 87.62 324 ASN A O 1
ATOM 2671 N N . GLU A 1 325 ? -12.864 -12.002 14.032 1.00 86.50 325 GLU A N 1
ATOM 2672 C CA . GLU A 1 325 ? -13.338 -11.645 12.681 1.00 86.50 325 GLU A CA 1
ATOM 2673 C C . GLU A 1 325 ? -14.358 -12.647 12.139 1.00 86.50 325 GLU A C 1
ATOM 2675 O O . GLU A 1 325 ? -15.436 -12.246 11.717 1.00 86.50 325 GLU A O 1
ATOM 2680 N N . SER A 1 326 ? -14.113 -13.951 12.304 1.00 87.00 326 SER A N 1
ATOM 2681 C CA . SER A 1 326 ? -15.057 -15.001 11.878 1.00 87.00 326 SER A CA 1
ATOM 2682 C C . SER A 1 326 ? -16.484 -14.832 12.425 1.00 87.00 326 SER A C 1
ATOM 2684 O O . SER A 1 326 ? -17.451 -15.208 11.767 1.00 87.00 326 SER A O 1
ATOM 2686 N N . SER A 1 327 ? -16.644 -14.261 13.626 1.00 89.06 327 SER A N 1
ATOM 2687 C CA . SER A 1 327 ? -17.966 -13.990 14.207 1.00 89.06 327 SER A CA 1
ATOM 2688 C C . SER A 1 327 ? -18.638 -12.766 13.577 1.00 89.06 327 SER A C 1
ATOM 2690 O O . SER A 1 327 ? -19.863 -12.730 13.488 1.00 89.06 327 SER A O 1
ATOM 2692 N N . ILE A 1 328 ? -17.850 -11.776 13.149 1.00 89.06 328 ILE A N 1
ATOM 2693 C CA . ILE A 1 328 ? -18.332 -10.604 12.410 1.00 89.06 328 ILE A CA 1
ATOM 2694 C C . ILE A 1 328 ? -18.709 -11.010 10.982 1.00 89.06 328 ILE A C 1
ATOM 2696 O O . ILE A 1 328 ? -19.794 -10.661 10.529 1.00 89.06 328 ILE A O 1
ATOM 2700 N N . ASP A 1 329 ? -17.891 -11.826 10.319 1.00 86.50 329 ASP A N 1
ATOM 2701 C CA . ASP A 1 329 ? -18.186 -12.344 8.979 1.00 86.50 329 ASP A CA 1
ATOM 2702 C C . ASP A 1 329 ? -19.474 -13.170 8.968 1.00 86.50 329 ASP A C 1
ATOM 2704 O O . ASP A 1 329 ? -20.330 -12.987 8.104 1.00 86.50 329 ASP A O 1
ATOM 2708 N N . LEU A 1 330 ? -19.653 -14.048 9.962 1.00 86.81 330 LEU A N 1
ATOM 2709 C CA . LEU A 1 330 ? -20.894 -14.802 10.148 1.00 86.81 330 LEU A CA 1
ATOM 2710 C C . LEU A 1 330 ? -22.092 -13.857 10.334 1.00 86.81 330 LEU A C 1
ATOM 2712 O O . LEU A 1 330 ? -23.155 -14.082 9.760 1.00 86.81 330 LEU A O 1
ATOM 2716 N N . ALA A 1 331 ? -21.929 -12.786 11.119 1.00 85.12 331 ALA A N 1
ATOM 2717 C CA . ALA A 1 331 ? -22.978 -11.790 11.305 1.00 85.12 331 ALA A CA 1
ATOM 2718 C C . ALA A 1 331 ? -23.384 -11.150 9.973 1.00 85.12 331 ALA A C 1
ATOM 2720 O O . ALA A 1 331 ? -24.567 -11.167 9.631 1.00 85.12 331 ALA A O 1
ATOM 2721 N N . VAL A 1 332 ? -22.408 -10.628 9.226 1.00 85.06 332 VAL A N 1
ATOM 2722 C CA . VAL A 1 332 ? -22.621 -9.905 7.966 1.00 85.06 332 VAL A CA 1
ATOM 2723 C C . VAL A 1 332 ? -23.218 -10.811 6.890 1.00 85.06 332 VAL A C 1
ATOM 2725 O O . VAL A 1 332 ? -24.156 -10.406 6.210 1.00 85.06 332 VAL A O 1
ATOM 2728 N N . ASN A 1 333 ? -22.730 -12.043 6.760 1.00 83.94 333 ASN A N 1
ATOM 2729 C CA . ASN A 1 333 ? -23.145 -12.934 5.677 1.00 83.94 333 ASN A CA 1
ATOM 2730 C C . ASN A 1 333 ? -24.477 -13.644 5.959 1.00 83.94 333 ASN A C 1
ATOM 2732 O O . ASN A 1 333 ? -25.335 -13.711 5.077 1.00 83.94 333 ASN A O 1
ATOM 2736 N N . ASP A 1 334 ? -24.687 -14.125 7.189 1.00 87.75 334 ASP A N 1
ATOM 2737 C CA . ASP A 1 334 ? -25.798 -15.040 7.487 1.00 87.75 334 ASP A CA 1
ATOM 2738 C C . ASP A 1 334 ? -26.950 -14.354 8.234 1.00 87.75 334 ASP A C 1
ATOM 2740 O O . ASP A 1 334 ? -28.097 -14.810 8.186 1.00 87.75 334 ASP A O 1
ATOM 2744 N N . TYR A 1 335 ? -26.673 -13.236 8.914 1.00 89.19 335 TYR A N 1
ATOM 2745 C CA . TYR A 1 335 ? -27.629 -12.571 9.800 1.00 89.19 335 TYR A CA 1
ATOM 2746 C C . TYR A 1 335 ? -27.927 -11.112 9.433 1.00 89.19 335 TYR A C 1
ATOM 2748 O O . TYR A 1 335 ? -28.614 -10.436 10.202 1.00 89.19 335 TYR A O 1
ATOM 2756 N N . TYR A 1 336 ? -27.52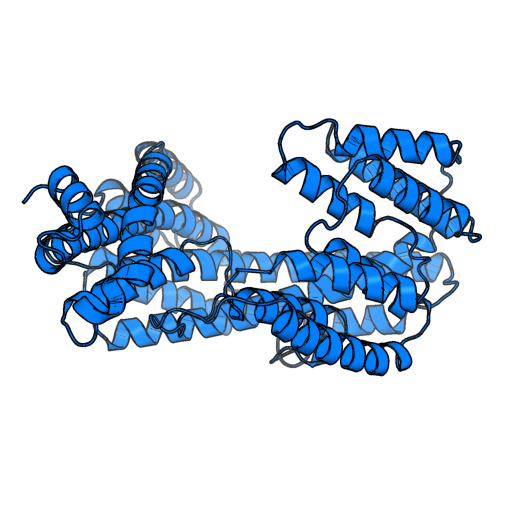8 -10.637 8.245 1.00 87.38 336 TYR A N 1
ATOM 2757 C CA . TYR A 1 336 ? -27.830 -9.278 7.761 1.00 87.38 336 TYR A CA 1
ATOM 2758 C C . TYR A 1 336 ? -29.309 -8.896 7.915 1.00 87.38 336 TYR A C 1
ATOM 2760 O O . TYR A 1 336 ? -29.643 -7.856 8.481 1.00 87.38 336 TYR A O 1
ATOM 2768 N N . ALA A 1 337 ? -30.222 -9.781 7.503 1.00 88.12 337 ALA A N 1
ATOM 2769 C CA . ALA A 1 337 ? -31.663 -9.545 7.599 1.00 88.12 337 ALA A CA 1
ATOM 2770 C C . ALA A 1 337 ? -32.179 -9.389 9.046 1.00 88.12 337 ALA A C 1
ATOM 2772 O O . ALA A 1 337 ? -33.256 -8.831 9.248 1.00 88.12 337 ALA A O 1
ATOM 2773 N N . VAL A 1 338 ? -31.435 -9.881 10.043 1.00 87.56 338 VAL A N 1
ATOM 2774 C CA . VAL A 1 338 ? -31.804 -9.817 11.465 1.00 87.56 338 VAL A CA 1
ATOM 2775 C C . VAL A 1 338 ? -31.464 -8.456 12.068 1.00 87.56 338 VAL A C 1
ATOM 2777 O O . VAL A 1 338 ? -32.211 -7.966 12.913 1.00 87.56 338 VAL A O 1
ATOM 2780 N N . TYR A 1 339 ? -30.350 -7.847 11.653 1.00 87.75 339 TYR A N 1
ATOM 2781 C CA . TYR A 1 339 ? -29.878 -6.584 12.223 1.00 87.75 339 TYR A CA 1
ATOM 2782 C C . TYR A 1 339 ? -30.090 -5.364 11.317 1.00 87.75 339 TYR A C 1
ATOM 2784 O O . TYR A 1 339 ? -29.947 -4.238 11.797 1.00 87.75 339 TYR A O 1
ATOM 2792 N N . LYS A 1 340 ? -30.452 -5.540 10.041 1.00 89.31 340 LYS A N 1
ATOM 2793 C CA . LYS A 1 340 ? -30.790 -4.425 9.143 1.00 89.31 340 LYS A CA 1
ATOM 2794 C C . LYS A 1 340 ? -31.897 -3.551 9.749 1.00 89.31 340 LYS A C 1
ATOM 2796 O O . LYS A 1 340 ? -32.906 -4.059 10.235 1.00 89.31 340 LYS A O 1
ATOM 2801 N N . ASN A 1 341 ? -31.738 -2.234 9.667 1.00 88.31 341 ASN A N 1
ATOM 2802 C CA . ASN A 1 341 ? -32.600 -1.205 10.255 1.00 88.31 341 ASN A CA 1
ATOM 2803 C C . ASN A 1 341 ? -32.683 -1.233 11.793 1.00 88.31 341 ASN A C 1
ATOM 2805 O O . ASN A 1 341 ? -33.672 -0.772 12.372 1.00 88.31 341 ASN A O 1
ATOM 2809 N N . THR A 1 342 ? -31.668 -1.767 12.473 1.00 89.62 342 THR A N 1
ATOM 2810 C CA . THR A 1 342 ? -31.560 -1.732 13.940 1.00 89.62 342 THR A CA 1
ATOM 2811 C C . THR A 1 342 ? -30.400 -0.838 14.383 1.00 89.62 342 THR A C 1
ATOM 2813 O O . THR A 1 342 ? -29.549 -0.459 13.583 1.00 89.62 342 THR A O 1
ATOM 2816 N N . LEU A 1 343 ? -30.332 -0.505 15.678 1.00 85.56 343 LEU A N 1
ATOM 2817 C CA . LEU A 1 343 ? -29.243 0.323 16.217 1.00 85.56 343 LEU A CA 1
ATOM 2818 C C . LEU A 1 343 ? -27.859 -0.321 16.036 1.00 85.56 343 LEU A C 1
ATOM 2820 O O . LEU A 1 343 ? -26.883 0.395 15.826 1.00 85.56 343 LEU A O 1
ATOM 2824 N N . ILE A 1 344 ? -27.784 -1.654 16.069 1.00 88.62 344 ILE A N 1
ATOM 2825 C CA . ILE A 1 344 ? -26.519 -2.384 15.952 1.00 88.62 344 ILE A CA 1
ATOM 2826 C C . ILE A 1 344 ? -25.971 -2.415 14.519 1.00 88.62 344 ILE A C 1
ATOM 2828 O O . ILE A 1 344 ? -24.779 -2.638 14.334 1.00 88.62 344 ILE A O 1
ATOM 2832 N N . GLU A 1 345 ? -26.789 -2.126 13.500 1.00 90.75 345 GLU A N 1
ATOM 2833 C CA . GLU A 1 345 ? -26.310 -2.023 12.115 1.00 90.75 345 GLU A CA 1
ATOM 2834 C C . GLU A 1 345 ? -25.196 -0.978 11.990 1.00 90.75 345 GLU A C 1
ATOM 2836 O O . GLU A 1 345 ? -24.181 -1.228 11.342 1.00 90.75 345 GLU A O 1
ATOM 2841 N N . LYS A 1 346 ? -25.348 0.167 12.671 1.00 89.81 346 LYS A N 1
ATOM 2842 C CA . LYS A 1 346 ? -24.325 1.219 12.708 1.00 89.81 346 LYS A CA 1
ATOM 2843 C C . LYS A 1 346 ? -23.037 0.731 13.369 1.00 89.81 346 LYS A C 1
ATOM 2845 O O . LYS A 1 346 ? -21.955 1.050 12.895 1.00 89.81 346 LYS A O 1
ATOM 2850 N N . ASP A 1 347 ? -23.138 -0.046 14.442 1.00 91.44 347 ASP A N 1
ATOM 2851 C CA . ASP A 1 347 ? -21.957 -0.548 15.143 1.00 91.44 347 ASP A CA 1
ATOM 2852 C C . ASP A 1 347 ? -21.236 -1.654 14.360 1.00 91.44 347 ASP A C 1
ATOM 2854 O O . ASP A 1 347 ? -20.008 -1.684 14.362 1.00 91.44 347 ASP A O 1
ATOM 2858 N N . ILE A 1 348 ? -21.965 -2.502 13.627 1.00 91.50 348 ILE A N 1
ATOM 2859 C CA . ILE A 1 348 ? -21.374 -3.469 12.687 1.00 91.50 348 ILE A CA 1
ATOM 2860 C C . ILE A 1 348 ? -20.674 -2.737 11.534 1.00 91.50 348 ILE A C 1
ATOM 2862 O O . ILE A 1 348 ? -19.536 -3.070 11.212 1.00 91.50 348 ILE A O 1
ATOM 2866 N N . ASN A 1 349 ? -21.311 -1.707 10.959 1.00 90.00 349 ASN A N 1
ATOM 2867 C CA . ASN A 1 349 ? -20.680 -0.833 9.962 1.00 90.00 349 ASN A CA 1
ATOM 2868 C C . ASN A 1 349 ? -19.367 -0.245 10.489 1.00 90.00 349 ASN A C 1
ATOM 2870 O O . ASN A 1 349 ? -18.336 -0.381 9.846 1.00 90.00 349 ASN A O 1
ATOM 2874 N N . ASN A 1 350 ? -19.385 0.327 11.695 1.00 92.25 350 ASN A N 1
ATOM 2875 C CA . ASN A 1 350 ? -18.191 0.902 12.311 1.00 92.25 350 ASN A CA 1
ATOM 2876 C C . ASN A 1 350 ? -17.062 -0.128 12.486 1.00 92.25 350 ASN A C 1
ATOM 2878 O O . ASN A 1 350 ? -15.897 0.220 12.316 1.00 92.25 350 ASN A O 1
ATOM 2882 N N . VAL A 1 351 ? -17.386 -1.387 12.812 1.00 93.00 351 VAL A N 1
ATOM 2883 C CA . VAL A 1 351 ? -16.395 -2.475 12.900 1.00 93.00 351 VAL A CA 1
ATOM 2884 C C . VAL A 1 351 ? -15.786 -2.791 11.533 1.00 93.00 351 VAL A C 1
ATOM 2886 O O . VAL A 1 351 ? -14.569 -2.925 11.449 1.00 93.00 351 VAL A O 1
ATOM 2889 N N . LYS A 1 352 ? -16.585 -2.865 10.463 1.00 89.81 352 LYS A N 1
ATOM 2890 C CA . LYS A 1 352 ? -16.053 -3.058 9.103 1.00 89.81 352 LYS A CA 1
ATOM 2891 C C . LYS A 1 352 ? -15.201 -1.876 8.651 1.00 89.81 352 LYS A C 1
ATOM 2893 O O . LYS A 1 352 ? -14.115 -2.078 8.125 1.00 89.81 352 LYS A O 1
ATOM 2898 N N . THR A 1 353 ? -15.647 -0.646 8.908 1.00 92.00 353 THR A N 1
ATOM 2899 C CA . THR A 1 353 ? -14.857 0.558 8.623 1.00 92.00 353 THR A CA 1
ATOM 2900 C C . THR A 1 353 ? -13.515 0.509 9.355 1.00 92.00 353 THR A C 1
ATOM 2902 O O . THR A 1 353 ? -12.484 0.760 8.742 1.00 92.00 353 THR A O 1
ATOM 2905 N N . ALA A 1 354 ? -13.500 0.126 10.636 1.00 93.88 354 ALA A N 1
ATOM 2906 C CA . ALA A 1 354 ? -12.266 -0.070 11.395 1.00 93.88 354 ALA A CA 1
ATOM 2907 C C . ALA A 1 354 ? -11.364 -1.149 10.774 1.00 93.88 354 ALA A C 1
ATOM 2909 O O . ALA A 1 354 ? -10.169 -0.920 10.601 1.00 93.88 354 ALA A O 1
ATOM 2910 N N . GLN A 1 355 ? -11.928 -2.291 10.374 1.00 90.94 355 GLN A N 1
ATOM 2911 C CA . GLN A 1 355 ? -11.190 -3.351 9.687 1.00 90.94 355 GLN A CA 1
ATOM 2912 C C . GLN A 1 355 ? -10.515 -2.827 8.409 1.00 90.94 355 GLN A C 1
ATOM 2914 O O . GLN A 1 355 ? -9.308 -2.995 8.251 1.00 90.94 355 GLN A O 1
ATOM 2919 N N . SER A 1 356 ? -11.250 -2.110 7.553 1.00 89.88 356 SER A N 1
ATOM 2920 C CA . SER A 1 356 ? -10.711 -1.504 6.329 1.00 89.88 356 SER A CA 1
ATOM 2921 C C . SER A 1 356 ? -9.634 -0.452 6.611 1.00 89.88 356 SER A C 1
ATOM 2923 O O . SER A 1 356 ? -8.579 -0.474 5.979 1.00 89.88 356 SER A O 1
ATOM 2925 N N . LEU A 1 357 ? -9.853 0.436 7.586 1.00 92.88 357 LEU A N 1
ATOM 2926 C CA . LEU A 1 357 ? -8.906 1.492 7.974 1.00 92.88 357 LEU A CA 1
ATOM 2927 C C . LEU A 1 357 ? -7.590 0.949 8.545 1.00 92.88 357 LEU A C 1
ATOM 2929 O O . LEU A 1 357 ? -6.543 1.564 8.352 1.00 92.88 357 LEU A O 1
ATOM 2933 N N . THR A 1 358 ? -7.650 -0.177 9.260 1.00 89.69 358 THR A N 1
ATOM 2934 C CA . THR A 1 358 ? -6.475 -0.857 9.837 1.00 89.69 358 THR A CA 1
ATOM 2935 C C . THR A 1 358 ? -5.817 -1.857 8.887 1.00 89.69 358 THR A C 1
ATOM 2937 O O . THR A 1 358 ? -4.801 -2.458 9.233 1.00 89.69 358 THR A O 1
ATOM 2940 N N . SER A 1 359 ? -6.379 -2.045 7.690 1.00 84.50 359 SER A N 1
ATOM 2941 C CA . SER A 1 359 ? -5.772 -2.876 6.656 1.00 84.50 359 SER A CA 1
ATOM 2942 C C . SER A 1 359 ? -4.541 -2.195 6.046 1.00 84.50 359 SER A C 1
ATOM 2944 O O . SER A 1 359 ? -4.321 -0.995 6.200 1.00 84.50 359 SER A O 1
ATOM 2946 N N . SER A 1 360 ? -3.742 -2.955 5.299 1.00 72.06 360 SER A N 1
ATOM 2947 C CA . SER A 1 360 ? -2.572 -2.428 4.586 1.00 72.06 360 SER A CA 1
ATOM 2948 C C . SER A 1 360 ? -2.915 -1.548 3.375 1.00 72.06 360 SER A C 1
ATOM 2950 O O . SER A 1 360 ? -2.004 -1.042 2.723 1.00 72.06 360 SER A O 1
ATOM 2952 N N . SER A 1 361 ? -4.198 -1.368 3.040 1.00 78.50 361 SER A N 1
ATOM 2953 C CA . SER A 1 361 ? -4.623 -0.584 1.880 1.00 78.50 361 SER A CA 1
ATOM 2954 C C . SER A 1 361 ? -5.067 0.826 2.281 1.00 78.50 361 SER A C 1
ATOM 2956 O O . SER A 1 361 ? -6.085 1.028 2.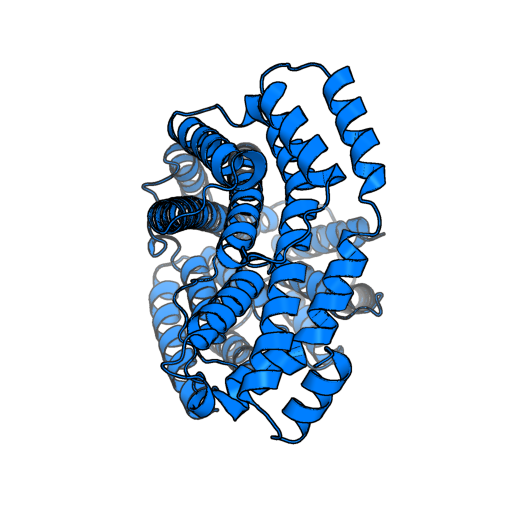943 1.00 78.50 361 SER A O 1
ATOM 2958 N N . PHE A 1 362 ? -4.317 1.831 1.826 1.00 78.94 362 PHE A N 1
ATOM 2959 C CA . PHE A 1 362 ? -4.598 3.249 2.091 1.00 78.94 362 PHE A CA 1
ATOM 2960 C C . PHE A 1 362 ? -5.659 3.859 1.160 1.00 78.94 362 PHE A C 1
ATOM 2962 O O . PHE A 1 362 ? -6.133 4.970 1.413 1.00 78.94 362 PHE A O 1
ATOM 2969 N N . PHE A 1 363 ? -6.048 3.129 0.111 1.00 76.31 363 PHE A N 1
ATOM 2970 C CA . PHE A 1 363 ? -6.949 3.593 -0.951 1.00 76.31 363 PHE A CA 1
ATOM 2971 C C . PHE A 1 363 ? -8.365 3.022 -0.851 1.00 76.31 363 PHE A C 1
ATOM 2973 O O . PHE A 1 363 ? -9.196 3.327 -1.697 1.00 76.31 363 PHE A O 1
ATOM 2980 N N . VAL A 1 364 ? -8.653 2.204 0.170 1.00 76.06 364 VAL A N 1
ATOM 2981 C CA . VAL A 1 364 ? -9.979 1.585 0.333 1.00 76.06 364 VAL A CA 1
ATOM 2982 C C . VAL A 1 364 ? -11.056 2.663 0.417 1.00 76.06 364 VAL A C 1
ATOM 2984 O O . VAL A 1 364 ? -10.941 3.595 1.228 1.00 76.06 364 VAL A O 1
ATOM 2987 N N . ASP A 1 365 ? -12.100 2.521 -0.395 1.00 74.56 365 ASP A N 1
ATOM 2988 C CA . ASP A 1 365 ? -13.318 3.306 -0.249 1.00 74.56 365 ASP A CA 1
ATOM 2989 C C . ASP A 1 365 ? -14.115 2.780 0.953 1.00 74.56 365 ASP A C 1
ATOM 2991 O O . ASP A 1 365 ? -14.328 1.582 1.117 1.00 74.56 365 ASP A O 1
ATOM 2995 N N . LEU A 1 366 ? -14.522 3.682 1.842 1.00 81.06 366 LEU A N 1
ATOM 2996 C CA . LEU A 1 366 ? -15.230 3.324 3.073 1.00 81.06 366 LEU A CA 1
ATOM 2997 C C . LEU A 1 366 ? -16.754 3.319 2.887 1.00 81.06 366 LEU A C 1
ATOM 2999 O O . LEU A 1 366 ? -17.473 2.989 3.829 1.00 81.06 366 LEU A O 1
ATOM 3003 N 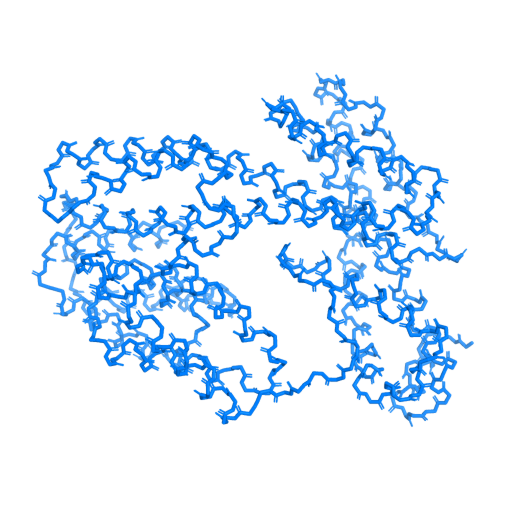N . GLU A 1 367 ? -17.253 3.680 1.700 1.00 65.69 367 GLU A N 1
ATOM 3004 C CA . GLU A 1 367 ? -18.686 3.738 1.371 1.00 65.69 367 GLU A CA 1
ATOM 3005 C C . GLU A 1 367 ? -19.287 2.376 0.953 1.00 65.69 367 GLU A C 1
ATOM 3007 O O . GLU A 1 367 ? -20.420 2.309 0.469 1.00 65.69 367 GLU A O 1
ATOM 3012 N N . GLU A 1 368 ? -18.571 1.268 1.174 1.00 60.53 368 GLU A N 1
ATOM 3013 C CA . GLU A 1 368 ? -19.047 -0.083 0.864 1.00 60.53 368 GLU A CA 1
ATOM 3014 C C . GLU A 1 368 ? -20.322 -0.464 1.642 1.00 60.53 368 GLU A C 1
ATOM 3016 O O . GLU A 1 368 ? -20.422 -0.344 2.867 1.00 60.53 368 GLU A O 1
ATOM 3021 N N . SER A 1 369 ? -21.313 -0.990 0.915 1.00 58.12 369 SER A N 1
ATOM 3022 C CA . SER A 1 369 ? -22.570 -1.472 1.492 1.00 58.12 369 SER A CA 1
ATOM 3023 C C . SER A 1 369 ? -22.351 -2.696 2.391 1.00 58.12 369 SER A C 1
ATOM 3025 O O . SER A 1 369 ? -21.536 -3.574 2.115 1.00 58.12 369 SER A O 1
ATOM 3027 N N . ASN A 1 370 ? -23.147 -2.798 3.458 1.00 60.31 370 ASN A N 1
ATOM 3028 C CA . ASN A 1 370 ? -23.275 -4.025 4.252 1.00 60.31 370 ASN A CA 1
ATOM 3029 C C . ASN A 1 370 ? -24.143 -5.096 3.596 1.00 60.31 370 ASN A C 1
ATOM 3031 O O . ASN A 1 370 ? -24.279 -6.188 4.148 1.00 60.31 370 ASN A O 1
ATOM 3035 N N . GLU A 1 371 ? -24.775 -4.779 2.469 1.00 65.00 371 GLU A N 1
ATOM 3036 C CA . GLU A 1 371 ? -25.456 -5.801 1.694 1.00 65.00 371 GLU A CA 1
ATOM 3037 C C . GLU A 1 371 ? -24.425 -6.821 1.203 1.00 65.00 371 GLU A C 1
ATOM 3039 O O . GLU A 1 371 ? -23.351 -6.419 0.754 1.00 65.00 371 GLU A O 1
ATOM 3044 N N . PRO A 1 372 ? -24.720 -8.130 1.296 1.00 64.25 372 PRO A N 1
ATOM 3045 C CA . PRO A 1 372 ? -23.827 -9.155 0.786 1.00 64.25 372 PRO A CA 1
ATOM 3046 C C . PRO A 1 372 ? -23.462 -8.844 -0.668 1.00 64.25 372 PRO A C 1
ATOM 3048 O O . PRO A 1 372 ? -24.340 -8.822 -1.536 1.00 64.25 372 PRO A O 1
ATOM 3051 N N . SER A 1 373 ? -22.180 -8.577 -0.927 1.00 66.31 373 SER A N 1
ATOM 3052 C CA . SER A 1 373 ? -21.701 -8.339 -2.285 1.00 66.31 373 SER A CA 1
ATOM 3053 C C . SER A 1 373 ? -21.969 -9.574 -3.135 1.00 66.31 373 SER A C 1
ATOM 3055 O O . SER A 1 373 ? -21.777 -10.712 -2.693 1.00 66.31 373 SER A O 1
ATOM 3057 N N . ASN A 1 374 ? -22.389 -9.358 -4.382 1.00 76.75 374 ASN A N 1
ATOM 3058 C CA . ASN A 1 374 ? -22.417 -10.446 -5.347 1.00 76.75 374 ASN A CA 1
ATOM 3059 C C . ASN A 1 374 ? -20.995 -10.995 -5.478 1.00 76.75 374 ASN A C 1
ATOM 3061 O O . ASN A 1 374 ? -20.049 -10.254 -5.752 1.00 76.75 374 ASN A O 1
ATOM 3065 N N . VAL A 1 375 ? -20.852 -12.298 -5.265 1.00 86.06 375 VAL A N 1
ATOM 3066 C CA . VAL A 1 375 ? -19.587 -12.980 -5.512 1.00 86.06 375 VAL A CA 1
ATOM 3067 C C . VAL A 1 375 ? -19.396 -13.171 -7.009 1.00 86.06 375 VAL A C 1
ATOM 3069 O O . VAL A 1 375 ? -20.343 -13.456 -7.747 1.00 86.06 375 VAL A O 1
ATOM 3072 N N . LEU A 1 376 ? -18.157 -13.025 -7.457 1.00 89.44 376 LEU A N 1
ATOM 3073 C CA . LEU A 1 376 ? -17.798 -13.161 -8.858 1.00 89.44 376 LEU A CA 1
ATOM 3074 C C . LEU A 1 376 ? -17.966 -14.606 -9.341 1.00 89.44 376 LEU A C 1
ATOM 3076 O O . LEU A 1 376 ? -17.370 -15.539 -8.793 1.00 89.44 376 LEU A O 1
ATOM 3080 N N . ASP A 1 377 ? -18.742 -14.775 -10.412 1.00 91.94 377 ASP A N 1
ATOM 3081 C CA . ASP A 1 377 ? -18.811 -16.007 -11.193 1.00 91.94 377 ASP A CA 1
ATOM 3082 C C . ASP A 1 377 ? -17.949 -15.919 -12.467 1.00 91.94 377 ASP A C 1
ATOM 3084 O O . ASP A 1 377 ? -17.432 -14.859 -12.833 1.00 91.94 377 ASP A O 1
ATOM 3088 N N . ASP A 1 378 ? -17.791 -17.047 -13.167 1.00 92.50 378 ASP A N 1
ATOM 3089 C CA . ASP A 1 378 ? -16.956 -17.113 -14.376 1.00 92.50 378 ASP A CA 1
ATOM 3090 C C . ASP A 1 378 ? -17.435 -16.142 -15.470 1.00 92.50 378 ASP A C 1
ATOM 3092 O O . ASP A 1 378 ? -16.630 -15.602 -16.230 1.00 92.50 378 ASP A O 1
ATOM 3096 N N . LYS A 1 379 ? -18.752 -15.907 -15.559 1.00 93.88 379 LYS A N 1
ATOM 3097 C CA . LYS A 1 379 ? -19.349 -15.059 -16.591 1.00 93.88 379 LYS A CA 1
ATOM 3098 C C . LYS A 1 379 ? -19.027 -13.590 -16.332 1.00 93.88 379 LYS A C 1
ATOM 3100 O O . LYS A 1 379 ? -18.601 -12.890 -17.247 1.00 93.88 379 LYS A O 1
ATOM 3105 N N . LYS A 1 380 ? -19.210 -13.134 -15.096 1.00 93.62 380 LYS A N 1
ATOM 3106 C CA . LYS A 1 380 ? -18.968 -11.753 -14.692 1.00 93.62 380 LYS A CA 1
ATOM 3107 C C . LYS A 1 380 ? -17.482 -11.401 -14.752 1.00 93.62 380 LYS A C 1
ATOM 3109 O O . LYS A 1 380 ? -17.145 -10.331 -15.255 1.00 93.62 380 LYS A O 1
ATOM 3114 N N . ILE A 1 381 ? -16.601 -12.321 -14.345 1.00 94.69 381 ILE A N 1
ATOM 3115 C CA . ILE A 1 381 ? -15.148 -12.171 -14.536 1.00 94.69 381 ILE A CA 1
ATOM 3116 C C . ILE A 1 381 ? -14.839 -12.000 -16.023 1.00 94.69 381 ILE A C 1
ATOM 3118 O O . ILE A 1 381 ? -14.181 -11.039 -16.406 1.00 94.69 381 ILE A O 1
ATOM 3122 N N . TYR A 1 382 ? -15.356 -12.885 -16.880 1.00 94.12 382 TYR A N 1
ATOM 3123 C CA . TYR A 1 382 ? -15.132 -12.789 -18.322 1.00 94.12 382 TYR A CA 1
ATOM 3124 C C . TYR A 1 382 ? -15.602 -11.443 -18.899 1.00 94.12 382 TYR A C 1
ATOM 3126 O O . TYR A 1 382 ? -14.887 -10.839 -19.696 1.00 94.12 382 TYR A O 1
ATOM 3134 N N . GLU A 1 383 ? -16.774 -10.942 -18.505 1.00 94.94 383 GLU A N 1
ATOM 3135 C CA . GLU A 1 383 ? -17.289 -9.644 -18.964 1.00 94.94 383 GLU A CA 1
ATOM 3136 C C . GLU A 1 383 ? -16.367 -8.476 -18.571 1.00 94.94 383 GLU A C 1
ATOM 3138 O O . GLU A 1 383 ? -15.979 -7.690 -19.440 1.00 94.94 383 GLU A O 1
ATOM 3143 N N . LEU A 1 384 ? -15.975 -8.389 -17.293 1.00 95.06 384 LEU A N 1
ATOM 3144 C CA . LEU A 1 384 ? -15.107 -7.322 -16.778 1.00 95.06 384 LEU A CA 1
ATOM 3145 C C . LEU A 1 384 ? -13.708 -7.371 -17.405 1.00 95.06 384 LEU A C 1
ATOM 3147 O O . LEU A 1 384 ? -13.206 -6.360 -17.899 1.00 95.06 384 LEU A O 1
ATOM 3151 N N . VAL A 1 385 ? -13.103 -8.561 -17.457 1.00 94.75 385 VAL A N 1
ATOM 3152 C CA . VAL A 1 385 ? -11.755 -8.750 -18.004 1.00 94.75 385 VAL A CA 1
ATOM 3153 C C . VAL A 1 385 ? -11.718 -8.431 -19.497 1.00 94.75 385 VAL A C 1
ATOM 3155 O O . VAL A 1 385 ? -10.808 -7.741 -19.946 1.00 94.75 385 VAL A O 1
ATOM 3158 N N . ASN A 1 386 ? -12.711 -8.850 -20.289 1.00 95.12 386 ASN A N 1
ATOM 3159 C CA . ASN A 1 386 ? -12.721 -8.510 -21.717 1.00 95.12 386 ASN A CA 1
ATOM 3160 C C . ASN A 1 386 ? -12.939 -7.021 -21.972 1.00 95.12 386 ASN A C 1
ATOM 3162 O O . ASN A 1 386 ? -12.354 -6.480 -22.912 1.00 95.12 386 ASN A O 1
ATOM 3166 N N . ALA A 1 387 ? -13.770 -6.350 -21.170 1.00 95.06 387 ALA A N 1
ATOM 3167 C CA . ALA A 1 387 ? -13.932 -4.903 -21.274 1.00 95.06 387 ALA A CA 1
ATOM 3168 C C . ALA A 1 387 ? -12.585 -4.193 -21.062 1.00 95.06 387 ALA A C 1
ATOM 3170 O O . ALA A 1 387 ? -12.175 -3.385 -21.898 1.00 95.06 387 ALA A O 1
ATOM 3171 N N . PHE A 1 388 ? -11.857 -4.591 -20.019 1.00 94.94 388 PHE A N 1
ATOM 3172 C CA . PHE A 1 388 ? -10.520 -4.096 -19.718 1.00 94.94 388 PHE A CA 1
ATOM 3173 C C . PHE A 1 388 ? -9.495 -4.402 -20.826 1.00 94.94 388 PHE A C 1
ATOM 3175 O O . PHE A 1 388 ? -8.803 -3.501 -21.299 1.00 94.94 388 PHE A O 1
ATOM 3182 N N . LEU A 1 389 ? -9.425 -5.646 -21.315 1.00 94.94 389 LEU A N 1
ATOM 3183 C CA . LEU A 1 389 ? -8.489 -6.036 -22.379 1.00 94.94 389 LEU A CA 1
ATOM 3184 C C . LEU A 1 389 ? -8.728 -5.259 -23.684 1.00 94.94 389 LEU A C 1
ATOM 3186 O O . LEU A 1 389 ? -7.772 -4.855 -24.352 1.00 94.94 389 LEU A O 1
ATOM 3190 N N . ASN A 1 390 ? -9.994 -5.015 -24.038 1.00 94.31 390 ASN A N 1
ATOM 3191 C CA . ASN A 1 390 ? -10.353 -4.198 -25.199 1.00 94.31 390 ASN A CA 1
ATOM 3192 C C . ASN A 1 390 ? -9.882 -2.749 -25.042 1.00 94.31 390 ASN A C 1
ATOM 3194 O O . ASN A 1 390 ? -9.405 -2.142 -26.004 1.00 94.31 390 ASN A O 1
ATOM 3198 N N . GLN A 1 391 ? -10.008 -2.196 -23.837 1.00 92.38 391 GLN A N 1
ATOM 3199 C CA . GLN A 1 391 ? -9.560 -0.845 -23.537 1.00 92.38 391 GLN A CA 1
ATOM 3200 C C . GLN A 1 391 ? -8.035 -0.740 -23.608 1.00 92.38 391 GLN A C 1
ATOM 3202 O O . GLN A 1 391 ? -7.526 0.116 -24.333 1.00 92.38 391 GLN A O 1
ATOM 3207 N N . ILE A 1 392 ? -7.311 -1.652 -22.948 1.00 91.44 392 ILE A N 1
ATOM 3208 C CA . ILE A 1 392 ? -5.848 -1.696 -23.019 1.00 91.44 392 ILE A CA 1
ATOM 3209 C C . ILE A 1 392 ? -5.394 -1.813 -24.464 1.00 91.44 392 ILE A C 1
ATOM 3211 O O . ILE A 1 392 ? -4.526 -1.053 -24.871 1.00 91.44 392 ILE A O 1
ATOM 3215 N N . GLU A 1 393 ? -5.993 -2.689 -25.277 1.00 92.12 393 GLU A N 1
ATOM 3216 C CA . GLU A 1 393 ? -5.616 -2.834 -26.686 1.00 92.12 393 GLU A CA 1
ATOM 3217 C C . GLU A 1 393 ? -5.625 -1.506 -27.462 1.00 92.12 393 GLU A C 1
ATOM 3219 O O . GLU A 1 393 ? -4.770 -1.295 -28.331 1.00 92.12 393 GLU A O 1
ATOM 3224 N N . ILE A 1 394 ? -6.604 -0.639 -27.202 1.00 91.81 394 ILE A N 1
ATOM 3225 C CA . ILE A 1 394 ? -6.696 0.673 -27.846 1.00 91.81 394 ILE A CA 1
ATOM 3226 C C . ILE A 1 394 ? -5.533 1.555 -27.387 1.00 91.81 394 ILE A C 1
ATOM 3228 O O . ILE A 1 394 ? -4.860 2.157 -28.226 1.00 91.81 394 ILE A O 1
ATOM 3232 N N . GLU A 1 395 ? -5.257 1.575 -26.086 1.00 89.56 395 GLU A N 1
ATOM 3233 C CA . GLU A 1 395 ? -4.176 2.361 -25.489 1.00 89.56 395 GLU A CA 1
ATOM 3234 C C . GLU A 1 395 ? -2.789 1.879 -25.946 1.00 89.56 395 GLU A C 1
ATOM 3236 O O . GLU A 1 395 ? -1.969 2.693 -26.371 1.00 89.56 395 GLU A O 1
ATOM 3241 N N . MET A 1 396 ? -2.555 0.559 -26.037 1.00 87.81 396 MET A N 1
ATOM 3242 C CA . MET A 1 396 ? -1.296 -0.018 -26.544 1.00 87.81 396 MET A CA 1
ATOM 3243 C C . MET A 1 396 ? -0.918 0.533 -27.926 1.00 87.81 396 MET A C 1
ATOM 3245 O O . MET A 1 396 ? 0.261 0.621 -28.271 1.00 87.81 396 MET A O 1
ATOM 3249 N N . LYS A 1 397 ? -1.899 0.867 -28.773 1.00 89.88 397 LYS A N 1
ATOM 3250 C CA . LYS A 1 397 ? -1.638 1.337 -30.143 1.00 89.88 397 LYS A CA 1
ATOM 3251 C C . LYS A 1 397 ? -1.035 2.742 -30.187 1.00 89.88 397 LYS A C 1
ATOM 3253 O O . LYS A 1 397 ? -0.448 3.077 -31.213 1.00 89.88 397 LYS A O 1
ATOM 3258 N N . LYS A 1 398 ? -1.166 3.531 -29.115 1.00 89.81 398 LYS A N 1
ATOM 3259 C CA . LYS A 1 398 ? -0.614 4.891 -29.013 1.00 89.81 398 LYS A CA 1
ATOM 3260 C C . LYS A 1 398 ? 0.884 4.888 -28.702 1.00 89.81 398 LYS A C 1
ATOM 3262 O O . LYS A 1 398 ? 1.597 5.773 -29.159 1.00 89.81 398 LYS A O 1
ATOM 3267 N N . ASP A 1 399 ? 1.345 3.873 -27.978 1.00 90.94 399 ASP A N 1
ATOM 3268 C CA . ASP A 1 399 ? 2.714 3.792 -27.478 1.00 90.94 399 ASP A CA 1
ATOM 3269 C C . ASP A 1 399 ? 3.698 3.182 -28.483 1.00 90.94 399 ASP A C 1
ATOM 3271 O O . ASP A 1 399 ? 3.384 2.268 -29.263 1.00 90.94 399 ASP A O 1
ATOM 3275 N N . ASP A 1 400 ? 4.953 3.619 -28.388 1.00 92.12 400 ASP A N 1
ATOM 3276 C CA . ASP A 1 400 ? 6.070 2.945 -29.032 1.00 92.12 400 ASP A CA 1
ATOM 3277 C C . ASP A 1 400 ? 6.292 1.545 -28.452 1.00 92.12 400 ASP A C 1
ATOM 3279 O O . ASP A 1 400 ? 5.931 1.214 -27.323 1.00 92.12 400 ASP A O 1
ATOM 3283 N N . MET A 1 401 ? 6.932 0.679 -29.239 1.00 92.06 401 MET A N 1
ATOM 3284 C CA . MET A 1 401 ? 7.113 -0.728 -28.873 1.00 92.06 401 MET A CA 1
ATOM 3285 C C . MET A 1 401 ? 7.866 -0.928 -27.549 1.00 92.06 401 MET A C 1
ATOM 3287 O O . MET A 1 401 ? 7.562 -1.880 -26.834 1.00 92.06 401 MET A O 1
ATOM 3291 N N . ILE A 1 402 ? 8.843 -0.071 -27.240 1.00 93.38 402 ILE A N 1
ATOM 3292 C CA . ILE A 1 402 ? 9.627 -0.163 -25.999 1.00 93.38 402 ILE A CA 1
ATOM 3293 C C . ILE A 1 402 ? 8.774 0.204 -24.777 1.00 93.38 402 ILE A C 1
ATOM 3295 O O . ILE A 1 402 ? 8.804 -0.524 -23.790 1.00 93.38 402 ILE A O 1
ATOM 3299 N N . ILE A 1 403 ? 7.931 1.237 -24.898 1.00 94.94 403 ILE A N 1
ATOM 3300 C CA . ILE A 1 403 ? 7.012 1.694 -23.847 1.00 94.94 403 ILE A CA 1
ATOM 3301 C C . ILE A 1 403 ? 5.934 0.639 -23.614 1.00 94.94 403 ILE A C 1
ATOM 3303 O O . ILE A 1 403 ? 5.722 0.212 -22.482 1.00 94.94 403 ILE A O 1
ATOM 3307 N N . ARG A 1 404 ? 5.333 0.116 -24.693 1.00 94.81 404 ARG A N 1
ATOM 3308 C CA . ARG A 1 404 ? 4.390 -1.008 -24.604 1.00 94.81 404 ARG A CA 1
ATOM 3309 C C . ARG A 1 404 ? 4.967 -2.188 -23.828 1.00 94.81 404 ARG A C 1
ATOM 3311 O O . ARG A 1 404 ? 4.270 -2.768 -23.006 1.00 94.81 404 ARG A O 1
ATOM 3318 N N . ARG A 1 405 ? 6.213 -2.577 -24.124 1.00 94.50 405 ARG A N 1
ATOM 3319 C CA . ARG A 1 405 ? 6.881 -3.715 -23.472 1.00 94.50 405 ARG A CA 1
ATOM 3320 C C . ARG A 1 405 ? 7.140 -3.453 -21.995 1.00 94.50 405 ARG A C 1
ATOM 3322 O O . ARG A 1 405 ? 6.908 -4.351 -21.199 1.00 94.50 405 ARG A O 1
ATOM 3329 N N . ALA A 1 406 ? 7.568 -2.247 -21.643 1.00 95.75 406 ALA A N 1
ATOM 3330 C CA . ALA A 1 406 ? 7.774 -1.860 -20.256 1.00 95.75 406 ALA A CA 1
ATOM 3331 C C . ALA A 1 406 ? 6.456 -1.877 -19.459 1.00 95.75 406 ALA A C 1
ATOM 3333 O O . ALA A 1 406 ? 6.368 -2.573 -18.452 1.00 95.75 406 ALA A O 1
ATOM 3334 N N . LYS A 1 407 ? 5.385 -1.262 -19.985 1.00 95.56 407 LYS A N 1
ATOM 3335 C CA . LYS A 1 407 ? 4.032 -1.325 -19.397 1.00 95.56 407 LYS A CA 1
ATOM 3336 C C . LYS A 1 407 ? 3.514 -2.759 -19.250 1.00 95.56 407 LYS A C 1
ATOM 3338 O O . LYS A 1 407 ? 2.952 -3.118 -18.223 1.00 95.56 407 LYS A O 1
ATOM 3343 N N . MET A 1 408 ? 3.715 -3.601 -20.269 1.00 95.56 408 MET A N 1
ATOM 3344 C CA . MET A 1 408 ? 3.374 -5.027 -20.194 1.00 95.56 408 MET A CA 1
ATOM 3345 C C . MET A 1 408 ? 4.156 -5.741 -19.087 1.00 95.56 408 MET A C 1
ATOM 3347 O O . MET A 1 408 ? 3.580 -6.581 -18.404 1.00 95.56 408 MET A O 1
ATOM 3351 N N . SER A 1 409 ? 5.445 -5.426 -18.916 1.00 95.06 409 SER A N 1
ATOM 3352 C CA . SER A 1 409 ? 6.274 -5.991 -17.845 1.00 95.06 409 SER A CA 1
ATOM 3353 C C . SER A 1 409 ? 5.723 -5.623 -16.474 1.00 95.06 409 SER A C 1
ATOM 3355 O O . SER A 1 409 ? 5.472 -6.514 -15.665 1.00 95.06 409 SER A O 1
ATOM 3357 N N . LYS A 1 410 ? 5.424 -4.333 -16.269 1.00 95.44 410 LYS A N 1
ATOM 3358 C CA . LYS A 1 410 ? 4.841 -3.834 -15.023 1.00 95.44 410 LYS A CA 1
ATOM 3359 C C . LYS A 1 410 ? 3.511 -4.520 -14.711 1.00 95.44 410 LYS A C 1
ATOM 3361 O O . LYS A 1 410 ? 3.365 -5.082 -13.636 1.00 95.44 410 LYS A O 1
ATOM 3366 N N . ILE A 1 411 ? 2.595 -4.613 -15.684 1.00 94.56 411 ILE A N 1
ATOM 3367 C CA . ILE A 1 411 ? 1.321 -5.337 -15.508 1.00 94.56 411 ILE A CA 1
ATOM 3368 C C . ILE A 1 411 ? 1.543 -6.795 -15.095 1.00 94.56 411 ILE A C 1
ATOM 3370 O O . ILE A 1 411 ? 0.901 -7.252 -14.154 1.00 94.56 411 ILE A O 1
ATOM 3374 N N . ILE A 1 412 ? 2.431 -7.535 -15.773 1.00 93.69 412 ILE A N 1
ATOM 3375 C CA . ILE A 1 412 ? 2.689 -8.942 -15.428 1.00 93.69 412 ILE A CA 1
ATOM 3376 C C . ILE A 1 412 ? 3.207 -9.079 -13.990 1.00 93.69 412 ILE A C 1
ATOM 3378 O O . ILE A 1 412 ? 2.796 -10.011 -13.303 1.00 93.69 412 ILE A O 1
ATOM 3382 N N . ALA A 1 413 ? 4.060 -8.161 -13.531 1.00 92.56 413 ALA A N 1
ATOM 3383 C CA . ALA A 1 413 ? 4.563 -8.149 -12.159 1.00 92.56 413 ALA A CA 1
ATOM 3384 C C . ALA A 1 413 ? 3.489 -7.738 -11.125 1.00 92.56 413 ALA A C 1
ATOM 3386 O O . ALA A 1 413 ? 3.493 -8.231 -9.997 1.00 92.56 413 ALA A O 1
ATOM 3387 N N . THR A 1 414 ? 2.532 -6.883 -11.497 1.00 92.31 414 THR A N 1
ATOM 3388 C CA . THR A 1 414 ? 1.433 -6.456 -10.611 1.00 92.31 414 THR A CA 1
ATOM 3389 C C . THR A 1 414 ? 0.379 -7.547 -10.404 1.00 92.31 414 THR A C 1
ATOM 3391 O O . THR A 1 414 ? -0.200 -7.644 -9.317 1.00 92.31 414 THR A O 1
ATOM 3394 N N . LEU A 1 415 ? 0.130 -8.382 -11.418 1.00 91.75 415 LEU A N 1
ATOM 3395 C CA . LEU A 1 415 ? -0.884 -9.438 -11.372 1.00 91.75 415 LEU A CA 1
ATOM 3396 C C . LEU A 1 415 ? -0.680 -10.408 -10.188 1.00 91.75 415 LEU A C 1
ATOM 3398 O O . LEU A 1 415 ? 0.454 -10.754 -9.841 1.00 91.75 415 LEU A O 1
ATOM 3402 N N . PRO A 1 416 ? -1.767 -10.925 -9.583 1.00 86.31 416 PRO A N 1
ATOM 3403 C CA . PRO A 1 416 ? -1.674 -12.073 -8.690 1.00 86.31 416 PRO A CA 1
ATOM 3404 C C . PRO A 1 416 ? -1.004 -13.262 -9.384 1.00 86.31 416 PRO A C 1
ATOM 3406 O O . PRO A 1 416 ? -1.266 -13.538 -10.560 1.00 86.31 416 PRO A O 1
ATOM 3409 N N . THR A 1 417 ? -0.155 -13.979 -8.646 1.00 80.44 417 THR A N 1
ATOM 3410 C CA . THR A 1 417 ? 0.631 -15.097 -9.173 1.00 80.44 417 THR A CA 1
ATOM 3411 C C . THR A 1 417 ? -0.269 -16.157 -9.808 1.00 80.44 417 THR A C 1
ATOM 3413 O O . THR A 1 417 ? -0.975 -16.891 -9.123 1.00 80.44 417 THR A O 1
ATOM 3416 N N . PHE A 1 418 ? -0.218 -16.254 -11.136 1.00 77.94 418 PHE A N 1
ATOM 3417 C CA . PHE A 1 418 ? -0.984 -17.217 -11.938 1.00 77.94 418 PHE A CA 1
ATOM 3418 C C . PHE A 1 418 ? -0.198 -18.502 -12.241 1.00 77.94 418 PHE A C 1
ATOM 3420 O O . PHE A 1 418 ? -0.747 -19.471 -12.772 1.00 77.94 418 PHE A O 1
ATOM 3427 N N . PHE A 1 419 ? 1.095 -18.527 -11.912 1.00 82.31 419 PHE A N 1
ATOM 3428 C CA . PHE A 1 419 ? 1.930 -19.712 -12.048 1.00 82.31 419 PHE A CA 1
ATOM 3429 C C . PHE A 1 419 ? 1.571 -20.739 -10.974 1.00 82.31 419 PHE A C 1
ATOM 3431 O O . PHE A 1 419 ? 1.652 -20.464 -9.781 1.00 82.31 419 PHE A O 1
ATOM 3438 N N . LYS A 1 420 ? 1.183 -21.940 -11.409 1.00 74.62 420 LYS A N 1
ATOM 3439 C CA . LYS A 1 420 ? 0.754 -23.019 -10.505 1.00 74.62 420 LYS A CA 1
ATOM 3440 C C . LYS A 1 420 ? 1.913 -23.874 -9.999 1.00 74.62 420 LYS A C 1
ATOM 3442 O O . LYS A 1 420 ? 1.804 -24.472 -8.934 1.00 74.62 420 LYS A O 1
ATOM 3447 N N . GLU A 1 421 ? 3.001 -23.951 -10.764 1.00 85.25 421 GLU A N 1
ATOM 3448 C CA . GLU A 1 421 ? 4.121 -24.862 -10.519 1.00 85.25 421 GLU A CA 1
ATOM 3449 C C . GLU A 1 421 ? 5.453 -24.213 -10.923 1.00 85.25 421 GLU A C 1
ATOM 3451 O O . GLU A 1 421 ? 5.499 -23.369 -11.823 1.00 85.25 421 GLU A O 1
ATOM 3456 N N . ALA A 1 422 ? 6.549 -24.633 -10.282 1.00 86.62 422 ALA A N 1
ATOM 3457 C CA . ALA A 1 422 ? 7.894 -24.111 -10.542 1.00 86.62 422 ALA A CA 1
ATOM 3458 C C . ALA A 1 422 ? 8.352 -24.319 -11.998 1.00 86.62 422 ALA A C 1
ATOM 3460 O O . ALA A 1 422 ? 9.088 -23.494 -12.536 1.00 86.62 422 ALA A O 1
ATOM 3461 N N . GLU A 1 423 ? 7.883 -25.385 -12.653 1.00 90.81 423 GLU A N 1
ATOM 3462 C CA . GLU A 1 423 ? 8.164 -25.659 -14.067 1.00 90.81 423 GLU A CA 1
ATOM 3463 C C . GLU A 1 423 ? 7.600 -24.563 -14.980 1.00 90.81 423 GLU A C 1
ATOM 3465 O O . GLU A 1 423 ? 8.311 -24.072 -15.851 1.00 90.81 423 GLU A O 1
ATOM 3470 N N . ALA A 1 424 ? 6.384 -24.074 -14.718 1.00 89.81 424 ALA A N 1
ATOM 3471 C CA . ALA A 1 424 ? 5.788 -22.994 -15.506 1.00 89.81 424 ALA A CA 1
ATOM 3472 C C . ALA A 1 424 ? 6.557 -21.666 -15.361 1.00 89.81 424 ALA A C 1
ATOM 3474 O O . ALA A 1 424 ? 6.655 -20.892 -16.315 1.00 89.81 424 ALA A O 1
ATOM 3475 N N . ILE A 1 425 ? 7.128 -21.409 -14.178 1.00 90.50 425 ILE A N 1
ATOM 3476 C CA . ILE A 1 425 ? 7.988 -20.241 -13.929 1.00 90.50 425 ILE A CA 1
ATOM 3477 C C . ILE A 1 425 ? 9.305 -20.394 -14.692 1.00 90.50 425 ILE A C 1
ATOM 3479 O O . ILE A 1 425 ? 9.722 -19.472 -15.393 1.00 90.50 425 ILE A O 1
ATOM 3483 N N . TYR A 1 426 ? 9.934 -21.571 -14.606 1.00 92.81 426 TYR A N 1
ATOM 3484 C CA . TYR A 1 426 ? 11.145 -21.883 -15.365 1.00 92.81 426 TYR A CA 1
ATOM 3485 C C . TYR A 1 426 ? 10.933 -21.682 -16.869 1.00 92.81 426 TYR A C 1
ATOM 3487 O O . TYR A 1 426 ? 11.724 -20.995 -17.514 1.00 92.81 426 TYR A O 1
ATOM 3495 N N . GLU A 1 427 ? 9.855 -22.243 -17.423 1.00 92.12 427 GLU A N 1
ATOM 3496 C CA . GLU A 1 427 ? 9.519 -22.124 -18.842 1.00 92.12 427 GLU A CA 1
ATOM 3497 C C . GLU A 1 427 ? 9.329 -20.665 -19.260 1.00 92.12 427 GLU A C 1
ATOM 3499 O O . GLU A 1 427 ? 9.816 -20.262 -20.318 1.00 92.12 427 GLU A O 1
ATOM 3504 N N . TYR A 1 428 ? 8.671 -19.854 -18.427 1.00 92.25 428 TYR A N 1
ATOM 3505 C CA . TYR A 1 428 ? 8.494 -18.428 -18.688 1.00 92.25 428 TYR A CA 1
ATOM 3506 C C . TYR A 1 428 ? 9.828 -17.671 -18.717 1.00 92.25 428 TYR A C 1
ATOM 3508 O O . TYR A 1 428 ? 10.097 -16.932 -19.667 1.00 92.25 428 TYR A O 1
ATOM 3516 N N . ILE A 1 429 ? 10.687 -17.886 -17.715 1.00 92.62 429 ILE A N 1
ATOM 3517 C CA . ILE A 1 429 ? 12.009 -17.249 -17.625 1.00 92.62 429 ILE A CA 1
ATOM 3518 C C . ILE A 1 429 ? 12.880 -17.662 -18.815 1.00 92.62 429 ILE A C 1
ATOM 3520 O O . ILE A 1 429 ? 13.446 -16.814 -19.510 1.00 92.62 429 ILE A O 1
ATOM 3524 N N . ALA A 1 430 ? 12.953 -18.966 -19.093 1.00 91.81 430 ALA A N 1
ATOM 3525 C CA . ALA A 1 430 ? 13.718 -19.500 -20.210 1.00 91.81 430 ALA A CA 1
ATOM 3526 C C . ALA A 1 430 ? 13.202 -18.949 -21.546 1.00 91.81 430 ALA A C 1
ATOM 3528 O O . ALA A 1 430 ? 13.996 -18.592 -22.417 1.00 91.81 430 ALA A O 1
ATOM 3529 N N . PHE A 1 431 ? 11.883 -18.832 -21.719 1.00 92.31 431 PHE A N 1
ATOM 3530 C CA . PHE A 1 431 ? 11.289 -18.209 -22.898 1.00 92.31 431 PHE A CA 1
ATOM 3531 C C . PHE A 1 431 ? 11.703 -16.737 -23.037 1.00 92.31 431 PHE A C 1
ATOM 3533 O O . PHE A 1 431 ? 12.106 -16.326 -24.127 1.00 92.31 431 PHE A O 1
ATOM 3540 N N . ALA A 1 432 ? 11.639 -15.950 -21.959 1.00 92.69 432 ALA A N 1
ATOM 3541 C CA . ALA A 1 432 ? 11.972 -14.526 -21.977 1.00 92.69 432 ALA A CA 1
ATOM 3542 C C . ALA A 1 432 ? 13.416 -14.273 -22.451 1.00 92.69 432 ALA A C 1
ATOM 3544 O O . ALA A 1 432 ? 13.636 -13.445 -23.344 1.00 92.69 432 ALA A O 1
ATOM 3545 N N . PHE A 1 433 ? 14.385 -15.038 -21.935 1.00 91.38 433 PHE A N 1
ATOM 3546 C CA . PHE A 1 433 ? 15.784 -14.949 -22.365 1.00 91.38 433 PHE A CA 1
ATOM 3547 C C . PHE A 1 433 ? 15.993 -15.455 -23.797 1.00 91.38 433 PHE A C 1
ATOM 3549 O O . PHE A 1 433 ? 16.511 -14.709 -24.632 1.00 91.38 433 PHE A O 1
ATOM 3556 N N . ASN A 1 434 ? 15.490 -16.646 -24.135 1.00 90.44 434 ASN A N 1
ATOM 3557 C CA . ASN A 1 434 ? 15.689 -17.237 -25.464 1.00 90.44 434 ASN A CA 1
ATOM 3558 C C . ASN A 1 434 ? 15.096 -16.381 -26.597 1.00 90.44 434 ASN A C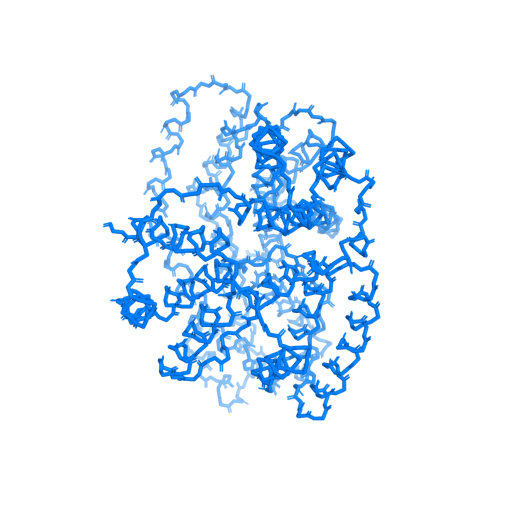 1
ATOM 3560 O O . ASN A 1 434 ? 15.647 -16.309 -27.700 1.00 90.44 434 ASN A O 1
ATOM 3564 N N . GLN A 1 435 ? 13.957 -15.724 -26.354 1.00 91.44 435 GLN A N 1
ATOM 3565 C CA . GLN A 1 435 ? 13.323 -14.845 -27.343 1.00 91.44 435 GLN A CA 1
ATOM 3566 C C . GLN A 1 435 ? 13.963 -13.456 -27.414 1.00 91.44 435 GLN A C 1
ATOM 3568 O O . GLN A 1 435 ? 13.726 -12.703 -28.368 1.00 91.44 435 GLN A O 1
ATOM 3573 N N . CYS A 1 436 ? 14.781 -13.080 -26.432 1.00 90.56 436 CYS A N 1
ATOM 3574 C CA . CYS A 1 436 ? 15.505 -11.828 -26.475 1.00 90.56 436 CYS A CA 1
ATOM 3575 C C . CYS A 1 436 ? 16.751 -11.974 -27.359 1.00 90.56 436 CYS A C 1
ATOM 3577 O O . CYS A 1 436 ? 17.672 -12.727 -27.068 1.00 90.56 436 CYS A O 1
ATOM 3579 N N . ARG A 1 437 ? 16.779 -11.252 -28.485 1.00 88.25 437 ARG A N 1
ATOM 3580 C CA . ARG A 1 437 ? 17.935 -11.217 -29.404 1.00 88.25 437 ARG A CA 1
ATOM 3581 C C . ARG A 1 437 ? 18.861 -10.030 -29.165 1.00 88.25 437 ARG A C 1
ATOM 3583 O O . ARG A 1 437 ? 19.928 -9.969 -29.765 1.00 88.25 437 ARG A O 1
ATOM 3590 N N . ASP A 1 438 ? 18.425 -9.081 -28.345 1.00 88.50 438 ASP A N 1
ATOM 3591 C CA . ASP A 1 438 ? 19.217 -7.915 -27.990 1.00 88.50 438 ASP A CA 1
ATOM 3592 C C . ASP A 1 438 ? 20.159 -8.297 -26.851 1.00 88.50 438 ASP A C 1
ATOM 3594 O O . ASP A 1 438 ? 19.717 -8.638 -25.755 1.00 88.50 438 ASP A O 1
ATOM 3598 N N . GLN A 1 439 ? 21.458 -8.301 -27.140 1.00 86.12 439 GLN A N 1
ATOM 3599 C CA . GLN A 1 439 ? 22.449 -8.740 -26.172 1.00 86.12 439 GLN A CA 1
ATOM 3600 C C . GLN A 1 439 ? 22.598 -7.759 -25.006 1.00 86.12 439 GLN A C 1
ATOM 3602 O O . GLN A 1 439 ? 22.854 -8.208 -23.894 1.00 86.12 439 GLN A O 1
ATOM 3607 N N . ARG A 1 440 ? 22.403 -6.454 -25.239 1.00 85.56 440 ARG A N 1
ATOM 3608 C CA . ARG A 1 440 ? 22.476 -5.446 -24.173 1.00 85.56 440 ARG A CA 1
ATOM 3609 C C . ARG A 1 440 ? 21.330 -5.639 -23.195 1.00 85.56 440 ARG A C 1
ATOM 3611 O O . ARG A 1 440 ? 21.572 -5.807 -22.008 1.00 85.56 440 ARG A O 1
ATOM 3618 N N . GLU A 1 441 ? 20.110 -5.758 -23.717 1.00 89.75 441 GLU A N 1
ATOM 3619 C CA . GLU A 1 441 ? 18.921 -6.003 -22.894 1.00 89.75 441 GLU A CA 1
ATOM 3620 C C . GLU A 1 441 ? 19.039 -7.308 -22.100 1.00 89.75 441 GLU A C 1
ATOM 3622 O O . GLU A 1 441 ? 18.692 -7.343 -20.923 1.00 89.75 441 GLU A O 1
ATOM 3627 N N . LYS A 1 442 ? 19.564 -8.378 -22.714 1.00 89.00 442 LYS A N 1
ATOM 3628 C CA . LYS A 1 442 ? 19.797 -9.640 -22.000 1.00 89.00 442 LYS A CA 1
ATOM 3629 C C . LYS A 1 442 ? 20.795 -9.493 -20.863 1.00 89.00 442 LYS A C 1
ATOM 3631 O O . LYS A 1 442 ? 20.504 -9.938 -19.758 1.00 89.00 442 LYS A O 1
ATOM 3636 N N . THR A 1 443 ? 21.956 -8.901 -21.131 1.00 88.50 443 THR A N 1
ATOM 3637 C CA . THR A 1 443 ? 22.993 -8.736 -20.109 1.00 88.50 443 THR A CA 1
ATOM 3638 C C . THR A 1 443 ? 22.513 -7.822 -18.981 1.00 88.50 443 THR A C 1
ATOM 3640 O O . THR A 1 443 ? 22.733 -8.152 -17.820 1.00 88.50 443 THR A O 1
ATOM 3643 N N . ALA A 1 444 ? 21.788 -6.747 -19.297 1.00 90.25 444 ALA A N 1
ATOM 3644 C CA . ALA A 1 444 ? 21.179 -5.871 -18.301 1.00 90.25 444 ALA A CA 1
ATOM 3645 C C . ALA A 1 444 ? 20.170 -6.612 -17.413 1.00 90.25 444 ALA A C 1
ATOM 3647 O O . ALA A 1 444 ? 20.290 -6.573 -16.195 1.00 90.25 444 ALA A O 1
ATOM 3648 N N . SER A 1 445 ? 19.235 -7.367 -18.002 1.00 91.50 445 SER A N 1
ATOM 3649 C CA . SER A 1 445 ? 18.283 -8.182 -17.235 1.00 91.50 445 SER A CA 1
ATOM 3650 C C . SER A 1 445 ? 18.966 -9.209 -16.329 1.00 91.50 445 SER A C 1
ATOM 3652 O O . SER A 1 445 ? 18.527 -9.410 -15.204 1.00 91.50 445 SER A O 1
ATOM 3654 N N . ILE A 1 446 ? 20.036 -9.863 -16.793 1.00 90.69 446 ILE A N 1
ATOM 3655 C CA . ILE A 1 446 ? 20.801 -10.807 -15.961 1.00 90.69 446 ILE A CA 1
ATOM 3656 C C . ILE A 1 446 ? 21.460 -10.080 -14.784 1.00 90.69 446 ILE A C 1
ATOM 3658 O O . ILE A 1 446 ? 21.410 -10.583 -13.668 1.00 90.69 446 ILE A O 1
ATOM 3662 N N . SER A 1 447 ? 22.068 -8.923 -15.042 1.00 90.25 447 SER A N 1
ATOM 3663 C CA . SER A 1 447 ? 22.752 -8.100 -14.040 1.00 90.25 447 SER A CA 1
ATOM 3664 C C . SER A 1 447 ? 21.783 -7.634 -12.945 1.00 90.25 447 SER A C 1
ATOM 3666 O O . SER A 1 447 ? 21.988 -7.958 -11.784 1.00 90.25 447 SER A O 1
ATOM 3668 N N . LEU A 1 448 ? 20.642 -7.048 -13.327 1.00 91.75 448 LEU A N 1
ATOM 3669 C CA . LEU A 1 448 ? 19.599 -6.594 -12.394 1.00 91.75 448 LEU A CA 1
ATOM 3670 C C . LEU A 1 448 ? 19.017 -7.736 -11.549 1.00 91.75 448 LEU A C 1
ATOM 3672 O O . LEU A 1 448 ? 18.738 -7.565 -10.369 1.00 91.75 448 LEU A O 1
ATOM 3676 N N . ILE A 1 449 ? 18.834 -8.923 -12.138 1.00 93.06 449 ILE A N 1
ATOM 3677 C CA . ILE A 1 449 ? 18.353 -10.090 -11.385 1.00 93.06 449 ILE A CA 1
ATOM 3678 C C . ILE A 1 449 ? 19.426 -10.605 -10.419 1.00 93.06 449 ILE A C 1
ATOM 3680 O O . ILE A 1 449 ? 19.080 -11.098 -9.352 1.00 93.06 449 ILE A O 1
ATOM 3684 N N . LYS A 1 450 ? 20.716 -10.508 -10.759 1.00 91.75 450 LYS A N 1
ATOM 3685 C CA . LYS A 1 450 ? 21.797 -10.873 -9.833 1.00 91.75 450 LYS A CA 1
ATOM 3686 C C . LYS A 1 450 ? 21.894 -9.899 -8.668 1.00 91.75 450 LYS A C 1
ATOM 3688 O O . LYS A 1 450 ? 21.953 -10.370 -7.543 1.00 91.75 450 LYS A O 1
ATOM 3693 N N . GLU A 1 451 ? 21.844 -8.594 -8.933 1.00 91.56 451 GLU A N 1
ATOM 3694 C CA . GLU A 1 451 ? 21.784 -7.561 -7.887 1.00 91.56 451 GLU A CA 1
ATOM 3695 C C . GLU A 1 451 ? 20.606 -7.834 -6.942 1.00 91.56 451 GLU A C 1
ATOM 3697 O O . GLU A 1 451 ? 20.791 -7.949 -5.735 1.00 91.56 451 GLU A O 1
ATOM 3702 N N . LEU A 1 452 ? 19.422 -8.109 -7.504 1.00 93.12 452 LEU A N 1
ATOM 3703 C CA . LEU A 1 452 ? 18.254 -8.526 -6.731 1.00 93.12 452 LEU A CA 1
ATOM 3704 C C . LEU A 1 452 ? 18.518 -9.785 -5.891 1.00 93.12 452 LEU A C 1
ATOM 3706 O O . LEU A 1 452 ? 18.068 -9.871 -4.758 1.00 93.12 452 LEU A O 1
ATOM 3710 N N . MET A 1 453 ? 19.191 -10.799 -6.437 1.00 92.62 453 MET A N 1
ATOM 3711 C CA . MET A 1 453 ? 19.494 -12.024 -5.691 1.00 92.62 453 MET A CA 1
ATOM 3712 C C . MET A 1 453 ? 20.462 -11.766 -4.530 1.00 92.62 453 MET A C 1
ATOM 3714 O O . MET A 1 453 ? 20.265 -12.350 -3.466 1.00 92.62 453 MET A O 1
ATOM 3718 N N . GLU A 1 454 ? 21.459 -10.904 -4.734 1.00 91.69 454 GLU A N 1
ATOM 3719 C CA . GLU A 1 454 ? 22.454 -10.505 -3.731 1.00 91.69 454 GLU A CA 1
ATOM 3720 C C . GLU A 1 454 ? 21.824 -9.698 -2.584 1.00 91.69 454 GLU A C 1
ATOM 3722 O O . GLU A 1 454 ? 22.180 -9.921 -1.432 1.00 91.69 454 GLU A O 1
ATOM 3727 N N . ASP A 1 455 ? 20.828 -8.848 -2.857 1.00 90.69 455 ASP A N 1
ATOM 3728 C CA . ASP A 1 455 ? 20.116 -8.062 -1.831 1.00 90.69 455 ASP A CA 1
ATOM 3729 C C . ASP A 1 455 ? 19.339 -8.921 -0.805 1.00 90.69 455 ASP A C 1
ATOM 3731 O O . ASP A 1 455 ? 18.938 -8.434 0.256 1.00 90.69 455 ASP A O 1
ATOM 3735 N N . TYR A 1 456 ? 19.109 -10.203 -1.109 1.00 87.00 456 TYR A N 1
ATOM 3736 C CA . TYR A 1 456 ? 18.423 -11.167 -0.239 1.00 87.00 456 TYR A CA 1
ATOM 3737 C C . TYR A 1 456 ? 19.368 -12.148 0.478 1.00 87.00 456 TYR A C 1
ATOM 3739 O O . TYR A 1 456 ? 18.871 -13.003 1.226 1.00 87.00 456 TYR A O 1
ATOM 3747 N N . GLU A 1 457 ? 20.677 -12.086 0.219 1.00 75.56 457 GLU A N 1
ATOM 3748 C CA . GLU A 1 457 ? 21.709 -12.859 0.933 1.00 75.56 457 GLU A CA 1
ATOM 3749 C C . GLU A 1 457 ? 22.158 -12.149 2.216 1.00 75.56 457 GLU A C 1
ATOM 3751 O O . GLU A 1 457 ? 22.323 -12.866 3.238 1.00 75.56 457 GLU A O 1
#

Secondary structure (DSSP, 8-state):
--HHHHHHHHTTT-SHHHHHHHHHHHHHHHHHHHHHHHHHHHHHHHHHTHHHHTTSHHHHHHHHHHHHHHIIIIIS----HHHHHHHHHHHHHHHHHHHHHHHHHHHHHHHHHHHHTTS--------HHHHHHHHHHHHTT-S-HHHHHHHHHHHHHHS-----HHHHHHHHHHHHGGGTTSBHHHHHHHHHHHHHHH-GGGSTTBTTBSHHHHHHHHHHHHH--TT--HHHHHHHHHHHHHHHHHHHHHHHHHHHHHHHHHHHHHHHHH--TT----HHHHHHHHHHHHHTT---HHHHHHHHHHHGGGTTHHHHHHHHHHHHHHHHHHHHHHSHHHHTTSHHHHHHHHHHHHHHHTSS-TT--S---SS-PPBPPHHHHHHHHHHHHHHHHHHHTTS-HHHHHHHHHHHHHHS-----SHHHHHHHHHHHHHH---HHHHHHHHHHHHHHHHTT-

Foldseek 3Di:
DAQVVLLVCLVVVHPVVVSLVRLLLVLLLLLLQLLLLVLLVLLLVCLLCVVLQPPDPVSVVLVVLLLVLCCCCQVVVPFDPVSLVSLVVSLVVLLLLLLLLVLLVLLVLLLVLLLLLLDDDPDDDDDLLVLLVVLLCLLPVDPDPVSSLLSLLLLLLLFFQDDDLVVLLVLLLLLLCVLFQPFPVVSVVLLVVLVCSLVVVPRPCNCVPPVVLNVLSVVLVVLRDPNDDPVSSVVSVVSVVVSVVVSVSSSVSSVSSSLSSLSSSSNNLSDDDPHDHDPLSSVSSVLSSVCSPVNDPVSSVVSVVSSVVCPPVSVVSVVVSVVSVVSLVSCLPPPCVVCPPHPCVSSSLSSVSSVVSPDPDSNDDSPDDSHPGDRDDPVNSVVVSVVSSVVSVVSLVVDDPSSSSSSSSSSSSSGDDSDPDSVVSSVVSSCSLVSDPDPSSNSSSSVSSVVVSVVVD

Sequence (457 aa):
MNLNKAKKQLEKGENISESLEIIVDNQKTLYYNYALVNFAFEYIVLGTKIDDYLTNKESEWIILKIKDITERVVLDKNIDESLLKEIDSLRKNISKKLEVLTTYVDELEIYEYIVNRQENNQDFISNEEVFAKEIVSFVFASKDNVTINQKLKEVLEQLPMRLTKAKFFDYIQDSLTLYKGTPEDKLIDLLSILEKIYSPEKNEGYGEEFEDIYALVNKIKSKVSKNMEDQTIAEVKEDFLYVSTVLKENVDRYLDAIKVTNLLYTMMVCFGKNIEPNANAIKIIKEVQEKWHENNEDIIENLINELGQLEGVQEDLNFTIQKNESSIDLAVNDYYAVYKNTLIEKDINNVKTAQSLTSSSFFVDLEESNEPSNVLDDKKIYELVNAFLNQIEIEMKKDDMIIRRAKMSKIIATLPTFFKEAEAIYEYIAFAFNQCRDQREKTASISLIKELMEDYE

Radius of gyration: 25.07 Å; chains: 1; bounding box: 63×51×60 Å